Protein AF-0000000085016169 (afdb_homodimer)

InterPro domains:
  IPR002347 Short-chain dehydrogenase/reductase SDR [PF00106] (13-200)
  IPR036291 NAD(P)-binding domain superfamily [SSF51735] (7-240)

Foldseek 3Di:
DPVLLVDLPQAAAEEEEEPLLDFLNVLLVVSSVSSNHQYEYEEQDVVSVVVSCVVDPDDHHYDYADLLDLVRLLVVVVVVCVVPQAHQEYEYPDADAFFAAPVPDDPCNLCVRQSTLAVSLVSCCVNCVVRHDQAALREYEHEAEQLQLLPPAGRRNSRSVSSVNVSVVQVVVQVVCVVVVGNYGYAYAYDFAEPTPVCVVCVVLCVVLVHDYHYSVVSNSQVSVCSSVVHRYRHDDVVSNVLSVVCVVPVVVSCVPRRVVSNVSSVVPHD/DPVLLVDLLQAAAEEEEAPLLDFLNVLLVVSSVSSNHQYEYEEQDVVSVVVSCVVDPDDHHYDYADLLDLVRLLVVVVVVCVVDQAHQEYEYPWADAFFAAPVPDDPCNLCVRQSTLAVSLVSCCVNCVVRHDQAALREYEHEAEQLQLLPPAGRRNSRSVSSVNVSVVQVVVQVVCVVVVGNYGYAYAYDFAEPTPVCVVCVVLCVVLVHDYHYSVVSSSQVSVCSSVVHRYRHDDVVSNVLSVVCVVPVVVSCVPRRVVSNVSSVVPHD

Solvent-accessible surface area (backbone atoms only — not comparable to full-atom values): 27234 Å² total; per-residue (Å²): 110,64,64,77,45,58,44,73,77,42,42,68,35,36,35,37,32,33,25,29,70,41,77,63,13,42,52,48,49,52,51,41,49,70,24,42,30,39,59,36,38,26,23,68,53,51,67,58,42,56,60,55,49,64,78,45,92,61,90,61,56,72,48,56,37,46,62,79,34,70,67,40,47,54,54,44,49,55,55,46,44,74,74,36,8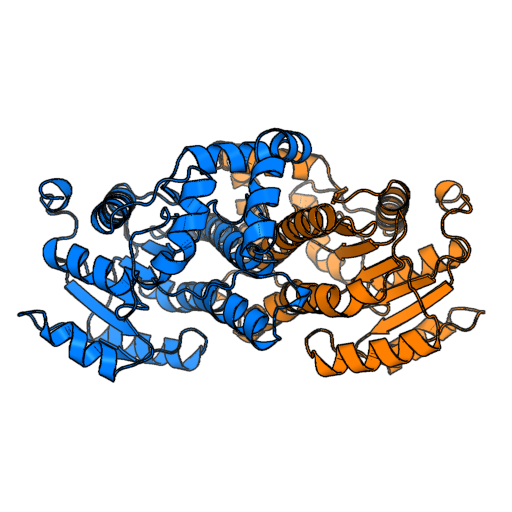1,54,31,37,36,34,38,39,48,56,74,52,85,65,72,33,37,68,83,74,51,48,70,63,54,52,49,47,28,38,35,48,42,26,52,13,49,52,47,46,48,57,67,46,53,81,38,39,35,80,36,82,65,15,30,40,35,40,54,50,35,71,44,50,11,57,49,37,46,43,35,26,28,69,43,22,12,21,26,18,10,43,48,23,22,39,51,2,43,39,49,34,28,51,76,68,67,46,44,42,44,45,23,42,32,19,47,46,54,43,70,38,84,88,40,54,85,46,44,67,58,34,55,74,69,66,46,74,70,35,48,60,65,56,48,45,49,52,51,54,53,29,49,74,67,59,44,50,65,37,74,46,55,66,66,46,52,52,47,23,52,40,27,71,74,32,51,68,57,31,30,70,74,45,44,50,63,50,42,53,55,42,46,75,73,36,102,111,66,63,78,47,58,45,71,77,42,42,68,36,36,33,36,31,32,25,28,72,41,76,63,14,42,54,46,49,53,52,41,49,70,22,42,29,40,58,38,39,27,22,66,54,50,68,57,42,57,61,55,49,65,76,44,93,60,91,62,56,71,48,56,37,45,63,77,34,71,66,40,47,53,54,44,49,56,55,46,44,72,74,38,80,53,30,37,36,36,37,40,46,56,74,54,86,63,74,34,37,67,82,74,50,48,70,62,55,52,49,48,27,39,37,50,41,26,52,13,49,52,46,47,48,56,68,46,53,83,38,37,35,80,35,84,65,15,31,40,34,40,54,50,36,74,43,51,11,58,46,38,46,42,35,28,28,71,46,20,13,21,27,17,9,43,48,24,21,39,51,2,43,39,48,35,30,50,74,68,68,46,44,43,44,45,22,42,33,18,47,46,54,43,70,37,84,88,40,54,84,46,44,66,59,33,53,74,68,67,47,74,70,35,49,60,64,56,49,45,49,52,51,53,53,29,50,75,69,59,44,51,65,39,74,47,53,65,66,46,55,52,47,24,52,40,29,71,75,33,50,69,59,33,31,71,75,46,43,51,63,49,41,54,55,42,46,75,72,35,101

Structure (mmCIF, N/CA/C/O backbone):
data_AF-0000000085016169-model_v1
#
loop_
_entity.id
_entity.type
_entity.pdbx_description
1 polymer 'Dehydrogenase, putative'
#
loop_
_atom_site.group_PDB
_atom_site.id
_atom_site.type_symbol
_atom_site.label_atom_id
_atom_site.label_alt_id
_atom_site.label_comp_id
_atom_site.label_asym_id
_atom_site.label_entity_id
_atom_site.label_seq_id
_atom_site.pdbx_PDB_ins_code
_atom_site.Cartn_x
_atom_site.Cartn_y
_atom_site.Cartn_z
_atom_site.occupancy
_atom_site.B_iso_or_equiv
_atom_site.auth_seq_id
_atom_site.auth_comp_id
_atom_site.auth_asym_id
_atom_site.auth_atom_id
_atom_site.pdbx_PDB_model_num
ATOM 1 N N . MET A 1 1 ? -13.07 -24.766 -20.609 1 42.31 1 MET A N 1
ATOM 2 C CA . MET A 1 1 ? -12.062 -25.156 -19.625 1 42.31 1 MET A CA 1
ATOM 3 C C . MET A 1 1 ? -11.141 -26.234 -20.203 1 42.31 1 MET A C 1
ATOM 5 O O . MET A 1 1 ? -9.945 -26.234 -19.922 1 42.31 1 MET A O 1
ATOM 9 N N . GLU A 1 2 ? -11.844 -26.844 -21.062 1 49.38 2 GLU A N 1
ATOM 10 C CA . GLU A 1 2 ? -11.383 -28.109 -21.641 1 49.38 2 GLU A CA 1
ATOM 11 C C . GLU A 1 2 ? -10.133 -27.906 -22.5 1 49.38 2 GLU A C 1
ATOM 13 O O . GLU A 1 2 ? -9.156 -28.656 -22.359 1 49.38 2 GLU A O 1
ATOM 18 N N . ASN A 1 3 ? -10.242 -26.844 -23.312 1 48.84 3 ASN A N 1
ATOM 19 C CA . ASN A 1 3 ? -9.141 -26.781 -24.266 1 48.84 3 ASN A CA 1
ATOM 20 C C . ASN A 1 3 ? -7.902 -26.141 -23.641 1 48.84 3 ASN A C 1
ATOM 22 O O . ASN A 1 3 ? -6.777 -26.484 -24 1 48.84 3 ASN A O 1
ATOM 26 N N . TYR A 1 4 ? -7.984 -25.078 -22.984 1 51.16 4 TYR A N 1
ATOM 27 C CA . TYR A 1 4 ? -6.832 -24.438 -22.359 1 51.16 4 TYR A CA 1
ATOM 28 C C . TYR A 1 4 ? -6.207 -25.359 -21.312 1 51.16 4 TYR A C 1
ATOM 30 O O . TYR A 1 4 ? -4.996 -25.312 -21.078 1 51.16 4 TYR A O 1
ATOM 38 N N . MET A 1 5 ? -7.172 -26.172 -20.594 1 51.56 5 MET A N 1
ATOM 39 C CA . MET A 1 5 ? -6.816 -27.328 -19.766 1 51.56 5 MET A CA 1
ATOM 40 C C . MET A 1 5 ? -6.012 -28.344 -20.562 1 51.56 5 MET A C 1
ATOM 42 O O . MET A 1 5 ? -5.309 -29.172 -19.984 1 51.56 5 MET A O 1
ATOM 46 N N . PHE A 1 6 ? -6.219 -28.125 -21.922 1 53.59 6 PHE A N 1
ATOM 47 C CA . PHE A 1 6 ? -5.746 -29.172 -22.828 1 53.59 6 PHE A CA 1
ATOM 48 C C . PHE A 1 6 ? -4.363 -28.828 -23.375 1 53.59 6 PHE A C 1
ATOM 50 O O . PHE A 1 6 ? -3.766 -29.625 -24.094 1 53.59 6 PHE A O 1
ATOM 57 N N . ASP A 1 7 ? -3.904 -27.516 -23.047 1 70.62 7 ASP A N 1
ATOM 58 C CA . ASP A 1 7 ? -2.541 -27.484 -23.578 1 70.62 7 ASP A CA 1
ATOM 59 C C . ASP A 1 7 ? -1.534 -27.938 -22.516 1 70.62 7 ASP A C 1
ATOM 61 O O . ASP A 1 7 ? -1.896 -28.156 -21.359 1 70.62 7 ASP A O 1
ATOM 65 N N . ASN A 1 8 ? -0.398 -28.688 -22.922 1 89.25 8 ASN A N 1
ATOM 66 C CA . ASN A 1 8 ? 0.616 -29.391 -22.156 1 89.25 8 ASN A CA 1
ATOM 67 C C . ASN A 1 8 ? 1.588 -28.422 -21.484 1 89.25 8 ASN A C 1
ATOM 69 O O . ASN A 1 8 ? 2.682 -28.812 -21.078 1 89.25 8 ASN A O 1
ATOM 73 N N . TYR A 1 9 ? 1.09 -27.094 -21.328 1 93.94 9 TYR A N 1
ATOM 74 C CA . TYR A 1 9 ? 2.041 -26.109 -20.812 1 93.94 9 TYR A CA 1
ATOM 75 C C . TYR A 1 9 ? 2.355 -26.359 -19.344 1 93.94 9 TYR A C 1
ATOM 77 O O . TYR A 1 9 ? 3.5 -26.203 -18.922 1 93.94 9 TYR A O 1
ATOM 85 N N . PHE A 1 10 ? 1.395 -26.703 -18.609 1 96.81 10 PHE A N 1
ATOM 86 C CA . PHE A 1 10 ? 1.565 -26.828 -17.172 1 96.81 10 PHE A CA 1
ATOM 87 C C . PHE A 1 10 ? 1.957 -28.25 -16.781 1 96.81 10 PHE A C 1
ATOM 89 O O . PHE A 1 10 ? 2.229 -28.516 -15.609 1 96.81 10 PHE A O 1
ATOM 96 N N . LYS A 1 11 ? 1.938 -29.109 -17.781 1 96.25 11 LYS A N 1
ATOM 97 C CA . LYS A 1 11 ? 2.289 -30.5 -17.5 1 96.25 11 LYS A CA 1
ATOM 98 C C . LYS A 1 11 ? 3.668 -30.594 -16.844 1 96.25 11 LYS A C 1
ATOM 100 O O . LYS A 1 11 ? 4.645 -30.062 -17.375 1 96.25 11 LYS A O 1
ATOM 105 N N . ASN A 1 12 ? 3.773 -31.109 -15.711 1 95.94 12 ASN A N 1
ATOM 106 C CA . ASN A 1 12 ? 4.973 -31.422 -14.938 1 95.94 12 ASN A CA 1
ATOM 107 C C . ASN A 1 12 ? 5.605 -30.156 -14.359 1 95.94 12 ASN A C 1
ATOM 109 O O . ASN A 1 12 ? 6.691 -30.219 -13.773 1 95.94 12 ASN A O 1
ATOM 113 N N . LYS A 1 13 ? 5 -29 -14.586 1 97.19 13 LYS A N 1
ATOM 114 C CA . LYS A 1 13 ? 5.492 -27.812 -13.914 1 97.19 13 LYS A CA 1
ATOM 115 C C . LYS A 1 13 ? 5.332 -27.922 -12.398 1 97.19 13 LYS A C 1
ATOM 117 O O . LYS A 1 13 ? 4.32 -28.438 -11.914 1 97.19 13 LYS A O 1
ATOM 122 N N . LYS A 1 14 ? 6.309 -27.531 -11.711 1 98.31 14 LYS A N 1
ATOM 123 C CA . LYS A 1 14 ? 6.27 -27.516 -10.25 1 98.31 14 LYS A CA 1
ATOM 124 C C . LYS A 1 14 ? 5.602 -26.234 -9.734 1 98.31 14 LYS A C 1
ATOM 126 O O . LYS A 1 14 ? 6.141 -25.141 -9.891 1 98.31 14 LYS A O 1
ATOM 131 N N . VAL A 1 15 ? 4.449 -26.422 -9.086 1 98.5 15 VAL A N 1
ATOM 132 C CA . VAL A 1 15 ? 3.623 -25.297 -8.664 1 98.5 15 VAL A CA 1
ATOM 133 C C . VAL A 1 15 ? 3.393 -25.375 -7.152 1 98.5 15 VAL A C 1
ATOM 135 O O . VAL A 1 15 ? 2.92 -26.391 -6.641 1 98.5 15 VAL A O 1
ATOM 138 N N . VAL A 1 16 ? 3.777 -24.312 -6.469 1 98.81 16 VAL A N 1
ATOM 139 C CA . VAL A 1 16 ? 3.477 -24.172 -5.051 1 98.81 16 VAL A CA 1
ATOM 140 C C . VAL A 1 16 ? 2.271 -23.25 -4.871 1 98.81 16 VAL A C 1
ATOM 142 O O . VAL A 1 16 ? 2.256 -22.125 -5.387 1 98.81 16 VAL A O 1
ATOM 145 N N . ILE A 1 17 ? 1.25 -23.703 -4.18 1 98.75 17 ILE A N 1
ATOM 146 C CA . ILE A 1 17 ? 0.059 -22.891 -3.941 1 98.75 17 ILE A CA 1
ATOM 147 C C . ILE A 1 17 ? -0.07 -22.594 -2.449 1 98.75 17 ILE A C 1
ATOM 149 O O . ILE A 1 17 ? -0.241 -23.5 -1.637 1 98.75 17 ILE A O 1
ATOM 153 N N . ILE A 1 18 ? 0.061 -21.344 -2.141 1 98.56 18 ILE A N 1
ATOM 154 C CA . ILE A 1 18 ? -0.104 -20.844 -0.775 1 98.56 18 ILE A CA 1
ATOM 155 C C . ILE A 1 18 ? -1.552 -20.422 -0.554 1 98.56 18 ILE A C 1
ATOM 157 O O . ILE A 1 18 ? -2.111 -19.672 -1.358 1 98.56 18 ILE A O 1
ATOM 161 N N . GLY A 1 19 ? -2.105 -20.797 0.603 1 97.25 19 GLY A N 1
ATOM 162 C CA . GLY A 1 19 ? -3.529 -20.578 0.802 1 97.25 19 GLY A CA 1
ATOM 163 C C . GLY A 1 19 ? -4.387 -21.609 0.08 1 97.25 19 GLY A C 1
ATOM 164 O O . GLY A 1 19 ? -5.492 -21.281 -0.373 1 97.25 19 GLY A O 1
ATOM 165 N N . ALA A 1 20 ? -3.928 -22.812 -0.047 1 97.25 20 ALA A N 1
ATOM 166 C CA . ALA A 1 20 ? -4.527 -23.844 -0.889 1 97.25 20 ALA A CA 1
ATOM 167 C C . ALA A 1 20 ? -5.863 -24.312 -0.313 1 97.25 20 ALA A C 1
ATOM 169 O O . ALA A 1 20 ? -6.703 -24.859 -1.038 1 97.25 20 ALA A O 1
ATOM 170 N N . SER A 1 21 ? -6.09 -24.125 0.93 1 92.5 21 SER A N 1
ATOM 171 C CA . SER A 1 21 ? -7.32 -24.609 1.55 1 92.5 21 SER A CA 1
ATOM 172 C C . SER A 1 21 ? -8.391 -23.516 1.563 1 92.5 21 SER A C 1
ATOM 174 O O . SER A 1 21 ? -9.484 -23.734 2.09 1 92.5 21 SER A O 1
ATOM 176 N N . GLY A 1 22 ? -8.094 -22.312 1.039 1 91.69 22 GLY A N 1
ATOM 177 C CA . GLY A 1 22 ? -9.078 -21.25 0.934 1 91.69 22 GLY A CA 1
ATOM 178 C C . GLY A 1 22 ? -10 -21.406 -0.259 1 91.69 22 GLY A C 1
ATOM 179 O O . GLY A 1 22 ? -9.922 -22.391 -0.993 1 91.69 22 GLY A O 1
ATOM 180 N N . SER A 1 23 ? -10.883 -20.406 -0.457 1 88 23 SER A N 1
ATOM 181 C CA . SER A 1 23 ? -11.914 -20.484 -1.486 1 88 23 SER A CA 1
ATOM 182 C C . SER A 1 23 ? -11.297 -20.547 -2.881 1 88 23 SER A C 1
ATOM 184 O O . SER A 1 23 ? -11.531 -21.516 -3.617 1 88 23 SER A O 1
ATOM 186 N N . LEU A 1 24 ? -10.477 -19.625 -3.199 1 91.62 24 LEU A N 1
ATOM 187 C CA . LEU A 1 24 ? -9.859 -19.641 -4.523 1 91.62 24 LEU A CA 1
ATOM 188 C C . LEU A 1 24 ? -8.695 -20.625 -4.57 1 91.62 24 LEU A C 1
ATOM 190 O O . LEU A 1 24 ? -8.398 -21.188 -5.625 1 91.62 24 LEU A O 1
ATOM 194 N N . GLY A 1 25 ? -8.062 -20.812 -3.424 1 95.06 25 GLY A N 1
ATOM 195 C CA . GLY A 1 25 ? -6.957 -21.766 -3.35 1 95.06 25 GLY A CA 1
ATOM 196 C C . GLY A 1 25 ? -7.336 -23.156 -3.805 1 95.06 25 GLY A C 1
ATOM 197 O O . GLY A 1 25 ? -6.609 -23.781 -4.578 1 95.06 25 GLY A O 1
ATOM 198 N N . ARG A 1 26 ? -8.477 -23.609 -3.371 1 95.25 26 ARG A N 1
ATOM 199 C CA . ARG A 1 26 ? -8.969 -24.938 -3.746 1 95.25 26 ARG A CA 1
ATOM 200 C C . ARG A 1 26 ? -9.219 -25.016 -5.246 1 95.25 26 ARG A C 1
ATOM 202 O O . ARG A 1 26 ? -8.898 -26.031 -5.879 1 95.25 26 ARG A O 1
ATOM 209 N N . VAL A 1 27 ? -9.727 -23.969 -5.719 1 94 27 VAL A N 1
ATOM 210 C CA . VAL A 1 27 ? -10.07 -23.891 -7.137 1 94 27 VAL A CA 1
ATOM 211 C C . VAL A 1 27 ? -8.805 -23.922 -7.98 1 94 27 VAL A C 1
ATOM 213 O O . VAL A 1 27 ? -8.719 -24.656 -8.969 1 94 27 VAL A O 1
ATOM 216 N N . TYR A 1 28 ? -7.809 -23.172 -7.594 1 96.19 28 TYR A N 1
ATOM 217 C CA . TYR A 1 28 ? -6.531 -23.141 -8.297 1 96.19 28 TYR A CA 1
ATOM 218 C C . TYR A 1 28 ? -5.852 -24.5 -8.242 1 96.19 28 TYR A C 1
ATOM 220 O O . TYR A 1 28 ? -5.312 -24.984 -9.242 1 96.19 28 TYR A O 1
ATOM 228 N N . THR A 1 29 ? -5.918 -25.109 -7.082 1 97.25 29 THR A N 1
ATOM 229 C CA . THR A 1 29 ? -5.309 -26.422 -6.902 1 97.25 29 THR A CA 1
ATOM 230 C C . THR A 1 29 ? -5.902 -27.438 -7.879 1 97.25 29 THR A C 1
ATOM 232 O O . THR A 1 29 ? -5.168 -28.141 -8.578 1 97.25 29 THR A O 1
ATOM 235 N N . ARG A 1 30 ? -7.211 -27.484 -7.992 1 95.69 30 ARG A N 1
ATOM 236 C CA . ARG A 1 30 ? -7.891 -28.422 -8.883 1 95.69 30 ARG A CA 1
ATOM 237 C C . ARG A 1 30 ? -7.539 -28.141 -10.336 1 95.69 30 ARG A C 1
ATOM 239 O O . ARG A 1 30 ? -7.297 -29.078 -11.109 1 95.69 30 ARG A O 1
ATOM 246 N N . ALA A 1 31 ? -7.473 -26.891 -10.664 1 94.75 31 ALA A N 1
ATOM 247 C CA . ALA A 1 31 ? -7.188 -26.5 -12.039 1 94.75 31 ALA A CA 1
ATOM 248 C C . ALA A 1 31 ? -5.77 -26.891 -12.445 1 94.75 31 ALA A C 1
ATOM 250 O O . ALA A 1 31 ? -5.559 -27.484 -13.508 1 94.75 31 ALA A O 1
ATOM 251 N N . PHE A 1 32 ? -4.797 -26.641 -11.609 1 96.56 32 PHE A N 1
ATOM 252 C CA . PHE A 1 32 ? -3.406 -26.969 -11.906 1 96.56 32 PHE A CA 1
ATOM 253 C C . PHE A 1 32 ? -3.191 -28.484 -11.914 1 96.56 32 PHE A C 1
ATOM 255 O O . PHE A 1 32 ? -2.43 -29 -12.727 1 96.56 32 PHE A O 1
ATOM 262 N N . HIS A 1 33 ? -3.857 -29.156 -10.984 1 95.81 33 HIS A N 1
ATOM 263 C CA . HIS A 1 33 ? -3.775 -30.609 -10.945 1 95.81 33 HIS A CA 1
ATOM 264 C C . HIS A 1 33 ? -4.297 -31.219 -12.242 1 95.81 33 HIS A C 1
ATOM 266 O O . HIS A 1 33 ? -3.652 -32.094 -12.828 1 95.81 33 HIS A O 1
ATOM 272 N N . GLN A 1 34 ? -5.434 -30.719 -12.641 1 93.44 34 GLN A N 1
ATOM 273 C CA . GLN A 1 34 ? -6.051 -31.203 -13.867 1 93.44 34 GLN A CA 1
ATOM 274 C C . GLN A 1 34 ? -5.168 -30.922 -15.078 1 93.44 34 GLN A C 1
ATOM 276 O O . GLN A 1 34 ? -5.145 -31.688 -16.031 1 93.44 34 GLN A O 1
ATOM 281 N N . ALA A 1 35 ? -4.41 -29.859 -15 1 94.5 35 ALA A N 1
ATOM 282 C CA . ALA A 1 35 ? -3.529 -29.453 -16.094 1 94.5 35 ALA A CA 1
ATOM 283 C C . ALA A 1 35 ? -2.234 -30.266 -16.078 1 94.5 35 ALA A C 1
ATOM 285 O O . ALA A 1 35 ? -1.38 -30.094 -16.953 1 94.5 35 ALA A O 1
ATOM 286 N N . GLY A 1 36 ? -2.027 -31.141 -15.078 1 94.75 36 GLY A N 1
ATOM 287 C CA . GLY A 1 36 ? -0.901 -32.062 -15.047 1 94.75 36 GLY A CA 1
ATOM 288 C C . GLY A 1 36 ? 0.291 -31.516 -14.281 1 94.75 36 GLY A C 1
ATOM 289 O O . GLY A 1 36 ? 1.394 -32.062 -14.375 1 94.75 36 GLY A O 1
ATOM 290 N N . ALA A 1 37 ? 0.086 -30.469 -13.555 1 96.75 37 ALA A N 1
ATOM 291 C CA . ALA A 1 37 ? 1.176 -29.875 -12.789 1 96.75 37 ALA A CA 1
ATOM 292 C C . ALA A 1 37 ? 1.527 -30.734 -11.578 1 96.75 37 ALA A C 1
ATOM 294 O O . ALA A 1 37 ? 0.699 -31.5 -11.094 1 96.75 37 ALA A O 1
ATOM 295 N N . ARG A 1 38 ? 2.762 -30.625 -11.148 1 97.5 38 ARG A N 1
ATOM 296 C CA . ARG A 1 38 ? 3.191 -31.156 -9.859 1 97.5 38 ARG A CA 1
ATOM 297 C C . ARG A 1 38 ? 2.99 -30.125 -8.75 1 97.5 38 ARG A C 1
ATOM 299 O O . ARG A 1 38 ? 3.576 -29.047 -8.789 1 97.5 38 ARG A O 1
ATOM 306 N N . LEU A 1 39 ? 2.242 -30.531 -7.727 1 98.38 39 LEU A N 1
ATOM 307 C CA . LEU A 1 39 ? 1.771 -29.516 -6.793 1 98.38 39 LEU A CA 1
ATOM 308 C C . LEU A 1 39 ? 2.408 -29.703 -5.422 1 98.38 39 LEU A C 1
ATOM 310 O O . LEU A 1 39 ? 2.699 -30.828 -5.016 1 98.38 39 LEU A O 1
ATOM 314 N N . TYR A 1 40 ? 2.689 -28.656 -4.742 1 98.75 40 TYR A N 1
ATOM 315 C CA . TYR A 1 40 ? 2.961 -28.547 -3.314 1 98.75 40 TYR A CA 1
ATOM 316 C C . TYR A 1 40 ? 2.027 -27.531 -2.664 1 98.75 40 TYR A C 1
ATOM 318 O O . TYR A 1 40 ? 1.989 -26.359 -3.066 1 98.75 40 TYR A O 1
ATOM 326 N N . LEU A 1 41 ? 1.272 -27.969 -1.647 1 98.75 41 LEU A N 1
ATOM 327 C CA . LEU A 1 41 ? 0.217 -27.109 -1.115 1 98.75 41 LEU A CA 1
ATOM 328 C C . LEU A 1 41 ? 0.581 -26.594 0.275 1 98.75 41 LEU A C 1
ATOM 330 O O . LEU A 1 41 ? 1.066 -27.359 1.113 1 98.75 41 LEU A O 1
ATOM 334 N N . LEU A 1 42 ? 0.38 -25.312 0.463 1 98.75 42 LEU A N 1
ATOM 335 C CA . LEU A 1 42 ? 0.658 -24.656 1.734 1 98.75 42 LEU A CA 1
ATOM 336 C C . LEU A 1 42 ? -0.599 -24 2.293 1 98.75 42 LEU A C 1
ATOM 338 O O . LEU A 1 42 ? -1.459 -23.547 1.531 1 98.75 42 LEU A O 1
ATOM 342 N N . GLY A 1 43 ? -0.73 -23.906 3.541 1 97.56 43 GLY A N 1
ATOM 343 C CA . GLY A 1 43 ? -1.783 -23.234 4.281 1 97.56 43 GLY A CA 1
ATOM 344 C C . GLY A 1 43 ? -1.527 -23.188 5.777 1 97.56 43 GLY A C 1
ATOM 345 O O . GLY A 1 43 ? -0.667 -23.906 6.285 1 97.56 43 GLY A O 1
ATOM 346 N N . ARG A 1 44 ? -2.195 -22.344 6.453 1 94.5 44 ARG A N 1
ATOM 347 C CA . ARG A 1 44 ? -1.986 -22.188 7.887 1 94.5 44 ARG A CA 1
ATOM 348 C C . ARG A 1 44 ? -2.557 -23.375 8.664 1 94.5 44 ARG A C 1
ATOM 350 O O . ARG A 1 44 ? -1.977 -23.797 9.656 1 94.5 44 ARG A O 1
ATOM 357 N N . ASP A 1 45 ? -3.662 -23.875 8.203 1 96.25 45 ASP A N 1
ATOM 358 C CA . ASP A 1 45 ? -4.352 -24.984 8.859 1 96.25 45 ASP A CA 1
ATOM 359 C C . ASP A 1 45 ? -3.996 -26.312 8.211 1 96.25 45 ASP A C 1
ATOM 361 O O . ASP A 1 45 ? -4.578 -26.688 7.191 1 96.25 45 ASP A O 1
ATOM 365 N N . ILE A 1 46 ? -3.193 -27.031 8.953 1 97.38 46 ILE A N 1
ATOM 366 C CA . ILE A 1 46 ? -2.664 -28.266 8.367 1 97.38 46 ILE A CA 1
ATOM 367 C C . ILE A 1 46 ? -3.775 -29.312 8.266 1 97.38 46 ILE A C 1
ATOM 369 O O . ILE A 1 46 ? -3.797 -30.109 7.336 1 97.38 46 ILE A O 1
ATOM 373 N N . GLU A 1 47 ? -4.664 -29.328 9.195 1 97.75 47 GLU A N 1
ATOM 374 C CA . GLU A 1 47 ? -5.746 -30.312 9.18 1 97.75 47 GLU A CA 1
ATOM 375 C C . GLU A 1 47 ? -6.691 -30.078 8.008 1 97.75 47 GLU A C 1
ATOM 377 O O . GLU A 1 47 ? -7.152 -31.031 7.375 1 97.75 47 GLU A O 1
ATOM 382 N N . LYS A 1 48 ? -6.941 -28.844 7.727 1 96.81 48 LYS A N 1
ATOM 383 C CA . LYS A 1 48 ? -7.762 -28.516 6.566 1 96.81 48 LYS A CA 1
ATOM 384 C C . LYS A 1 48 ? -7.086 -28.938 5.27 1 96.81 48 LYS A C 1
ATOM 386 O O . LYS A 1 48 ? -7.75 -29.422 4.344 1 96.81 48 LYS A O 1
ATOM 391 N N . LEU A 1 49 ? -5.797 -28.828 5.234 1 97.75 49 LEU A N 1
ATOM 392 C CA . LEU A 1 49 ? -5.039 -29.234 4.055 1 97.75 49 LEU A CA 1
ATOM 393 C C . LEU A 1 49 ? -5.082 -30.75 3.885 1 97.75 49 LEU A C 1
ATOM 395 O O . LEU A 1 49 ? -5.27 -31.25 2.771 1 97.75 49 LEU A O 1
ATOM 399 N N . LYS A 1 50 ? -4.949 -31.438 4.953 1 97.5 50 LYS A N 1
ATOM 400 C CA . LYS A 1 50 ? -4.984 -32.906 4.922 1 97.5 50 LYS A CA 1
ATOM 401 C C . LYS A 1 50 ? -6.32 -33.406 4.379 1 97.5 50 LYS A C 1
ATOM 403 O O . LYS A 1 50 ? -6.355 -34.344 3.562 1 97.5 50 LYS A O 1
ATOM 408 N N . MET A 1 51 ? -7.332 -32.812 4.848 1 97.12 51 MET A N 1
ATOM 409 C CA . MET A 1 51 ? -8.664 -33.188 4.387 1 97.12 51 MET A CA 1
ATOM 410 C C . MET A 1 51 ? -8.836 -32.875 2.902 1 97.12 51 MET A C 1
ATOM 412 O O . MET A 1 51 ? -9.406 -33.688 2.158 1 97.12 51 MET A O 1
ATOM 416 N N . PHE A 1 52 ? -8.32 -31.797 2.494 1 96.94 52 PHE A N 1
ATOM 417 C CA . PHE A 1 52 ? -8.477 -31.328 1.121 1 96.94 52 PHE A CA 1
ATOM 418 C C . PHE A 1 52 ? -7.73 -32.25 0.153 1 96.94 52 PHE A C 1
ATOM 420 O O . PHE A 1 52 ? -8.266 -32.625 -0.896 1 96.94 52 PHE A O 1
ATOM 427 N N . VAL A 1 53 ? -6.543 -32.688 0.476 1 96.75 53 VAL A N 1
ATOM 428 C CA . VAL A 1 53 ? -5.715 -33.438 -0.464 1 96.75 53 VAL A CA 1
ATOM 429 C C . VAL A 1 53 ? -6.266 -34.844 -0.623 1 96.75 53 VAL A C 1
ATOM 431 O O . VAL A 1 53 ? -5.898 -35.562 -1.56 1 96.75 53 VAL A O 1
ATOM 434 N N . GLN A 1 54 ? -7.137 -35.281 0.267 1 96.31 54 GLN A N 1
ATOM 435 C CA . GLN A 1 54 ? -7.758 -36.594 0.157 1 96.31 54 GLN A CA 1
ATOM 436 C C . GLN A 1 54 ? -8.648 -36.688 -1.078 1 96.31 54 GLN A C 1
ATOM 438 O O . GLN A 1 54 ? -8.984 -37.781 -1.535 1 96.31 54 GLN A O 1
ATOM 443 N N . GLU A 1 55 ? -8.977 -35.562 -1.556 1 94 55 GLU A N 1
ATOM 444 C CA . GLU A 1 55 ? -9.836 -35.5 -2.734 1 94 55 GLU A CA 1
ATOM 445 C C . GLU A 1 55 ? -9.078 -35.938 -3.986 1 94 55 GLU A C 1
ATOM 447 O O . GLU A 1 55 ? -9.688 -36.188 -5.023 1 94 55 GLU A O 1
ATOM 452 N N . PHE A 1 56 ? -7.828 -36 -3.865 1 95.25 56 PHE A N 1
ATOM 453 C CA . PHE A 1 56 ? -7.004 -36.312 -5.035 1 95.25 56 PHE A CA 1
ATOM 454 C C . PHE A 1 56 ? -6.449 -37.719 -4.961 1 95.25 56 PHE A C 1
ATOM 456 O O . PHE A 1 56 ? -6.125 -38.219 -3.877 1 95.25 56 PHE A O 1
ATOM 463 N N . SER A 1 57 ? -6.328 -38.312 -6.086 1 90.75 57 SER A N 1
ATOM 464 C CA . SER A 1 57 ? -5.816 -39.688 -6.152 1 90.75 57 SER A CA 1
ATOM 465 C C . SER A 1 57 ? -4.297 -39.719 -6.012 1 90.75 57 SER A C 1
ATOM 467 O O . SER A 1 57 ? -3.734 -40.688 -5.504 1 90.75 57 SER A O 1
ATOM 469 N N . SER A 1 58 ? -3.67 -38.719 -6.488 1 90.69 58 SER A N 1
ATOM 470 C CA . SER A 1 58 ? -2.215 -38.625 -6.402 1 90.69 58 SER A CA 1
ATOM 471 C C . SER A 1 58 ? -1.777 -38 -5.09 1 90.69 58 SER A C 1
ATOM 473 O O . SER A 1 58 ? -2.52 -37.219 -4.504 1 90.69 58 SER A O 1
ATOM 475 N N . PHE A 1 59 ? -0.636 -38.375 -4.727 1 94.62 59 PHE A N 1
ATOM 476 C CA . PHE A 1 59 ? -0.057 -37.781 -3.533 1 94.62 59 PHE A CA 1
ATOM 477 C C . PHE A 1 59 ? 0.345 -36.344 -3.801 1 94.62 59 PHE A C 1
ATOM 479 O O . PHE A 1 59 ? 1.03 -36.031 -4.785 1 94.62 59 PHE A O 1
ATOM 486 N N . ILE A 1 60 ? -0.08 -35.469 -3.008 1 97.88 60 ILE A N 1
ATOM 487 C CA . ILE A 1 60 ? 0.297 -34.062 -3.055 1 97.88 60 ILE A CA 1
ATOM 488 C C . ILE A 1 60 ? 0.887 -33.625 -1.712 1 97.88 60 ILE A C 1
ATOM 490 O O . ILE A 1 60 ? 0.205 -33.688 -0.685 1 97.88 60 ILE A O 1
ATOM 494 N N . PRO A 1 61 ? 2.16 -33.281 -1.719 1 98.38 61 PRO A N 1
ATOM 495 C CA . PRO A 1 61 ? 2.756 -32.844 -0.455 1 98.38 61 PRO A CA 1
ATOM 496 C C . PRO A 1 61 ? 2.139 -31.547 0.066 1 98.38 61 PRO A C 1
ATOM 498 O O . PRO A 1 61 ? 1.75 -30.688 -0.725 1 98.38 61 PRO A O 1
ATOM 501 N N . ILE A 1 62 ? 2.027 -31.438 1.443 1 98.5 62 ILE A N 1
ATOM 502 C CA . ILE A 1 62 ? 1.435 -30.281 2.1 1 98.5 62 ILE A CA 1
ATOM 503 C C . ILE A 1 62 ? 2.297 -29.859 3.287 1 98.5 62 ILE A C 1
ATOM 505 O O . ILE A 1 62 ? 2.994 -30.688 3.879 1 98.5 62 ILE A O 1
ATOM 509 N N . SER A 1 63 ? 2.344 -28.594 3.594 1 98.56 63 SER A N 1
ATOM 510 C CA . SER A 1 63 ? 2.979 -28.062 4.797 1 98.56 63 SER A CA 1
ATOM 511 C C . SER A 1 63 ? 2.203 -26.875 5.355 1 98.56 63 SER A C 1
ATOM 513 O O . SER A 1 63 ? 1.503 -26.172 4.613 1 98.56 63 SER A O 1
ATOM 515 N N . SER A 1 64 ? 2.307 -26.688 6.668 1 98.25 64 SER A N 1
ATOM 516 C CA . SER A 1 64 ? 1.735 -25.516 7.312 1 98.25 64 SER A CA 1
ATOM 517 C C . SER A 1 64 ? 2.664 -24.312 7.195 1 98.25 64 SER A C 1
ATOM 519 O O . SER A 1 64 ? 3.885 -24.453 7.305 1 98.25 64 SER A O 1
ATOM 521 N N . VAL A 1 65 ? 2.072 -23.188 6.945 1 98.25 65 VAL A N 1
ATOM 522 C CA . VAL A 1 65 ? 2.896 -21.984 6.871 1 98.25 65 VAL A CA 1
ATOM 523 C C . VAL A 1 65 ? 2.096 -20.781 7.352 1 98.25 65 VAL A C 1
ATOM 525 O O . VAL A 1 65 ? 0.897 -20.672 7.078 1 98.25 65 VAL A O 1
ATOM 528 N N . ASP A 1 66 ? 2.689 -19.984 8.141 1 97.62 66 ASP A N 1
ATOM 529 C CA . ASP A 1 66 ? 2.221 -18.641 8.453 1 97.62 66 ASP A CA 1
ATOM 530 C C . ASP A 1 66 ? 2.988 -17.578 7.656 1 97.62 66 ASP A C 1
ATOM 532 O O . ASP A 1 66 ? 4.156 -17.312 7.945 1 97.62 66 ASP A O 1
ATOM 536 N N . ILE A 1 67 ? 2.305 -16.953 6.738 1 97 67 ILE A N 1
ATOM 537 C CA . ILE A 1 67 ? 2.986 -16.109 5.77 1 97 67 ILE A CA 1
ATOM 538 C C . ILE A 1 67 ? 3.422 -14.812 6.441 1 97 67 ILE A C 1
ATOM 540 O O . ILE A 1 67 ? 4.18 -14.023 5.859 1 97 67 ILE A O 1
ATOM 544 N N . THR A 1 68 ? 2.912 -14.516 7.625 1 94.81 68 THR A N 1
ATOM 545 C CA . THR A 1 68 ? 3.283 -13.289 8.328 1 94.81 68 THR A CA 1
ATOM 546 C C . THR A 1 68 ? 4.523 -13.516 9.188 1 94.81 68 THR A C 1
ATOM 548 O O . THR A 1 68 ? 4.98 -12.602 9.875 1 94.81 68 THR A O 1
ATOM 551 N N . SER A 1 69 ? 5.051 -14.742 9.18 1 96.25 69 SER A N 1
ATOM 552 C CA . SER A 1 69 ? 6.238 -15.109 9.945 1 96.25 69 SER A CA 1
ATOM 553 C C . SER A 1 69 ? 7.395 -15.484 9.023 1 96.25 69 SER A C 1
ATOM 555 O O . SER A 1 69 ? 7.324 -16.484 8.312 1 96.25 69 SER A O 1
ATOM 557 N N . GLU A 1 70 ? 8.43 -14.664 9.125 1 95.88 70 GLU A N 1
ATOM 558 C CA . GLU A 1 70 ? 9.609 -14.945 8.312 1 95.88 70 GLU A CA 1
ATOM 559 C C . GLU A 1 70 ? 10.156 -16.344 8.609 1 95.88 70 GLU A C 1
ATOM 561 O O . GLU A 1 70 ? 10.531 -17.078 7.688 1 95.88 70 GLU A O 1
ATOM 566 N N . GLU A 1 71 ? 10.195 -16.656 9.852 1 96.75 71 GLU A N 1
ATOM 567 C CA . GLU A 1 71 ? 10.695 -17.969 10.258 1 96.75 71 GLU A CA 1
ATOM 568 C C . GLU A 1 71 ? 9.844 -19.094 9.688 1 96.75 71 GLU A C 1
ATOM 570 O O . GLU A 1 71 ? 10.367 -20.094 9.195 1 96.75 71 GLU A O 1
ATOM 575 N N . SER A 1 72 ? 8.562 -18.938 9.75 1 98 72 SER A N 1
ATOM 576 C CA . SER A 1 72 ? 7.652 -19.938 9.195 1 98 72 SER A CA 1
ATOM 577 C C . SER A 1 72 ? 7.887 -20.125 7.699 1 98 72 SER A C 1
ATOM 579 O O . SER A 1 72 ? 7.926 -21.25 7.207 1 98 72 SER A O 1
ATOM 581 N N . LEU A 1 73 ? 8.133 -19.062 7.012 1 97.94 73 LEU A N 1
ATOM 582 C CA . LEU A 1 73 ? 8.359 -19.109 5.57 1 97.94 73 LEU A CA 1
ATOM 583 C C . LEU A 1 73 ? 9.703 -19.766 5.25 1 97.94 73 LEU A C 1
ATOM 585 O O . LEU A 1 73 ? 9.789 -20.578 4.328 1 97.94 73 LEU A O 1
ATOM 589 N N . LYS A 1 74 ? 10.688 -19.453 5.984 1 96.94 74 LYS A N 1
ATOM 590 C CA . LYS A 1 74 ? 12 -20.047 5.762 1 96.94 74 LYS A CA 1
ATOM 591 C C . LYS A 1 74 ? 11.969 -21.547 6 1 96.94 74 LYS A C 1
ATOM 593 O O . LYS A 1 74 ? 12.57 -22.328 5.254 1 96.94 74 LYS A O 1
ATOM 598 N N . ASN A 1 75 ? 11.266 -21.953 7.023 1 97.5 75 ASN A N 1
ATOM 599 C CA . ASN A 1 75 ? 11.148 -23.375 7.328 1 97.5 75 ASN A CA 1
ATOM 600 C C . ASN A 1 75 ? 10.461 -24.125 6.191 1 97.5 75 ASN A C 1
ATOM 602 O O . ASN A 1 75 ? 10.914 -25.203 5.805 1 97.5 75 ASN A O 1
ATOM 606 N N . VAL A 1 76 ? 9.43 -23.578 5.676 1 97.69 76 VAL A N 1
ATOM 607 C CA . VAL A 1 76 ? 8.688 -24.297 4.641 1 97.69 76 VAL A CA 1
ATOM 608 C C . VAL A 1 76 ? 9.508 -24.344 3.354 1 97.69 76 VAL A C 1
ATOM 610 O O . VAL A 1 76 ? 9.414 -25.297 2.588 1 97.69 76 VAL A O 1
ATOM 613 N N . VAL A 1 77 ? 10.297 -23.328 3.094 1 97.06 77 VAL A N 1
ATOM 614 C CA . VAL A 1 77 ? 11.18 -23.312 1.931 1 97.06 77 VAL A CA 1
ATOM 615 C C . VAL A 1 77 ? 12.133 -24.5 1.992 1 97.06 77 VAL A C 1
ATOM 617 O O . VAL A 1 77 ? 12.383 -25.156 0.979 1 97.06 77 VAL A O 1
ATOM 620 N N . SER A 1 78 ? 12.633 -24.75 3.148 1 96.5 78 SER A N 1
ATOM 621 C CA . SER A 1 78 ? 13.508 -25.906 3.33 1 96.5 78 SER A CA 1
ATOM 622 C C . SER A 1 78 ? 12.789 -27.203 2.971 1 96.5 78 SER A C 1
ATOM 624 O O . SER A 1 78 ? 13.359 -28.094 2.326 1 96.5 78 SER A O 1
ATOM 626 N N . GLU A 1 79 ? 11.594 -27.312 3.355 1 97.5 79 GLU A N 1
ATOM 627 C CA . GLU A 1 79 ? 10.789 -28.484 3.041 1 97.5 79 GLU A CA 1
ATOM 628 C C . GLU A 1 79 ? 10.531 -28.594 1.541 1 97.5 79 GLU A C 1
ATOM 630 O O . GLU A 1 79 ? 10.617 -29.688 0.968 1 97.5 79 GLU A O 1
ATOM 635 N N . ILE A 1 80 ? 10.234 -27.484 0.916 1 97.94 80 ILE A N 1
ATOM 636 C CA . ILE A 1 80 ? 9.953 -27.453 -0.516 1 97.94 80 ILE A CA 1
ATOM 637 C C . ILE A 1 80 ? 11.203 -27.859 -1.295 1 97.94 80 ILE A C 1
ATOM 639 O O . ILE A 1 80 ? 11.109 -28.562 -2.307 1 97.94 80 ILE A O 1
ATOM 643 N N . GLN A 1 81 ? 12.336 -27.422 -0.783 1 96.81 81 GLN A N 1
ATOM 644 C CA . GLN A 1 81 ? 13.594 -27.719 -1.457 1 96.81 81 GLN A CA 1
ATOM 645 C C . GLN A 1 81 ? 13.883 -29.219 -1.439 1 96.81 81 GLN A C 1
ATOM 647 O O . GLN A 1 81 ? 14.562 -29.734 -2.33 1 96.81 81 GLN A O 1
ATOM 652 N N . GLU A 1 82 ? 13.391 -29.906 -0.46 1 96.94 82 GLU A N 1
ATOM 653 C CA . GLU A 1 82 ? 13.5 -31.359 -0.437 1 96.94 82 GLU A CA 1
ATOM 654 C C . GLU A 1 82 ? 12.641 -32 -1.527 1 96.94 82 GLU A C 1
ATOM 656 O O . GLU A 1 82 ? 12.984 -33.062 -2.053 1 96.94 82 GLU A O 1
ATOM 661 N N . TRP A 1 83 ? 11.586 -31.312 -1.839 1 97.06 83 TRP A N 1
ATOM 662 C CA . TRP A 1 83 ? 10.656 -31.766 -2.865 1 97.06 83 TRP A CA 1
ATOM 663 C C . TRP A 1 83 ? 11.195 -31.453 -4.262 1 97.06 83 TRP A C 1
ATOM 665 O O . TRP A 1 83 ? 11.125 -32.281 -5.16 1 97.06 83 TRP A O 1
ATOM 675 N N . SER A 1 84 ? 11.758 -30.312 -4.402 1 96.5 84 SER A N 1
ATOM 676 C CA . SER A 1 84 ? 12.344 -29.875 -5.668 1 96.5 84 SER A CA 1
ATOM 677 C C . SER A 1 84 ? 13.352 -28.75 -5.457 1 96.5 84 SER A C 1
ATOM 679 O O . SER A 1 84 ? 13.102 -27.828 -4.68 1 96.5 84 SER A O 1
ATOM 681 N N . GLU A 1 85 ? 14.383 -28.828 -6.27 1 93.19 85 GLU A N 1
ATOM 682 C CA . GLU A 1 85 ? 15.422 -27.812 -6.172 1 93.19 85 GLU A CA 1
ATOM 683 C C . GLU A 1 85 ? 14.93 -26.453 -6.672 1 93.19 85 GLU A C 1
ATOM 685 O O . GLU A 1 85 ? 15.344 -25.422 -6.172 1 93.19 85 GLU A O 1
ATOM 690 N N . CYS A 1 86 ? 14.125 -26.562 -7.727 1 95.44 86 CYS A N 1
ATOM 691 C CA . CYS A 1 86 ? 13.586 -25.312 -8.273 1 95.44 86 CYS A CA 1
ATOM 692 C C . CYS A 1 86 ? 12.086 -25.422 -8.5 1 95.44 86 CYS A C 1
ATOM 694 O O . CYS A 1 86 ? 11.562 -26.531 -8.688 1 95.44 86 CYS A O 1
ATOM 696 N N . ILE A 1 87 ? 11.469 -24.266 -8.438 1 97.62 87 ILE A N 1
ATOM 697 C CA . ILE A 1 87 ? 10.023 -24.156 -8.625 1 97.62 87 ILE A CA 1
ATOM 698 C C . ILE A 1 87 ? 9.727 -23.297 -9.859 1 97.62 87 ILE A C 1
ATOM 700 O O . ILE A 1 87 ? 10.484 -22.375 -10.18 1 97.62 87 ILE A O 1
ATOM 704 N N . ASP A 1 88 ? 8.625 -23.672 -10.523 1 98.31 88 ASP A N 1
ATOM 705 C CA . ASP A 1 88 ? 8.266 -22.922 -11.719 1 98.31 88 ASP A CA 1
ATOM 706 C C . ASP A 1 88 ? 7.297 -21.781 -11.383 1 98.31 88 ASP A C 1
ATOM 708 O O . ASP A 1 88 ? 7.422 -20.672 -11.906 1 98.31 88 ASP A O 1
ATOM 712 N N . ILE A 1 89 ? 6.324 -22.109 -10.555 1 98.62 89 ILE A N 1
ATOM 713 C CA . ILE A 1 89 ? 5.238 -21.172 -10.305 1 98.62 89 ILE A CA 1
ATOM 714 C C . ILE A 1 89 ? 4.863 -21.188 -8.828 1 98.62 89 ILE A C 1
ATOM 716 O O . ILE A 1 89 ? 4.742 -22.266 -8.227 1 98.62 89 ILE A O 1
ATOM 720 N N . VAL A 1 90 ? 4.754 -20.031 -8.234 1 98.75 90 VAL A N 1
ATOM 721 C CA . VAL A 1 90 ? 4.191 -19.875 -6.898 1 98.75 90 VAL A CA 1
ATOM 722 C C . VAL A 1 90 ? 2.9 -19.062 -6.977 1 98.75 90 VAL A C 1
ATOM 724 O O . VAL A 1 90 ? 2.873 -17.984 -7.57 1 98.75 90 VAL A O 1
ATOM 727 N N . ILE A 1 91 ? 1.833 -19.625 -6.418 1 98.62 91 ILE A N 1
ATOM 728 C CA . ILE A 1 91 ? 0.55 -18.938 -6.352 1 98.62 91 ILE A CA 1
ATOM 729 C C . ILE A 1 91 ? 0.251 -18.531 -4.91 1 98.62 91 ILE A C 1
ATOM 731 O O . ILE A 1 91 ? 0.085 -19.391 -4.043 1 98.62 91 ILE A O 1
ATOM 735 N N . ASN A 1 92 ? 0.268 -17.281 -4.684 1 98.25 92 ASN A N 1
ATOM 736 C CA . ASN A 1 92 ? -0.226 -16.766 -3.41 1 98.25 92 ASN A CA 1
ATOM 737 C C . ASN A 1 92 ? -1.725 -16.484 -3.465 1 98.25 92 ASN A C 1
ATOM 739 O O . ASN A 1 92 ? -2.143 -15.43 -3.947 1 98.25 92 ASN A O 1
ATOM 743 N N . ALA A 1 93 ? -2.502 -17.422 -2.902 1 95.81 93 ALA A N 1
ATOM 744 C CA . ALA A 1 93 ? -3.957 -17.297 -2.953 1 95.81 93 ALA A CA 1
ATOM 745 C C . ALA A 1 93 ? -4.52 -16.844 -1.609 1 95.81 93 ALA A C 1
ATOM 747 O O . ALA A 1 93 ? -5.707 -17.031 -1.329 1 95.81 93 ALA A O 1
ATOM 748 N N . THR A 1 94 ? -3.602 -16.281 -0.83 1 94 94 THR A N 1
ATOM 749 C CA . THR A 1 94 ? -4.047 -15.781 0.465 1 94 94 THR A CA 1
ATOM 750 C C . THR A 1 94 ? -4.691 -14.406 0.317 1 94 94 THR A C 1
ATOM 752 O O . THR A 1 94 ? -4.516 -13.742 -0.704 1 94 94 THR A O 1
ATOM 755 N N . GLY A 1 95 ? -5.492 -14.016 1.33 1 90.25 95 GLY A N 1
ATOM 756 C CA . GLY A 1 95 ? -6.133 -12.711 1.371 1 90.25 95 GLY A CA 1
ATOM 757 C C . GLY A 1 95 ? -7.016 -12.516 2.59 1 90.25 95 GLY A C 1
ATOM 758 O O . GLY A 1 95 ? -7.492 -13.492 3.178 1 90.25 95 GLY A O 1
ATOM 759 N N . PHE A 1 96 ? -7.137 -11.367 2.961 1 89.88 96 PHE A N 1
ATOM 760 C CA . PHE A 1 96 ? -7.996 -10.938 4.059 1 89.88 96 PHE A CA 1
ATOM 761 C C . PHE A 1 96 ? -8.766 -9.68 3.68 1 89.88 96 PHE A C 1
ATOM 763 O O . PHE A 1 96 ? -8.164 -8.656 3.355 1 89.88 96 PHE A O 1
ATOM 770 N N . ASP A 1 97 ? -10.086 -9.75 3.604 1 86.38 97 ASP A N 1
ATOM 771 C CA . ASP A 1 97 ? -10.906 -8.633 3.141 1 86.38 97 ASP A CA 1
ATOM 772 C C . ASP A 1 97 ? -11.812 -8.117 4.258 1 86.38 97 ASP A C 1
ATOM 774 O O . ASP A 1 97 ? -12.477 -8.906 4.938 1 86.38 97 ASP A O 1
ATOM 778 N N . VAL A 1 98 ? -11.789 -6.871 4.477 1 87.75 98 VAL A N 1
ATOM 779 C CA . VAL A 1 98 ? -12.695 -6.184 5.391 1 87.75 98 VAL A CA 1
ATOM 780 C C . VAL A 1 98 ? -13.375 -5.023 4.664 1 87.75 98 VAL A C 1
ATOM 782 O O . VAL A 1 98 ? -12.703 -4.164 4.086 1 87.75 98 VAL A O 1
ATOM 785 N N . ARG A 1 99 ? -14.703 -5.023 4.676 1 89.06 99 ARG A N 1
ATOM 786 C CA . ARG A 1 99 ? -15.492 -3.992 4.008 1 89.06 99 ARG A CA 1
ATOM 787 C C . ARG A 1 99 ? -16.391 -3.26 5 1 89.06 99 ARG A C 1
ATOM 789 O O . ARG A 1 99 ? -17.484 -3.723 5.305 1 89.06 99 ARG A O 1
ATOM 796 N N . LYS A 1 100 ? -16.016 -2.166 5.402 1 93.38 100 LYS A N 1
ATOM 797 C CA . LYS A 1 100 ? -16.75 -1.296 6.316 1 93.38 100 LYS A CA 1
ATOM 798 C C . LYS A 1 100 ? -16.078 0.065 6.445 1 93.38 100 LYS A C 1
ATOM 800 O O . LYS A 1 100 ? -14.977 0.265 5.934 1 93.38 100 LYS A O 1
ATOM 805 N N . SER A 1 101 ? -16.703 1.004 7.117 1 94.94 101 SER A N 1
ATOM 806 C CA . SER A 1 101 ? -16.125 2.326 7.328 1 94.94 101 SER A CA 1
ATOM 807 C C . SER A 1 101 ? -14.844 2.246 8.156 1 94.94 101 SER A C 1
ATOM 809 O O . SER A 1 101 ? -14.656 1.303 8.922 1 94.94 101 SER A O 1
ATOM 811 N N . LEU A 1 102 ? -13.922 3.182 7.926 1 95.69 102 LEU A N 1
ATOM 812 C CA . LEU A 1 102 ? -12.695 3.189 8.719 1 95.69 102 LEU A CA 1
ATOM 813 C C . LEU A 1 102 ? -13.008 3.266 10.211 1 95.69 102 LEU A C 1
ATOM 815 O O . LEU A 1 102 ? -12.359 2.602 11.023 1 95.69 102 LEU A O 1
ATOM 819 N N . SER A 1 103 ? -13.984 4.047 10.547 1 94.56 103 SER A N 1
ATOM 820 C CA . SER A 1 103 ? -14.375 4.199 11.945 1 94.56 103 SER A CA 1
ATOM 821 C C . SER A 1 103 ? -14.797 2.861 12.547 1 94.56 103 SER A C 1
ATOM 823 O O . SER A 1 103 ? -14.57 2.613 13.734 1 94.56 103 SER A O 1
ATOM 825 N N . ALA A 1 104 ? -15.312 1.986 11.758 1 95 104 ALA A N 1
ATOM 826 C CA . ALA A 1 104 ? -15.82 0.701 12.227 1 95 104 ALA A CA 1
ATOM 827 C C . ALA A 1 104 ? -14.727 -0.362 12.211 1 95 104 ALA A C 1
ATOM 829 O O . ALA A 1 104 ? -14.922 -1.466 12.727 1 95 104 ALA A O 1
ATOM 830 N N . HIS A 1 105 ? -13.594 -0.028 11.656 1 95.75 105 HIS A N 1
ATOM 831 C CA . HIS A 1 105 ? -12.469 -0.959 11.664 1 95.75 105 HIS A CA 1
ATOM 832 C C . HIS A 1 105 ? -11.891 -1.109 13.062 1 95.75 105 HIS A C 1
ATOM 834 O O . HIS A 1 105 ? -11.68 -0.115 13.766 1 95.75 105 HIS A O 1
ATOM 840 N N . SER A 1 106 ? -11.719 -2.361 13.484 1 95.25 106 SER A N 1
ATOM 841 C CA . SER A 1 106 ? -10.883 -2.598 14.664 1 95.25 106 SER A CA 1
ATOM 842 C C . SER A 1 106 ? -9.398 -2.516 14.312 1 95.25 106 SER A C 1
ATOM 844 O O . SER A 1 106 ? -9.031 -2.516 13.141 1 95.25 106 SER A O 1
ATOM 846 N N . LEU A 1 107 ? -8.578 -2.422 15.336 1 94.56 107 LEU A N 1
ATOM 847 C CA . LEU A 1 107 ? -7.141 -2.48 15.102 1 94.56 107 LEU A CA 1
ATOM 848 C C . LEU A 1 107 ? -6.754 -3.791 14.422 1 94.56 107 LEU A C 1
ATOM 850 O O . LEU A 1 107 ? -5.906 -3.807 13.531 1 94.56 107 LEU A O 1
ATOM 854 N N . GLU A 1 108 ? -7.375 -4.777 14.867 1 95.62 108 GLU A N 1
ATOM 855 C CA . GLU A 1 108 ? -7.098 -6.098 14.305 1 95.62 108 GLU A CA 1
ATOM 856 C C . GLU A 1 108 ? -7.465 -6.156 12.828 1 95.62 108 GLU A C 1
ATOM 858 O O . GLU A 1 108 ? -6.762 -6.781 12.031 1 95.62 108 GLU A O 1
ATOM 863 N N . ASP A 1 109 ? -8.562 -5.512 12.438 1 96.12 109 ASP A N 1
ATOM 864 C CA . ASP A 1 109 ? -8.953 -5.438 11.031 1 96.12 109 ASP A CA 1
ATOM 865 C C . ASP A 1 109 ? -7.852 -4.809 10.188 1 96.12 109 ASP A C 1
ATOM 867 O O . ASP A 1 109 ? -7.488 -5.344 9.133 1 96.12 109 ASP A O 1
ATOM 871 N N . ILE A 1 110 ? -7.371 -3.756 10.695 1 97.25 110 ILE A N 1
ATOM 872 C CA . ILE A 1 110 ? -6.359 -2.996 9.969 1 97.25 110 ILE A CA 1
ATOM 873 C C . ILE A 1 110 ? -5.066 -3.803 9.891 1 97.25 110 ILE A C 1
ATOM 875 O O . ILE A 1 110 ? -4.512 -4 8.805 1 97.25 110 ILE A O 1
ATOM 879 N N . GLU A 1 111 ? -4.68 -4.316 11.016 1 96.25 111 GLU A N 1
ATOM 880 C CA . GLU A 1 111 ? -3.42 -5.051 11.117 1 96.25 111 GLU A CA 1
ATOM 881 C C . GLU A 1 111 ? -3.447 -6.312 10.258 1 96.25 111 GLU A C 1
ATOM 883 O O . GLU A 1 111 ? -2.518 -6.566 9.484 1 96.25 111 GLU A O 1
ATOM 888 N N . GLN A 1 112 ? -4.461 -7.059 10.367 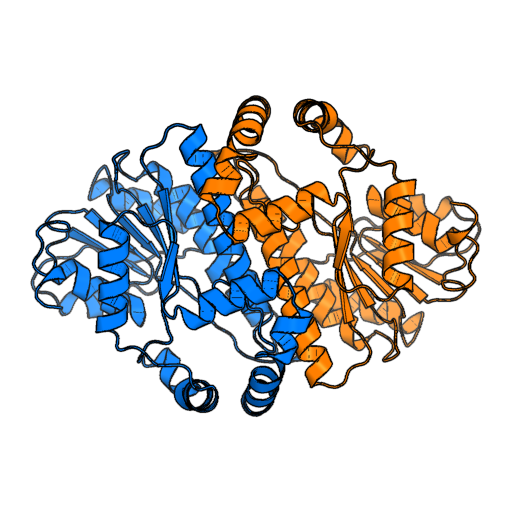1 96.38 112 GLN A N 1
ATOM 889 C CA . GLN A 1 112 ? -4.547 -8.32 9.633 1 96.38 112 GLN A CA 1
ATOM 890 C C . GLN A 1 112 ? -4.621 -8.078 8.133 1 96.38 112 GLN A C 1
ATOM 892 O O . GLN A 1 112 ? -4.016 -8.812 7.348 1 96.38 112 GLN A O 1
ATOM 897 N N . THR A 1 113 ? -5.34 -7.059 7.742 1 96.38 113 THR A N 1
ATOM 898 C CA . THR A 1 113 ? -5.445 -6.73 6.324 1 96.38 113 THR A CA 1
ATOM 899 C C . THR A 1 113 ? -4.07 -6.418 5.738 1 96.38 113 THR A C 1
ATOM 901 O O . THR A 1 113 ? -3.674 -6.992 4.723 1 96.38 113 THR A O 1
ATOM 904 N N . LEU A 1 114 ? -3.332 -5.594 6.406 1 97.44 114 LEU A N 1
ATOM 905 C CA . LEU A 1 114 ? -2.033 -5.168 5.898 1 97.44 114 LEU A CA 1
ATO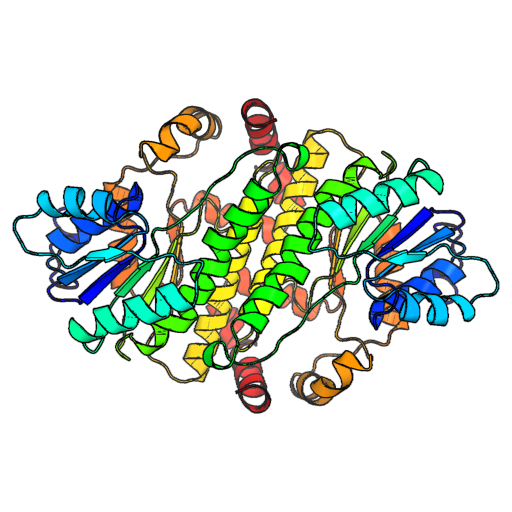M 906 C C . LEU A 1 114 ? -1.006 -6.285 6.023 1 97.44 114 LEU A C 1
ATOM 908 O O . LEU A 1 114 ? -0.181 -6.48 5.129 1 97.44 114 LEU A O 1
ATOM 912 N N . LEU A 1 115 ? -1.083 -7.027 7.098 1 96.75 115 LEU A N 1
ATOM 913 C CA . LEU A 1 115 ? -0.124 -8.094 7.344 1 96.75 115 LEU A CA 1
ATOM 914 C C . LEU A 1 115 ? -0.284 -9.219 6.324 1 96.75 115 LEU A C 1
ATOM 916 O O . LEU A 1 115 ? 0.705 -9.711 5.773 1 96.75 115 LEU A O 1
ATOM 920 N N . ILE A 1 116 ? -1.453 -9.578 6.062 1 96.19 116 ILE A N 1
ATOM 921 C CA . ILE A 1 116 ? -1.703 -10.719 5.188 1 96.19 116 ILE A CA 1
ATOM 922 C C . ILE A 1 116 ? -1.591 -10.289 3.727 1 96.19 116 ILE A C 1
ATOM 924 O O . ILE A 1 116 ? -0.852 -10.891 2.949 1 96.19 116 ILE A O 1
ATOM 928 N N . ASN A 1 117 ? -2.227 -9.195 3.355 1 95.56 117 ASN A N 1
ATOM 929 C CA . ASN A 1 117 ? -2.373 -8.82 1.953 1 95.56 117 ASN A CA 1
ATOM 930 C C . ASN A 1 117 ? -1.108 -8.156 1.414 1 95.56 117 ASN A C 1
ATOM 932 O O . ASN A 1 117 ? -0.85 -8.195 0.21 1 95.56 117 ASN A O 1
ATOM 936 N N . LEU A 1 118 ? -0.373 -7.559 2.301 1 97.12 118 LEU A N 1
ATOM 937 C CA . LEU A 1 118 ? 0.764 -6.789 1.807 1 97.12 118 LEU A CA 1
ATOM 938 C C . LEU A 1 118 ? 2.074 -7.336 2.365 1 97.12 118 LEU A C 1
ATOM 940 O O . LEU A 1 118 ? 2.891 -7.883 1.623 1 97.12 118 LEU A O 1
ATOM 944 N N . SER A 1 119 ? 2.236 -7.285 3.676 1 97.69 119 SER A N 1
ATOM 945 C CA . SER A 1 119 ? 3.479 -7.758 4.277 1 97.69 119 SER A CA 1
ATOM 946 C C . SER A 1 119 ? 3.746 -9.219 3.918 1 97.69 119 SER A C 1
ATOM 948 O O . SER A 1 119 ? 4.867 -9.578 3.562 1 97.69 119 SER A O 1
ATOM 950 N N . GLY A 1 120 ? 2.734 -9.984 4.082 1 97.62 120 GLY A N 1
ATOM 951 C CA . GLY A 1 120 ? 2.871 -11.391 3.732 1 97.62 120 GLY A CA 1
ATOM 952 C C . GLY A 1 120 ? 3.289 -11.609 2.291 1 97.62 120 GLY A C 1
ATOM 953 O O . GLY A 1 120 ? 4.168 -12.43 2.012 1 97.62 120 GLY A O 1
ATOM 954 N N . ALA A 1 121 ? 2.705 -10.898 1.375 1 97.62 121 ALA A N 1
ATOM 955 C CA . ALA A 1 121 ? 3.029 -11.008 -0.044 1 97.62 121 ALA A CA 1
ATOM 956 C C . ALA A 1 121 ? 4.477 -10.602 -0.309 1 97.62 121 ALA A C 1
ATOM 958 O O . ALA A 1 121 ? 5.168 -11.227 -1.116 1 97.62 121 ALA A O 1
ATOM 959 N N . ILE A 1 122 ? 4.91 -9.57 0.335 1 98.38 122 ILE A N 1
ATOM 960 C CA . ILE A 1 122 ? 6.281 -9.086 0.187 1 98.38 122 ILE A CA 1
ATOM 961 C C . ILE A 1 122 ? 7.254 -10.133 0.719 1 98.38 122 ILE A C 1
ATOM 963 O O . ILE A 1 122 ? 8.258 -10.445 0.072 1 98.38 122 ILE A O 1
ATOM 967 N N . LEU A 1 123 ? 6.934 -10.711 1.84 1 98.19 123 LEU A N 1
ATOM 968 C CA . LEU A 1 123 ? 7.793 -11.719 2.443 1 98.19 123 LEU A CA 1
ATOM 969 C C . LEU A 1 123 ? 7.852 -12.969 1.575 1 98.19 123 LEU A C 1
ATOM 971 O O . LEU A 1 123 ? 8.922 -13.555 1.383 1 98.19 123 LEU A O 1
ATOM 975 N N . ILE A 1 124 ? 6.699 -13.352 1.087 1 98.38 124 ILE A N 1
ATOM 976 C CA . ILE A 1 124 ? 6.664 -14.484 0.167 1 98.38 124 ILE A CA 1
ATOM 977 C C . ILE A 1 124 ? 7.605 -14.227 -1.007 1 98.38 124 ILE A C 1
ATOM 979 O O . ILE A 1 124 ? 8.391 -15.094 -1.383 1 98.38 124 ILE A O 1
ATOM 983 N N . SER A 1 125 ? 7.5 -13.039 -1.58 1 98.44 125 SER A N 1
ATOM 984 C CA . SER A 1 125 ? 8.359 -12.688 -2.709 1 98.44 125 SER A CA 1
ATOM 985 C C . SER A 1 125 ? 9.828 -12.773 -2.332 1 98.44 125 SER A C 1
ATOM 987 O O . SER A 1 125 ? 10.625 -13.383 -3.051 1 98.44 125 SER A O 1
ATOM 989 N N . LYS A 1 126 ? 10.156 -12.219 -1.214 1 97.81 126 LYS A N 1
ATOM 990 C CA . LYS A 1 126 ? 11.547 -12.188 -0.777 1 97.81 126 LYS A CA 1
ATOM 991 C C . LYS A 1 126 ? 12.102 -13.602 -0.587 1 97.81 126 LYS A C 1
ATOM 993 O O . LYS A 1 126 ? 13.234 -13.891 -0.976 1 97.81 126 LYS A O 1
ATOM 998 N N . ILE A 1 127 ? 11.328 -14.414 -0.04 1 97.62 127 ILE A N 1
ATOM 999 C CA . ILE A 1 127 ? 11.828 -15.695 0.447 1 97.62 127 ILE A CA 1
ATOM 1000 C C . ILE A 1 127 ? 11.711 -16.75 -0.653 1 97.62 127 ILE A C 1
ATOM 1002 O O . ILE A 1 127 ? 12.555 -17.641 -0.754 1 97.62 127 ILE A O 1
ATOM 1006 N N . PHE A 1 128 ? 10.734 -16.641 -1.573 1 98 128 PHE A N 1
ATOM 1007 C CA . PHE A 1 128 ? 10.484 -17.688 -2.561 1 98 128 PHE A CA 1
ATOM 1008 C C . PHE A 1 128 ? 11.188 -17.375 -3.877 1 98 128 PHE A C 1
ATOM 1010 O O . PHE A 1 128 ? 11.406 -18.25 -4.699 1 98 128 PHE A O 1
ATOM 1017 N N . LEU A 1 129 ? 11.492 -16.109 -4.113 1 97.19 129 LEU A N 1
ATOM 1018 C CA . LEU A 1 129 ? 12.086 -15.711 -5.387 1 97.19 129 LEU A CA 1
ATOM 1019 C C . LEU A 1 129 ? 13.344 -16.531 -5.676 1 97.19 129 LEU A C 1
ATOM 1021 O O . LEU A 1 129 ? 13.508 -17.062 -6.777 1 97.19 129 LEU A O 1
ATOM 1025 N N . PRO A 1 130 ? 14.211 -16.719 -4.637 1 95.44 130 PRO A N 1
ATOM 1026 C CA . PRO A 1 130 ? 15.43 -17.484 -4.898 1 95.44 130 PRO A CA 1
ATOM 1027 C C . PRO A 1 130 ? 15.148 -18.938 -5.246 1 95.44 130 PRO A C 1
ATOM 1029 O O . PRO A 1 130 ? 16.031 -19.641 -5.75 1 95.44 130 PRO A O 1
ATOM 1032 N N . LEU A 1 131 ? 13.938 -19.406 -5.004 1 96.62 131 LEU A N 1
ATOM 1033 C CA . LEU A 1 131 ? 13.578 -20.812 -5.254 1 96.62 131 LEU A CA 1
ATOM 1034 C C . LEU A 1 131 ? 13.094 -21 -6.684 1 96.62 131 LEU A C 1
ATOM 1036 O O . LEU A 1 131 ? 12.984 -22.125 -7.16 1 96.62 131 LEU A O 1
ATOM 1040 N N . LEU A 1 132 ? 12.75 -19.906 -7.34 1 97.19 132 LEU A N 1
ATOM 1041 C CA . LEU A 1 132 ? 12.227 -20.016 -8.695 1 97.19 132 LEU A CA 1
ATOM 1042 C C . LEU A 1 132 ? 13.32 -20.422 -9.672 1 97.19 132 LEU A C 1
ATOM 1044 O O . LEU A 1 132 ? 14.461 -19.953 -9.562 1 97.19 132 LEU A O 1
ATOM 1048 N N . ALA A 1 133 ? 12.93 -21.266 -10.523 1 94.25 133 ALA A N 1
ATOM 1049 C CA . ALA A 1 133 ? 13.836 -21.531 -11.633 1 94.25 133 ALA A CA 1
ATOM 1050 C C . ALA A 1 133 ? 14.117 -20.266 -12.438 1 94.25 133 ALA A C 1
ATOM 1052 O O . ALA A 1 133 ? 13.211 -19.469 -12.695 1 94.25 133 ALA A O 1
ATOM 1053 N N . ASN A 1 134 ? 15.344 -20.016 -12.656 1 92.88 134 ASN A N 1
ATOM 1054 C CA . ASN A 1 134 ? 15.672 -18.828 -13.445 1 92.88 134 ASN A CA 1
ATOM 1055 C C . ASN A 1 134 ? 15.484 -19.078 -14.938 1 92.88 134 ASN A C 1
ATOM 1057 O O . ASN A 1 134 ? 16.453 -19.062 -15.703 1 92.88 134 ASN A O 1
ATOM 1061 N N . GLU A 1 135 ? 14.242 -19.234 -15.32 1 94.38 135 GLU A N 1
ATOM 1062 C CA . GLU A 1 135 ? 13.836 -19.484 -16.703 1 94.38 135 GLU A CA 1
ATOM 1063 C C . GLU A 1 135 ? 12.602 -18.672 -17.062 1 94.38 135 GLU A C 1
ATOM 1065 O O . GLU A 1 135 ? 11.844 -18.25 -16.188 1 94.38 135 GLU A O 1
ATOM 1070 N N . LYS A 1 136 ? 12.445 -18.547 -18.344 1 91.81 136 LYS A N 1
ATOM 1071 C CA . LYS A 1 136 ? 11.305 -17.781 -18.828 1 91.81 136 LYS A CA 1
ATOM 1072 C C . LYS A 1 136 ? 9.984 -18.438 -18.391 1 91.81 136 LYS A C 1
ATOM 10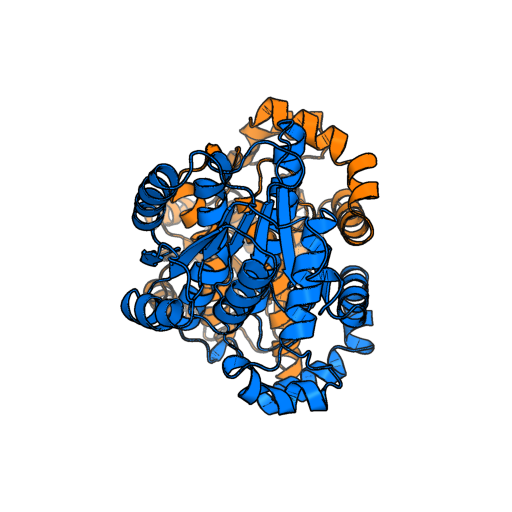74 O O . LYS A 1 136 ? 9.805 -19.641 -18.562 1 91.81 136 LYS A O 1
ATOM 1079 N N . GLY A 1 137 ? 9.195 -17.594 -17.75 1 92.06 137 GLY A N 1
ATOM 1080 C CA . GLY A 1 137 ? 7.891 -18.094 -17.344 1 92.06 137 GLY A CA 1
ATOM 1081 C C . GLY A 1 137 ? 7.797 -18.391 -15.852 1 92.06 137 GLY A C 1
ATOM 1082 O O . GLY A 1 137 ? 6.699 -18.531 -15.312 1 92.06 137 GLY A O 1
ATOM 1083 N N . ALA A 1 138 ? 8.953 -18.594 -15.18 1 97.69 138 ALA A N 1
ATOM 1084 C CA . ALA A 1 138 ? 8.922 -18.734 -13.727 1 97.69 138 ALA A CA 1
ATOM 1085 C C . ALA A 1 138 ? 8.375 -17.484 -13.055 1 97.69 138 ALA A C 1
ATOM 1087 O O . ALA A 1 138 ? 8.789 -16.375 -13.383 1 97.69 138 ALA A O 1
ATOM 1088 N N . THR A 1 139 ? 7.324 -17.719 -12.18 1 98.31 139 THR A N 1
ATOM 1089 C CA . THR A 1 139 ? 6.641 -16.516 -11.695 1 98.31 139 THR A CA 1
ATOM 1090 C C . THR A 1 139 ? 6.039 -16.75 -10.312 1 98.31 139 THR A C 1
ATOM 1092 O O . THR A 1 139 ? 5.762 -17.891 -9.938 1 98.31 139 THR A O 1
ATOM 1095 N N . ILE A 1 140 ? 6.016 -15.758 -9.531 1 98.69 140 ILE A N 1
ATOM 1096 C CA . ILE A 1 140 ? 5.172 -15.68 -8.344 1 98.69 140 ILE A CA 1
ATOM 1097 C C . ILE A 1 140 ? 3.926 -14.852 -8.648 1 98.69 140 ILE A C 1
ATOM 1099 O O . ILE A 1 140 ? 4.031 -13.711 -9.117 1 98.69 140 ILE A O 1
ATOM 1103 N N . VAL A 1 141 ? 2.764 -15.445 -8.406 1 98.56 141 VAL A N 1
ATOM 1104 C CA . VAL A 1 141 ? 1.501 -14.75 -8.633 1 98.56 141 VAL A CA 1
ATOM 1105 C C . VAL A 1 141 ? 0.896 -14.32 -7.301 1 98.56 141 VAL A C 1
ATOM 1107 O O . VAL A 1 141 ? 0.711 -15.141 -6.402 1 98.56 141 VAL A O 1
ATOM 1110 N N . HIS A 1 142 ? 0.709 -13.062 -7.168 1 97.44 142 HIS A N 1
ATOM 1111 C CA . HIS A 1 142 ? -0.052 -12.547 -6.039 1 97.44 142 HIS A CA 1
ATOM 1112 C C . HIS A 1 142 ? -1.456 -12.125 -6.461 1 97.44 142 HIS A C 1
ATOM 1114 O O . HIS A 1 142 ? -1.636 -11.539 -7.531 1 97.44 142 HIS A O 1
ATOM 1120 N N . SER A 1 143 ? -2.369 -12.484 -5.598 1 89.5 143 SER A N 1
ATOM 1121 C CA . SER A 1 143 ? -3.752 -12.117 -5.879 1 89.5 143 SER A CA 1
ATOM 1122 C C . SER A 1 143 ? -4.07 -10.719 -5.359 1 89.5 143 SER A C 1
ATOM 1124 O O . SER A 1 143 ? -3.736 -10.383 -4.223 1 89.5 143 SER A O 1
ATOM 1126 N N . GLY A 1 144 ? -4.574 -9.961 -6.176 1 84.69 144 GLY A N 1
ATOM 1127 C CA . GLY A 1 144 ? -5.066 -8.648 -5.793 1 84.69 144 GLY A CA 1
ATOM 1128 C C . GLY A 1 144 ? -6.578 -8.594 -5.676 1 84.69 144 GLY A C 1
ATOM 1129 O O . GLY A 1 144 ? -7.215 -9.578 -5.289 1 84.69 144 GLY A O 1
ATOM 1130 N N . GLY A 1 145 ? -7.203 -7.527 -5.68 1 74.62 145 GLY A N 1
ATOM 1131 C CA . GLY A 1 145 ? -8.641 -7.312 -5.637 1 74.62 145 GLY A CA 1
ATOM 1132 C C . GLY A 1 145 ? -9.156 -6.488 -6.801 1 74.62 145 GLY A C 1
ATOM 1133 O O . GLY A 1 145 ? -8.367 -5.922 -7.562 1 74.62 145 GLY A O 1
ATOM 1134 N N . PHE A 1 146 ? -10.492 -6.523 -6.699 1 63.25 146 PHE A N 1
ATOM 1135 C CA . PHE A 1 146 ? -11.172 -5.789 -7.762 1 63.25 146 PHE A CA 1
ATOM 1136 C C . PHE A 1 146 ? -10.586 -4.391 -7.91 1 63.25 146 PHE A C 1
ATOM 1138 O O . PHE A 1 146 ? -10.203 -3.76 -6.922 1 63.25 146 PHE A O 1
ATOM 1145 N N . ALA A 1 147 ? -10.039 -4.004 -9.141 1 64.12 147 ALA A N 1
ATOM 1146 C CA . ALA A 1 147 ? -9.609 -2.691 -9.617 1 64.12 147 ALA A CA 1
ATOM 1147 C C . ALA A 1 147 ? -8.18 -2.389 -9.188 1 64.12 147 ALA A C 1
ATOM 1149 O O . ALA A 1 147 ? -7.746 -1.234 -9.211 1 64.12 147 ALA A O 1
ATOM 1150 N N . ASP A 1 148 ? -7.328 -3.287 -8.734 1 65.75 148 ASP A N 1
ATOM 1151 C CA . ASP A 1 148 ? -5.891 -3.207 -8.5 1 65.75 148 ASP A CA 1
ATOM 1152 C C . ASP A 1 148 ? -5.566 -2.197 -7.398 1 65.75 148 ASP A C 1
ATOM 1154 O O . ASP A 1 148 ? -4.43 -1.729 -7.293 1 65.75 148 ASP A O 1
ATOM 1158 N N . GLY A 1 149 ? -6.516 -1.796 -6.637 1 75.31 149 GLY A N 1
ATOM 1159 C CA . GLY A 1 149 ? -6.336 -0.831 -5.562 1 75.31 149 GLY A CA 1
ATOM 1160 C C . GLY A 1 149 ? -6.32 0.606 -6.051 1 75.31 149 GLY A C 1
ATOM 1161 O O . GLY A 1 149 ? -6.359 1.54 -5.246 1 75.31 149 GLY A O 1
ATOM 1162 N N . ARG A 1 150 ? -6.371 0.778 -7.375 1 79.12 150 ARG A N 1
ATOM 1163 C CA . ARG A 1 150 ? -6.223 2.133 -7.895 1 79.12 150 ARG A CA 1
ATOM 1164 C C . ARG A 1 150 ? -7.582 2.756 -8.195 1 79.12 150 ARG A C 1
ATOM 1166 O O . ARG A 1 150 ? -7.668 3.938 -8.531 1 79.12 150 ARG A O 1
ATOM 1173 N N . LEU A 1 151 ? -8.617 2.002 -8.094 1 83.19 151 LEU A N 1
ATOM 1174 C CA . LEU A 1 151 ? -9.984 2.504 -7.961 1 83.19 151 LEU A CA 1
ATOM 1175 C C . LEU A 1 151 ? -10.438 2.463 -6.504 1 83.19 151 LEU A C 1
ATOM 1177 O O . LEU A 1 151 ? -11.102 1.514 -6.082 1 83.19 151 LEU A O 1
ATOM 1181 N N . ALA A 1 152 ? -10.125 3.416 -5.855 1 87.94 152 ALA A N 1
ATOM 1182 C CA . ALA A 1 152 ? -10.289 3.439 -4.402 1 87.94 152 ALA A CA 1
ATOM 1183 C C . ALA A 1 152 ? -11.734 3.768 -4.023 1 87.94 152 ALA A C 1
ATOM 1185 O O . ALA A 1 152 ? -12.094 4.938 -3.895 1 87.94 152 ALA A O 1
ATOM 1186 N N . PHE A 1 153 ? -12.508 2.736 -3.812 1 88.75 153 PHE A N 1
ATOM 1187 C CA . PHE A 1 153 ? -13.898 2.891 -3.406 1 88.75 153 PHE A CA 1
ATOM 1188 C C . PHE A 1 153 ? -13.992 3.215 -1.921 1 88.75 153 PHE A C 1
ATOM 1190 O O . PHE A 1 153 ? -13.156 2.785 -1.129 1 88.75 153 PHE A O 1
ATOM 1197 N N . PRO A 1 154 ? -15.086 3.986 -1.6 1 92.62 154 PRO A N 1
ATOM 1198 C CA . PRO A 1 154 ? -15.328 4.168 -0.166 1 92.62 154 PRO A CA 1
ATOM 1199 C C . PRO A 1 154 ? -15.672 2.859 0.543 1 92.62 154 PRO A C 1
ATOM 1201 O O . PRO A 1 154 ? -16.203 1.938 -0.078 1 92.62 154 PRO A O 1
ATOM 1204 N N . TYR A 1 155 ? -15.258 2.729 1.853 1 92.88 155 TYR A N 1
ATOM 1205 C CA . TYR A 1 155 ? -15.555 1.607 2.736 1 92.88 155 TYR A CA 1
ATOM 1206 C C . TYR A 1 155 ? -14.641 0.422 2.441 1 92.88 155 TYR A C 1
ATOM 1208 O O . TYR A 1 155 ? -14.906 -0.699 2.879 1 92.88 155 TYR A O 1
ATOM 1216 N N . TYR A 1 156 ? -13.602 0.74 1.641 1 92.44 156 TYR A N 1
ATOM 1217 C CA . TYR A 1 156 ? -12.562 -0.233 1.327 1 92.44 156 TYR A CA 1
ATOM 1218 C C . TYR A 1 156 ? -11.18 0.323 1.65 1 92.44 156 TYR A C 1
ATOM 1220 O O . TYR A 1 156 ? -10.172 -0.173 1.144 1 92.44 156 TYR A O 1
ATOM 1228 N N . SER A 1 157 ? -11.141 1.293 2.461 1 95.06 157 SER A N 1
ATOM 1229 C CA . SER A 1 157 ? -9.953 2.137 2.562 1 95.06 157 SER A CA 1
ATOM 1230 C C . SER A 1 157 ? -8.711 1.31 2.887 1 95.06 157 SER A C 1
ATOM 1232 O O . SER A 1 157 ? -7.688 1.425 2.213 1 95.06 157 SER A O 1
ATOM 1234 N N . VAL A 1 158 ? -8.773 0.406 3.904 1 96.31 158 VAL A N 1
ATOM 1235 C CA . VAL A 1 158 ? -7.605 -0.379 4.301 1 96.31 158 VAL A CA 1
ATOM 1236 C C . VAL A 1 158 ? -7.328 -1.454 3.25 1 96.31 158 VAL A C 1
ATOM 1238 O O . VAL A 1 158 ? -6.172 -1.723 2.92 1 96.31 158 VAL A O 1
ATOM 1241 N N . ASP A 1 159 ? -8.344 -1.99 2.695 1 93.88 159 ASP A N 1
ATOM 1242 C CA . ASP A 1 159 ? -8.203 -3.008 1.658 1 93.88 159 ASP A CA 1
ATOM 1243 C C . ASP A 1 159 ? -7.523 -2.434 0.415 1 93.88 159 ASP A C 1
ATOM 1245 O O . ASP A 1 159 ? -6.559 -3.008 -0.093 1 93.88 159 ASP A O 1
ATOM 1249 N N . VAL A 1 160 ? -8.039 -1.302 -0.042 1 93.19 160 VAL A N 1
ATOM 1250 C CA . VAL A 1 160 ? -7.5 -0.686 -1.248 1 93.19 160 VAL A CA 1
ATOM 1251 C C . VAL A 1 160 ? -6.039 -0.295 -1.018 1 93.19 160 VAL A C 1
ATOM 1253 O O . VAL A 1 160 ? -5.219 -0.376 -1.933 1 93.19 160 VAL A O 1
ATOM 1256 N N . ALA A 1 161 ? -5.719 0.12 0.171 1 95.31 161 ALA A N 1
ATOM 1257 C CA . ALA A 1 161 ? -4.332 0.436 0.502 1 95.31 161 ALA A CA 1
ATOM 1258 C C . ALA A 1 161 ? -3.428 -0.776 0.297 1 95.31 161 ALA A C 1
ATOM 1260 O O . ALA A 1 161 ? -2.367 -0.67 -0.325 1 95.31 161 ALA A O 1
ATOM 1261 N N . SER A 1 162 ? -3.832 -1.9 0.766 1 95.75 162 SER A N 1
ATOM 1262 C CA . SER A 1 162 ? -3.047 -3.125 0.654 1 95.75 162 SER A CA 1
ATOM 1263 C C . SER A 1 162 ? -2.895 -3.555 -0.802 1 95.75 162 SER A C 1
ATOM 1265 O O . SER A 1 162 ? -1.807 -3.943 -1.23 1 95.75 162 SER A O 1
ATOM 1267 N N . ARG A 1 163 ? -3.961 -3.445 -1.562 1 93.5 163 ARG A N 1
ATOM 1268 C CA . ARG A 1 163 ? -3.959 -3.896 -2.951 1 93.5 163 ARG A CA 1
ATOM 1269 C C . ARG A 1 163 ? -3.139 -2.957 -3.83 1 93.5 163 ARG A C 1
ATOM 1271 O O . ARG A 1 163 ? -2.412 -3.408 -4.719 1 93.5 163 ARG A O 1
ATOM 1278 N N . ALA A 1 164 ? -3.283 -1.693 -3.574 1 92.69 164 ALA A N 1
ATOM 1279 C CA . ALA A 1 164 ? -2.443 -0.737 -4.289 1 92.69 164 ALA A CA 1
ATOM 1280 C C . ALA A 1 164 ? -0.968 -0.951 -3.963 1 92.69 164 ALA A C 1
ATOM 1282 O O . ALA A 1 164 ? -0.108 -0.843 -4.84 1 92.69 164 ALA A O 1
ATOM 1283 N N . GLY A 1 165 ? -0.759 -1.198 -2.715 1 94.62 165 GLY A N 1
ATOM 1284 C CA . GLY A 1 165 ? 0.602 -1.486 -2.289 1 94.62 165 GLY A CA 1
ATOM 1285 C C . GLY A 1 165 ? 1.213 -2.676 -3.008 1 94.62 165 GLY A C 1
ATOM 1286 O O . GLY A 1 165 ? 2.318 -2.58 -3.545 1 94.62 165 GLY A O 1
ATOM 1287 N N . ILE A 1 166 ? 0.526 -3.744 -3.064 1 95.19 166 ILE A N 1
ATOM 1288 C CA . ILE A 1 166 ? 1.064 -4.953 -3.68 1 95.19 166 ILE A CA 1
ATOM 1289 C C . ILE A 1 166 ? 1.246 -4.73 -5.18 1 95.19 166 ILE A C 1
ATOM 1291 O O . ILE A 1 166 ? 2.203 -5.227 -5.777 1 95.19 166 ILE A O 1
ATOM 1295 N N . PHE A 1 167 ? 0.346 -4.027 -5.82 1 93.06 167 PHE A N 1
ATOM 1296 C CA . PHE A 1 167 ? 0.458 -3.742 -7.246 1 93.06 167 PHE A CA 1
ATOM 1297 C C . PHE A 1 167 ? 1.752 -2.994 -7.547 1 93.06 167 PHE A C 1
ATOM 1299 O O . PHE A 1 167 ? 2.508 -3.387 -8.438 1 93.06 167 PHE A O 1
ATOM 1306 N N . SER A 1 168 ? 1.992 -1.951 -6.824 1 92.81 168 SER A N 1
ATOM 1307 C CA . SER A 1 168 ? 3.174 -1.131 -7.066 1 92.81 168 SER A CA 1
ATOM 1308 C C . SER A 1 168 ? 4.449 -1.866 -6.668 1 92.81 168 SER A C 1
ATOM 1310 O O . SER A 1 168 ? 5.496 -1.685 -7.289 1 92.81 168 SER A O 1
ATOM 1312 N N . PHE A 1 169 ? 4.336 -2.668 -5.613 1 95.94 169 PHE A N 1
ATOM 1313 C CA . PHE A 1 169 ? 5.449 -3.529 -5.23 1 95.94 169 PHE A CA 1
ATOM 1314 C C . PHE A 1 169 ? 5.867 -4.422 -6.395 1 95.94 169 PHE A C 1
ATOM 1316 O O . PHE A 1 169 ? 7.051 -4.504 -6.723 1 95.94 169 PHE A O 1
ATOM 1323 N N . ILE A 1 170 ? 4.91 -5.027 -7.016 1 95.62 170 ILE A N 1
ATOM 1324 C CA . ILE A 1 170 ? 5.156 -5.969 -8.102 1 95.62 170 ILE A CA 1
ATOM 1325 C C . ILE A 1 170 ? 5.781 -5.234 -9.289 1 95.62 170 ILE A C 1
ATOM 1327 O O . ILE A 1 170 ? 6.734 -5.727 -9.898 1 95.62 170 ILE A O 1
ATOM 1331 N N . GLU A 1 171 ? 5.277 -4.105 -9.57 1 92.88 171 GLU A N 1
ATOM 1332 C CA . GLU A 1 171 ? 5.844 -3.312 -10.656 1 92.88 171 GLU A CA 1
ATOM 1333 C C . GLU A 1 171 ? 7.309 -2.969 -10.391 1 92.88 171 GLU A C 1
ATOM 1335 O O . GLU A 1 171 ? 8.156 -3.123 -11.266 1 92.88 171 GLU A O 1
ATOM 1340 N N . SER A 1 172 ? 7.57 -2.51 -9.188 1 93.88 172 SER A N 1
ATOM 1341 C CA . SER A 1 172 ? 8.938 -2.17 -8.805 1 93.88 172 SER A CA 1
ATOM 1342 C C . SER A 1 172 ? 9.852 -3.391 -8.859 1 93.88 172 SER A C 1
ATOM 1344 O O . SER A 1 172 ? 10.961 -3.318 -9.391 1 93.88 172 SER A O 1
ATOM 1346 N N . MET A 1 173 ? 9.367 -4.449 -8.375 1 96 173 MET A N 1
ATOM 1347 C CA . MET A 1 173 ? 10.156 -5.672 -8.305 1 96 173 MET A CA 1
ATOM 1348 C C . MET A 1 173 ? 10.492 -6.184 -9.703 1 96 173 MET A C 1
ATOM 1350 O O . MET A 1 173 ? 11.609 -6.637 -9.953 1 96 173 MET A O 1
ATOM 1354 N N . ASN A 1 174 ? 9.531 -6.168 -10.609 1 96 174 ASN A N 1
ATOM 1355 C CA . ASN A 1 174 ? 9.789 -6.625 -11.969 1 96 174 ASN A CA 1
ATOM 1356 C C . ASN A 1 174 ? 10.852 -5.773 -12.656 1 96 174 ASN A C 1
ATOM 1358 O O . ASN A 1 174 ? 11.664 -6.285 -13.43 1 96 174 ASN A O 1
ATOM 1362 N N . ARG A 1 175 ? 10.805 -4.488 -12.391 1 94.19 175 ARG A N 1
ATOM 1363 C CA . ARG A 1 175 ? 11.852 -3.621 -12.922 1 94.19 175 ARG A CA 1
ATOM 1364 C C . ARG A 1 175 ? 13.211 -3.967 -12.328 1 94.19 175 ARG A C 1
ATOM 1366 O O . ARG A 1 175 ? 14.227 -3.938 -13.023 1 94.19 175 ARG A O 1
ATOM 1373 N N . GLU A 1 176 ? 13.203 -4.227 -11.047 1 95.06 176 GLU A N 1
ATOM 1374 C CA . GLU A 1 176 ? 14.438 -4.621 -10.367 1 95.06 176 GLU A CA 1
ATOM 1375 C C . GLU A 1 176 ? 14.984 -5.926 -10.938 1 95.06 176 GLU A C 1
ATOM 1377 O O . GLU A 1 176 ? 16.172 -6.023 -11.25 1 95.06 176 GLU A O 1
ATOM 1382 N N . LEU A 1 177 ? 14.141 -6.879 -11.109 1 95.94 177 LEU A N 1
ATOM 1383 C CA . LEU A 1 177 ? 14.531 -8.172 -11.656 1 95.94 177 LEU A CA 1
ATOM 1384 C C . LEU A 1 177 ? 15.062 -8.031 -13.078 1 95.94 177 LEU A C 1
ATOM 1386 O O . LEU A 1 177 ? 16.031 -8.688 -13.453 1 95.94 177 LEU A O 1
ATOM 1390 N N . LYS A 1 178 ? 14.414 -7.207 -13.828 1 93.94 178 LYS A N 1
ATOM 1391 C CA . LYS A 1 178 ? 14.891 -6.93 -15.18 1 93.94 178 LYS A CA 1
ATOM 1392 C C . LYS A 1 178 ? 16.312 -6.371 -15.164 1 93.94 178 LYS A C 1
ATOM 1394 O O . LYS A 1 178 ? 17.156 -6.793 -15.945 1 93.94 178 LYS A O 1
ATOM 1399 N N . GLN A 1 179 ? 16.516 -5.457 -14.281 1 92.5 179 GLN A N 1
ATOM 1400 C CA . GLN A 1 179 ? 17.844 -4.844 -14.172 1 92.5 179 GLN A CA 1
ATOM 1401 C C . GLN A 1 179 ? 18.891 -5.867 -13.742 1 92.5 179 GLN A C 1
ATOM 1403 O O . GLN A 1 179 ? 20.047 -5.77 -14.133 1 92.5 179 GLN A O 1
ATOM 1408 N N . GLU A 1 180 ? 18.438 -6.805 -13.016 1 93.19 180 GLU A N 1
ATOM 1409 C CA . GLU A 1 180 ? 19.344 -7.848 -12.539 1 93.19 180 GLU A CA 1
ATOM 1410 C C . GLU A 1 180 ? 19.453 -8.984 -13.547 1 93.19 180 GLU A C 1
ATOM 1412 O O . GLU A 1 180 ? 20.094 -10 -13.273 1 93.19 180 GLU A O 1
ATOM 1417 N N . GLN A 1 181 ? 18.734 -8.867 -14.656 1 92.81 181 GLN A N 1
ATOM 1418 C CA . GLN A 1 181 ? 18.781 -9.805 -15.773 1 92.81 181 GLN A CA 1
ATOM 1419 C C . GLN A 1 181 ? 18.234 -11.172 -15.359 1 92.81 181 GLN A C 1
ATOM 1421 O O . GLN A 1 181 ? 18.75 -12.211 -15.789 1 92.81 181 GLN A O 1
ATOM 1426 N N . GLU A 1 182 ? 17.359 -11.117 -14.414 1 92.94 182 GLU A N 1
ATOM 1427 C CA . GLU A 1 182 ? 16.641 -12.336 -14.039 1 92.94 182 GLU A CA 1
ATOM 1428 C C . GLU A 1 182 ? 15.555 -12.68 -15.055 1 92.94 182 GLU A C 1
ATOM 1430 O O . GLU A 1 182 ? 14.938 -11.789 -15.633 1 92.94 182 GLU A O 1
ATOM 1435 N N . LYS A 1 183 ? 15.336 -14 -15.188 1 95.62 183 LYS A N 1
ATOM 1436 C CA . LYS A 1 183 ? 14.336 -14.445 -16.156 1 95.62 183 LYS A CA 1
ATOM 1437 C C . LYS A 1 183 ? 13.016 -14.781 -15.461 1 95.62 183 LYS A C 1
ATOM 1439 O O . LYS A 1 183 ? 12.125 -15.367 -16.062 1 95.62 183 LYS A O 1
ATOM 1444 N N . VAL A 1 184 ? 12.93 -14.422 -14.172 1 96.94 184 VAL A N 1
ATOM 1445 C CA . VAL A 1 184 ? 11.727 -14.625 -13.375 1 96.94 184 VAL A CA 1
ATOM 1446 C C . VAL A 1 184 ? 10.984 -13.297 -13.203 1 96.94 184 VAL A C 1
ATOM 1448 O O . VAL A 1 184 ? 11.555 -12.227 -13.445 1 96.94 184 VAL A O 1
ATOM 1451 N N . TYR A 1 185 ? 9.695 -13.375 -12.898 1 96.94 185 TYR A N 1
ATOM 1452 C CA . TYR A 1 185 ? 8.922 -12.156 -12.68 1 96.94 185 TYR A CA 1
ATOM 1453 C C . TYR A 1 185 ? 7.812 -12.391 -11.664 1 96.94 185 TYR A C 1
ATOM 1455 O O . TYR A 1 185 ? 7.645 -13.5 -11.156 1 96.94 185 TYR A O 1
ATOM 1463 N N . LEU A 1 186 ? 7.246 -11.352 -11.219 1 98.06 186 LEU A N 1
ATOM 1464 C CA . LEU A 1 186 ? 6.047 -11.375 -10.391 1 98.06 186 LEU A CA 1
ATOM 1465 C C . LEU A 1 186 ? 4.816 -10.984 -11.203 1 98.06 186 LEU A C 1
ATOM 1467 O O . LEU A 1 186 ? 4.906 -10.156 -12.109 1 98.06 186 LEU A O 1
ATOM 1471 N N . THR A 1 187 ? 3.711 -11.609 -10.852 1 97.25 187 THR A N 1
ATOM 1472 C CA . THR A 1 187 ? 2.455 -11.344 -11.547 1 97.25 187 THR A CA 1
ATOM 1473 C C . THR A 1 187 ? 1.38 -10.883 -10.57 1 97.25 187 THR A C 1
ATOM 1475 O O . THR A 1 187 ? 1.237 -11.445 -9.484 1 97.25 187 THR A O 1
ATOM 1478 N N . TYR A 1 188 ? 0.745 -9.789 -10.953 1 95.19 188 TYR A N 1
ATOM 1479 C CA . TYR A 1 188 ? -0.45 -9.344 -10.25 1 95.19 188 TYR A CA 1
ATOM 1480 C C . TYR A 1 188 ? -1.71 -9.906 -10.898 1 95.19 188 TYR A C 1
ATOM 1482 O O . TYR A 1 188 ? -1.96 -9.68 -12.078 1 95.19 188 TYR A O 1
ATOM 1490 N N . PHE A 1 189 ? -2.488 -10.68 -10.125 1 95.19 189 PHE A N 1
ATOM 1491 C CA . PHE A 1 189 ? -3.736 -11.234 -10.633 1 95.19 189 PHE A CA 1
ATOM 1492 C C . PHE A 1 189 ? -4.934 -10.602 -9.938 1 95.19 189 PHE A C 1
ATOM 1494 O O . PHE A 1 189 ? -5.07 -10.695 -8.711 1 95.19 189 PHE A O 1
ATOM 1501 N N . CYS A 1 190 ? -5.77 -9.969 -10.664 1 90.81 190 CYS A N 1
ATOM 1502 C CA . CYS A 1 190 ? -6.988 -9.344 -10.172 1 90.81 190 CYS A CA 1
ATOM 1503 C C . CYS A 1 190 ? -8.227 -10.008 -10.758 1 90.81 190 CYS A C 1
ATOM 1505 O O . CYS A 1 190 ? -8.734 -9.57 -11.797 1 90.81 190 CYS A O 1
ATOM 1507 N N . PRO A 1 191 ? -8.742 -10.93 -10.016 1 89.38 191 PRO A N 1
ATOM 1508 C CA . PRO A 1 191 ? -9.961 -11.57 -10.508 1 89.38 191 PRO A CA 1
ATOM 1509 C C . PRO A 1 191 ? -11.203 -10.711 -10.281 1 89.38 191 PRO A C 1
ATOM 1511 O O . PRO A 1 191 ? -11.203 -9.82 -9.43 1 89.38 191 PRO A O 1
ATOM 1514 N N . ASN A 1 192 ? -12.219 -10.992 -11.109 1 85.94 192 ASN A N 1
ATOM 1515 C CA . ASN A 1 192 ? -13.547 -10.508 -10.766 1 85.94 192 ASN A CA 1
ATOM 1516 C C . ASN A 1 192 ? -14.086 -11.18 -9.508 1 85.94 192 ASN A C 1
ATOM 1518 O O . ASN A 1 192 ? -13.531 -12.18 -9.047 1 85.94 192 ASN A O 1
ATOM 1522 N N . ALA A 1 193 ? -15.102 -10.477 -9.008 1 85.69 193 ALA A N 1
ATOM 1523 C CA . ALA A 1 193 ? -15.82 -11.203 -7.961 1 85.69 193 ALA A CA 1
ATOM 1524 C C . ALA A 1 193 ? -16.188 -12.609 -8.422 1 85.69 193 ALA A C 1
ATOM 1526 O O . ALA A 1 193 ? -16.797 -12.789 -9.484 1 85.69 193 ALA A O 1
ATOM 1527 N N . ALA A 1 194 ? -15.648 -13.531 -7.676 1 87.12 194 ALA A N 1
ATOM 1528 C CA . ALA A 1 194 ? -15.906 -14.922 -8.031 1 87.12 194 ALA A CA 1
ATOM 1529 C C . ALA A 1 194 ? -17.078 -15.492 -7.223 1 87.12 194 ALA A C 1
ATOM 1531 O O . ALA A 1 194 ? -17.266 -15.117 -6.062 1 87.12 194 ALA A O 1
ATOM 1532 N N . ASP A 1 195 ? -17.766 -16.359 -7.852 1 90.44 195 ASP A N 1
ATOM 1533 C CA . ASP A 1 195 ? -18.859 -17.031 -7.148 1 90.44 195 ASP A CA 1
ATOM 1534 C C . ASP A 1 195 ? -18.312 -18.062 -6.164 1 90.44 195 ASP A C 1
ATOM 1536 O O . ASP A 1 195 ? -18.25 -19.266 -6.473 1 90.44 195 ASP A O 1
ATOM 1540 N N . THR A 1 196 ? -17.875 -17.594 -5.012 1 86.75 196 THR A N 1
ATOM 1541 C CA . THR A 1 196 ? -17.344 -18.406 -3.92 1 86.75 196 THR A CA 1
ATOM 1542 C C . THR A 1 196 ? -18.156 -18.172 -2.645 1 86.75 196 THR A C 1
ATOM 1544 O O . THR A 1 196 ? -18.875 -17.188 -2.531 1 86.75 196 THR A O 1
ATOM 1547 N N . PRO A 1 197 ? -18.062 -19.109 -1.737 1 82.5 197 PRO A N 1
ATOM 1548 C CA . PRO A 1 197 ? -18.781 -18.938 -0.478 1 82.5 197 PRO A CA 1
ATOM 1549 C C . PRO A 1 197 ? -18.422 -17.641 0.238 1 82.5 197 PRO A C 1
ATOM 1551 O O . PRO A 1 197 ? -19.281 -16.969 0.815 1 82.5 197 PRO A O 1
ATOM 1554 N N . SER A 1 198 ? -17.203 -17.234 0.126 1 81.19 198 SER A N 1
ATOM 1555 C CA . SER A 1 198 ? -16.734 -16.047 0.821 1 81.19 198 SER A CA 1
ATOM 1556 C C . SER A 1 198 ? -17.281 -14.773 0.173 1 81.19 198 SER A C 1
ATOM 1558 O O . SER A 1 198 ? -17.422 -13.742 0.831 1 81.19 198 SER A O 1
ATOM 1560 N N . GLU A 1 199 ? -17.656 -14.812 -1.102 1 85.69 199 GLU A N 1
ATOM 1561 C CA . GLU A 1 199 ? -18.125 -13.641 -1.835 1 85.69 199 GLU A CA 1
ATOM 1562 C C . GLU A 1 199 ? -19.641 -13.562 -1.854 1 85.69 199 GLU 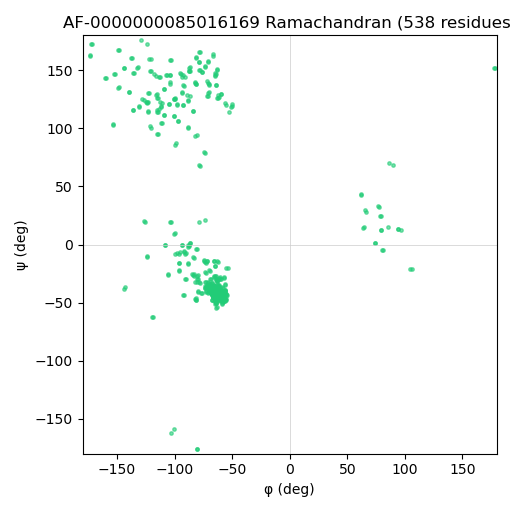A C 1
ATOM 1564 O O . GLU A 1 199 ? -20.219 -12.5 -2.137 1 85.69 199 GLU A O 1
ATOM 1569 N N . LYS A 1 200 ? -20.297 -14.609 -1.536 1 88.25 200 LYS A N 1
ATOM 1570 C CA . LYS A 1 200 ? -21.75 -14.719 -1.652 1 88.25 200 LYS A CA 1
ATOM 1571 C C . LYS A 1 200 ? -22.453 -13.617 -0.872 1 88.25 200 LYS A C 1
ATOM 1573 O O . LYS A 1 200 ? -23.438 -13.031 -1.35 1 88.25 200 LYS A O 1
ATOM 1578 N N . PRO A 1 201 ? -21.969 -13.289 0.289 1 87.25 201 PRO A N 1
ATOM 1579 C CA . PRO A 1 201 ? -22.625 -12.219 1.039 1 87.25 201 PRO A CA 1
ATOM 1580 C C . PRO A 1 201 ? -22.594 -10.875 0.313 1 87.25 201 PRO A C 1
ATOM 1582 O O . PRO A 1 201 ? -23.391 -9.984 0.61 1 87.25 201 PRO A O 1
ATOM 1585 N N . TYR A 1 202 ? -21.812 -10.719 -0.65 1 88.06 202 TYR A N 1
ATOM 1586 C CA . TYR A 1 202 ? -21.625 -9.438 -1.314 1 88.06 202 TYR A CA 1
ATOM 1587 C C . TYR A 1 202 ? -22.266 -9.445 -2.699 1 88.06 202 TYR A C 1
ATOM 1589 O O . TYR A 1 202 ? -22.266 -8.43 -3.398 1 88.06 202 TYR A O 1
ATOM 1597 N N . HIS A 1 203 ? -22.844 -10.539 -3.078 1 90.38 203 HIS A N 1
ATOM 1598 C CA . HIS A 1 203 ? -23.469 -10.656 -4.391 1 90.38 203 HIS A CA 1
ATOM 1599 C C . HIS A 1 203 ? -24.5 -9.555 -4.605 1 90.38 203 HIS A C 1
ATOM 1601 O O . HIS A 1 203 ? -24.547 -8.945 -5.68 1 90.38 203 HIS A O 1
ATOM 1607 N N . PRO A 1 204 ? -25.281 -9.273 -3.627 1 90 204 PRO A N 1
ATOM 1608 C CA . PRO A 1 204 ? -26.281 -8.219 -3.832 1 90 204 PRO A CA 1
ATOM 1609 C C . PRO A 1 204 ? -25.641 -6.863 -4.152 1 90 204 PRO A C 1
ATOM 1611 O O . PRO A 1 204 ? -26.172 -6.105 -4.965 1 90 204 PRO A O 1
ATOM 1614 N N . VAL A 1 205 ? -24.547 -6.539 -3.557 1 89.88 205 VAL A N 1
ATOM 1615 C CA . VAL A 1 205 ? -23.859 -5.277 -3.797 1 89.88 205 VAL A CA 1
ATOM 1616 C C . VAL A 1 205 ? -23.344 -5.242 -5.234 1 89.88 205 VAL A C 1
ATOM 1618 O O . VAL A 1 205 ? -23.531 -4.254 -5.945 1 89.88 205 VAL A O 1
ATOM 1621 N N . TRP A 1 206 ? -22.734 -6.324 -5.645 1 88.75 206 TRP A N 1
ATOM 1622 C CA . TRP A 1 206 ? -22.188 -6.402 -6.996 1 88.75 206 TRP A CA 1
ATOM 1623 C C . TRP A 1 206 ? -23.281 -6.289 -8.039 1 88.75 206 TRP A C 1
ATOM 1625 O O . TRP A 1 206 ? -23.141 -5.574 -9.031 1 88.75 206 TRP A O 1
ATOM 1635 N N . ASN A 1 207 ? -24.328 -6.965 -7.758 1 90.69 207 ASN A N 1
ATOM 1636 C CA . ASN A 1 207 ? -25.453 -6.918 -8.672 1 90.69 207 ASN A CA 1
ATOM 1637 C C . ASN A 1 207 ? -26.031 -5.508 -8.789 1 90.69 207 ASN A C 1
ATOM 1639 O O . ASN A 1 207 ? -26.344 -5.047 -9.883 1 90.69 207 ASN A O 1
ATOM 1643 N N . GLU A 1 208 ? -26.172 -4.875 -7.648 1 91.56 208 GLU A N 1
ATOM 1644 C CA . GLU A 1 208 ? -26.703 -3.512 -7.656 1 91.56 208 GLU A CA 1
ATOM 1645 C C . GLU A 1 208 ? -25.766 -2.568 -8.406 1 91.56 208 GLU A C 1
ATOM 1647 O O . GLU A 1 208 ? -26.219 -1.616 -9.047 1 91.56 208 GLU A O 1
ATOM 1652 N N . MET A 1 209 ? -24.484 -2.85 -8.352 1 88.12 209 MET A N 1
ATOM 1653 C CA . MET A 1 209 ? -23.5 -2.014 -9.031 1 88.12 209 MET A CA 1
ATOM 1654 C C . MET A 1 209 ? -23.375 -2.393 -10.5 1 88.12 209 MET A C 1
ATOM 1656 O O . MET A 1 209 ? -22.719 -1.695 -11.273 1 88.12 209 MET A O 1
ATOM 1660 N N . GLY A 1 210 ? -23.953 -3.492 -10.852 1 86.12 210 GLY A N 1
ATOM 1661 C CA . GLY A 1 210 ? -23.875 -3.955 -12.227 1 86.12 210 GLY A CA 1
ATOM 1662 C C . GLY A 1 210 ? -22.547 -4.637 -12.547 1 86.12 210 GLY A C 1
ATOM 1663 O O . GLY A 1 210 ? -22.109 -4.633 -13.695 1 86.12 210 GLY A O 1
ATOM 1664 N N . ILE A 1 211 ? -21.938 -5.137 -11.492 1 84.56 211 ILE A N 1
ATOM 1665 C CA . ILE A 1 211 ? -20.656 -5.812 -11.664 1 84.56 211 ILE A CA 1
ATOM 1666 C C . ILE A 1 211 ? -20.891 -7.312 -11.828 1 84.56 211 ILE A C 1
ATOM 1668 O O . ILE A 1 211 ? -21.594 -7.934 -11.016 1 84.56 211 ILE A O 1
ATOM 1672 N N . LYS A 1 212 ? -20.266 -7.828 -12.859 1 87.06 212 LYS A N 1
ATOM 1673 C CA . LYS A 1 212 ? -20.422 -9.25 -13.156 1 87.06 212 LYS A CA 1
ATOM 1674 C C . LYS A 1 212 ? -19.719 -10.109 -12.117 1 87.06 212 LYS A C 1
ATOM 1676 O O . LYS A 1 212 ? -18.594 -9.789 -11.688 1 87.06 212 LYS A O 1
ATOM 1681 N N . ILE A 1 213 ? -20.375 -11.18 -11.711 1 91.31 213 ILE A N 1
ATOM 1682 C CA . ILE A 1 213 ? -19.797 -12.211 -10.867 1 91.31 213 ILE A CA 1
ATOM 1683 C C . ILE A 1 213 ? -19.328 -13.383 -11.734 1 91.31 213 ILE A C 1
ATOM 1685 O O . ILE A 1 213 ? -20.125 -13.977 -12.461 1 91.31 213 ILE A O 1
ATOM 1689 N N . SER A 1 214 ? -18.047 -13.711 -11.672 1 92.31 214 SER A N 1
ATOM 1690 C CA . SER A 1 214 ? -17.469 -14.773 -12.492 1 92.31 214 SER A CA 1
ATOM 1691 C C . SER A 1 214 ? -17.594 -16.125 -11.805 1 92.31 214 SER A C 1
ATOM 1693 O O . SER A 1 214 ? -17.578 -16.219 -10.578 1 92.31 214 SER A O 1
ATOM 1695 N N . THR A 1 215 ? -17.719 -17.141 -12.68 1 93.56 215 THR A N 1
ATOM 1696 C CA . THR A 1 215 ? -17.609 -18.5 -12.141 1 93.56 215 THR A CA 1
ATOM 1697 C C . THR A 1 215 ? -16.156 -18.797 -11.727 1 93.56 215 THR A C 1
ATOM 1699 O O . THR A 1 215 ? -15.234 -18.141 -12.203 1 93.56 215 THR A O 1
ATOM 1702 N N . THR A 1 216 ? -16.016 -19.75 -10.852 1 93.38 216 THR A N 1
ATOM 1703 C CA . THR A 1 216 ? -14.664 -20.141 -10.445 1 93.38 216 THR A CA 1
ATOM 1704 C C . THR A 1 216 ? -13.867 -20.656 -11.641 1 93.38 216 THR A C 1
ATOM 1706 O O . THR A 1 216 ? -12.656 -20.438 -11.719 1 93.38 216 THR A O 1
ATOM 1709 N N . ASP A 1 217 ? -14.523 -21.219 -12.602 1 92.81 217 ASP A N 1
ATOM 1710 C CA . ASP A 1 217 ? -13.867 -21.703 -13.812 1 92.81 217 ASP A CA 1
ATOM 1711 C C . ASP A 1 217 ? -13.328 -20.547 -14.641 1 92.81 217 ASP A C 1
ATOM 1713 O O . ASP A 1 217 ? -12.219 -20.609 -15.18 1 92.81 217 ASP A O 1
ATOM 1717 N N . GLU A 1 218 ? -14.133 -19.547 -14.719 1 92.88 218 GLU A N 1
ATOM 1718 C CA . GLU A 1 218 ? -13.695 -18.359 -15.461 1 92.88 218 GLU A CA 1
ATOM 1719 C C . GLU A 1 218 ? -12.461 -17.734 -14.82 1 92.88 218 GLU A C 1
ATOM 1721 O O . GLU A 1 218 ? -11.539 -17.312 -15.523 1 92.88 218 GLU A O 1
ATOM 1726 N N . VAL A 1 219 ? -12.461 -17.703 -13.547 1 93.06 219 VAL A N 1
ATOM 1727 C CA . VAL A 1 219 ? -11.344 -17.125 -12.805 1 93.06 219 VAL A CA 1
ATOM 1728 C C . VAL A 1 219 ? -10.086 -17.969 -13.023 1 93.06 219 VAL A C 1
ATOM 1730 O O . VAL A 1 219 ? -9.008 -17.422 -13.305 1 93.06 219 VAL A O 1
ATOM 1733 N N . CYS A 1 220 ? -10.211 -19.25 -13 1 93.44 220 CYS A N 1
ATOM 1734 C CA . CYS A 1 220 ? -9.086 -20.141 -13.195 1 93.44 220 CYS A CA 1
ATOM 1735 C C . CYS A 1 220 ? -8.523 -20.031 -14.609 1 93.44 220 CYS A C 1
ATOM 1737 O O . CYS A 1 220 ? -7.309 -20.016 -14.797 1 93.44 220 CYS A O 1
ATOM 1739 N N . LEU A 1 221 ? -9.406 -19.969 -15.484 1 93.19 221 LEU A N 1
ATOM 1740 C CA . LEU A 1 221 ? -8.984 -19.859 -16.875 1 93.19 221 LEU A CA 1
ATOM 1741 C C . LEU A 1 221 ? -8.188 -18.578 -17.109 1 93.19 221 LEU A C 1
ATOM 1743 O O . LEU A 1 221 ? -7.18 -18.594 -17.828 1 93.19 221 LEU A O 1
ATOM 1747 N N . ALA A 1 222 ? -8.688 -17.531 -16.531 1 93.19 222 ALA A N 1
ATOM 1748 C CA . ALA A 1 222 ? -7.98 -16.266 -16.672 1 93.19 222 ALA A CA 1
ATOM 1749 C C . ALA A 1 222 ? -6.578 -16.359 -16.078 1 93.19 222 ALA A C 1
ATOM 1751 O O . ALA A 1 222 ? -5.613 -15.875 -16.672 1 93.19 222 ALA A O 1
ATOM 1752 N N . LEU A 1 223 ? -6.496 -16.984 -14.961 1 95.56 223 LEU A N 1
ATOM 1753 C CA . LEU A 1 223 ? -5.207 -17.141 -14.289 1 95.56 223 LEU A CA 1
ATOM 1754 C C . LEU A 1 223 ? -4.254 -17.984 -15.133 1 95.56 223 LEU A C 1
ATOM 1756 O O . LEU A 1 223 ? -3.127 -17.562 -15.406 1 95.56 223 LEU A O 1
ATOM 1760 N N . LEU A 1 224 ? -4.684 -19.141 -15.594 1 96.12 224 LEU A N 1
ATOM 1761 C CA . LEU A 1 224 ? -3.84 -20.062 -16.344 1 96.12 224 LEU A CA 1
ATOM 1762 C C . LEU A 1 224 ? -3.4 -19.453 -17.672 1 96.12 224 LEU A C 1
ATOM 1764 O O . LEU A 1 224 ? -2.225 -19.531 -18.031 1 96.12 224 LEU A O 1
ATOM 1768 N N . LYS A 1 225 ? -4.332 -18.812 -18.312 1 95.12 225 LYS A N 1
ATOM 1769 C CA . LYS A 1 225 ? -4.004 -18.172 -19.578 1 95.12 225 LYS A CA 1
ATOM 1770 C C . LYS A 1 225 ? -2.992 -17.047 -19.375 1 95.12 225 LYS A C 1
ATOM 1772 O O . LYS A 1 225 ? -2.07 -16.891 -20.188 1 95.12 225 LYS A O 1
ATOM 1777 N N . GLY A 1 226 ? -3.238 -16.312 -18.328 1 95.69 226 GLY A N 1
ATOM 1778 C CA . GLY A 1 226 ? -2.326 -15.211 -18.031 1 95.69 226 GLY A CA 1
ATOM 1779 C C . GLY A 1 226 ? -0.914 -15.68 -17.734 1 95.69 226 GLY A C 1
ATOM 1780 O O . GLY A 1 226 ? 0.057 -15.07 -18.188 1 95.69 226 GLY A O 1
ATOM 1781 N N . ILE A 1 227 ? -0.814 -16.719 -16.969 1 96.69 227 ILE A N 1
ATOM 1782 C CA . ILE A 1 227 ? 0.494 -17.266 -16.625 1 96.69 227 ILE A CA 1
ATOM 1783 C C . ILE A 1 227 ? 1.188 -17.797 -17.875 1 96.69 227 ILE A C 1
ATOM 1785 O O . ILE A 1 227 ? 2.369 -17.516 -18.109 1 96.69 227 ILE A O 1
ATOM 1789 N N . LYS A 1 228 ? 0.465 -18.531 -18.656 1 95.44 228 LYS A N 1
ATOM 1790 C CA . LYS A 1 228 ? 1.015 -19.094 -19.891 1 95.44 228 LYS A CA 1
ATOM 1791 C C . LYS A 1 228 ? 1.534 -18 -20.812 1 95.44 228 LYS A C 1
ATOM 1793 O O . LYS A 1 228 ? 2.57 -18.172 -21.469 1 95.44 228 LYS A O 1
ATOM 1798 N N . SER A 1 229 ? 0.875 -16.938 -20.844 1 95.25 229 SER A N 1
ATOM 1799 C CA . SER A 1 229 ? 1.243 -15.836 -21.734 1 95.25 229 SER A CA 1
ATOM 1800 C C . SER A 1 229 ? 2.281 -14.922 -21.078 1 95.25 229 SER A C 1
ATOM 1802 O O . SER A 1 229 ? 2.639 -13.883 -21.641 1 95.25 229 SER A O 1
ATOM 1804 N N . HIS A 1 230 ? 2.684 -15.242 -19.906 1 95.25 230 HIS A N 1
ATOM 1805 C CA . HIS A 1 230 ? 3.729 -14.531 -19.188 1 95.25 230 HIS A CA 1
ATOM 1806 C C . HIS A 1 230 ? 3.332 -13.086 -18.922 1 95.25 230 HIS A C 1
ATOM 1808 O O . HIS A 1 230 ? 4.145 -12.172 -19.094 1 95.25 230 HIS A O 1
ATOM 1814 N N . ARG A 1 231 ? 2.055 -12.914 -18.516 1 93.75 231 ARG A N 1
ATOM 1815 C CA . ARG A 1 231 ? 1.569 -11.57 -18.188 1 93.75 231 ARG A CA 1
ATOM 1816 C C . ARG A 1 231 ? 1.982 -11.156 -16.781 1 93.75 231 ARG A C 1
ATOM 1818 O O . ARG A 1 231 ? 1.884 -11.953 -15.844 1 93.75 231 ARG A O 1
ATOM 1825 N N . ARG A 1 232 ? 2.396 -9.906 -16.672 1 93.62 232 ARG A N 1
ATOM 1826 C CA . ARG A 1 232 ? 2.756 -9.383 -15.359 1 93.62 232 ARG A CA 1
ATOM 1827 C C . ARG A 1 232 ? 1.521 -8.906 -14.602 1 93.62 232 ARG A C 1
ATOM 1829 O O . ARG A 1 232 ? 1.538 -8.812 -13.375 1 93.62 232 ARG A O 1
ATOM 1836 N N . VAL A 1 233 ? 0.514 -8.523 -15.367 1 92.06 233 VAL A N 1
ATOM 1837 C CA . VAL A 1 233 ? -0.757 -8.086 -14.797 1 92.06 233 VAL A CA 1
ATOM 1838 C C . VAL A 1 233 ? -1.909 -8.812 -15.492 1 92.06 233 VAL A C 1
ATOM 1840 O O . VAL A 1 233 ? -2.047 -8.734 -16.719 1 92.06 233 VAL A O 1
ATOM 1843 N N . ILE A 1 234 ? -2.66 -9.562 -14.719 1 92.94 234 ILE A N 1
ATOM 1844 C CA . ILE A 1 234 ? -3.859 -10.242 -15.195 1 92.94 234 ILE A CA 1
ATOM 1845 C C . ILE A 1 234 ? -5.098 -9.609 -14.555 1 92.94 234 ILE A C 1
ATOM 1847 O O . ILE A 1 234 ? -5.371 -9.836 -13.375 1 92.94 234 ILE A O 1
ATOM 1851 N N . LEU A 1 235 ? -5.816 -8.844 -15.289 1 89.12 235 LEU A N 1
ATOM 1852 C CA . LEU A 1 235 ? -6.996 -8.156 -14.781 1 89.12 235 LEU A CA 1
ATOM 1853 C C . LEU A 1 235 ? -8.266 -8.711 -15.422 1 89.12 235 LEU A C 1
ATOM 1855 O O . LEU A 1 235 ? -8.383 -8.75 -16.641 1 89.12 235 LEU A O 1
ATOM 1859 N N . MET A 1 236 ? -9.094 -9.141 -14.531 1 87.75 236 MET A N 1
ATOM 1860 C CA . MET A 1 236 ? -10.43 -9.477 -15.016 1 87.75 236 MET A CA 1
ATOM 1861 C C . MET A 1 236 ? -11.367 -8.289 -14.883 1 87.75 236 MET A C 1
ATOM 1863 O O . MET A 1 236 ? -11.211 -7.465 -13.977 1 87.75 236 MET A O 1
ATOM 1867 N N . GLY A 1 237 ? -12.266 -8.078 -15.711 1 79.38 237 GLY A N 1
ATOM 1868 C CA . GLY A 1 237 ? -13.172 -6.949 -15.672 1 79.38 237 GLY A CA 1
ATOM 1869 C C . GLY A 1 237 ? -12.617 -5.715 -16.359 1 79.38 237 GLY A C 1
ATOM 1870 O O . GLY A 1 237 ? -12.477 -4.66 -15.742 1 79.38 237 GLY A O 1
ATOM 1871 N N . ARG A 1 238 ? -12.484 -5.664 -17.578 1 74.06 238 ARG A N 1
ATOM 1872 C CA . ARG A 1 238 ? -11.836 -4.629 -18.375 1 74.06 238 ARG A CA 1
ATOM 1873 C C . ARG A 1 238 ? -12.477 -3.266 -18.125 1 74.06 238 ARG A C 1
ATOM 1875 O O . ARG A 1 238 ? -11.797 -2.238 -18.172 1 74.06 238 ARG A O 1
ATOM 1882 N N . GLY A 1 239 ? -13.727 -3.363 -17.781 1 75.75 239 GLY A N 1
ATOM 1883 C CA . GLY A 1 239 ? -14.352 -2.094 -17.453 1 75.75 239 GLY A CA 1
ATOM 1884 C C . GLY A 1 239 ? -13.75 -1.435 -16.234 1 75.75 239 GLY A C 1
ATOM 1885 O O . GLY A 1 239 ? -13.453 -0.239 -16.25 1 75.75 239 GLY A O 1
ATOM 1886 N N . ALA A 1 240 ? -13.5 -2.254 -15.344 1 75.19 240 ALA A N 1
ATOM 1887 C CA . ALA A 1 240 ? -12.922 -1.746 -14.102 1 75.19 240 ALA A CA 1
ATOM 1888 C C . ALA A 1 240 ? -11.516 -1.197 -14.336 1 75.19 240 ALA A C 1
ATOM 1890 O O . ALA A 1 240 ? -11.141 -0.172 -13.758 1 75.19 240 ALA A O 1
ATOM 1891 N N . SER A 1 241 ? -10.781 -1.819 -15.211 1 77.81 241 SER A N 1
ATOM 1892 C CA . SER A 1 241 ? -9.43 -1.371 -15.508 1 77.81 241 SER A CA 1
ATOM 1893 C C . SER A 1 241 ? -9.438 -0.026 -16.234 1 77.81 241 SER A C 1
ATOM 1895 O O . SER A 1 241 ? -8.586 0.83 -15.961 1 77.81 241 SER A O 1
ATOM 1897 N N . LEU A 1 242 ? -10.367 0.136 -17.047 1 81.31 242 LEU A N 1
ATOM 1898 C CA . LEU A 1 242 ? -10.5 1.4 -17.766 1 81.31 242 LEU A CA 1
ATOM 1899 C C . LEU A 1 242 ? -10.867 2.531 -16.812 1 81.31 242 LEU A C 1
ATOM 1901 O O . LEU A 1 242 ? -10.359 3.648 -16.938 1 81.31 242 LEU A O 1
ATOM 1905 N N . PHE A 1 243 ? -11.656 2.186 -15.922 1 81.44 243 PHE A N 1
ATOM 1906 C CA . PHE A 1 243 ? -12.07 3.205 -14.969 1 81.44 243 PHE A CA 1
ATOM 1907 C C . PHE A 1 243 ? -10.93 3.543 -14.008 1 81.44 243 PHE A C 1
ATOM 1909 O O . PHE A 1 243 ? -10.797 4.691 -13.578 1 81.44 243 PHE A O 1
ATOM 1916 N N . ALA A 1 244 ? -10.125 2.539 -13.727 1 80.12 244 ALA A N 1
ATOM 1917 C CA . ALA A 1 244 ? -8.961 2.797 -12.891 1 80.12 244 ALA A CA 1
ATOM 1918 C C . ALA A 1 244 ? -8 3.77 -13.578 1 80.12 244 ALA A C 1
ATOM 1920 O O . ALA A 1 244 ? -7.445 4.66 -12.93 1 80.12 244 ALA A O 1
ATOM 1921 N N . LYS A 1 245 ? -7.863 3.592 -14.852 1 81 245 LYS A N 1
ATOM 1922 C CA . LYS A 1 245 ? -7.02 4.504 -15.625 1 81 245 LYS A CA 1
ATOM 1923 C C . LYS A 1 245 ? -7.629 5.902 -15.672 1 81 245 LYS A C 1
ATOM 1925 O O . LYS A 1 245 ? -6.922 6.898 -15.523 1 81 245 LYS A O 1
ATOM 1930 N N . LEU A 1 246 ? -8.914 5.922 -15.805 1 83.06 246 LEU A N 1
ATOM 1931 C CA . LEU A 1 246 ? -9.609 7.207 -15.82 1 83.06 246 LEU A CA 1
ATOM 1932 C C . LEU A 1 246 ? -9.461 7.918 -14.477 1 83.06 246 LEU A C 1
ATOM 1934 O O . LEU A 1 246 ? -9.258 9.133 -14.43 1 83.06 246 LEU A O 1
ATOM 1938 N N . ASN A 1 247 ? -9.57 7.16 -13.453 1 83.06 247 ASN A N 1
ATOM 1939 C CA . ASN A 1 247 ? -9.43 7.715 -12.109 1 83.06 247 ASN A CA 1
ATOM 1940 C C . ASN A 1 247 ? -8.047 8.336 -11.898 1 83.06 247 ASN A C 1
ATOM 1942 O O . ASN A 1 247 ? -7.918 9.359 -11.227 1 83.06 247 ASN A O 1
ATOM 1946 N N . LEU A 1 248 ? -7.09 7.672 -12.43 1 77.31 248 LEU A N 1
ATOM 1947 C CA . LEU A 1 248 ? -5.73 8.172 -12.281 1 77.31 248 LEU A CA 1
ATOM 1948 C C . LEU A 1 248 ? -5.547 9.469 -13.062 1 77.31 248 LEU A C 1
ATOM 1950 O O . LEU A 1 248 ? -4.82 10.367 -12.625 1 77.31 248 LEU A O 1
ATOM 1954 N N . LEU A 1 249 ? -6.223 9.539 -14.172 1 81.31 249 LEU A N 1
ATOM 1955 C CA . LEU A 1 249 ? -6.086 10.711 -15.031 1 81.31 249 LEU A CA 1
ATOM 1956 C C . LEU A 1 249 ? -6.875 11.891 -14.469 1 81.31 249 LEU A C 1
ATOM 1958 O O . LEU A 1 249 ? -6.406 13.031 -14.508 1 81.31 249 LEU A O 1
ATOM 1962 N N . SER A 1 250 ? -8.023 11.547 -14.023 1 84.62 250 SER A N 1
ATOM 1963 C CA . SER A 1 250 ? -8.883 12.562 -13.422 1 84.62 250 SER A CA 1
ATOM 1964 C C . SER A 1 250 ? -9.844 11.953 -12.406 1 84.62 250 SER A C 1
ATOM 1966 O O . SER A 1 250 ? -10.922 11.484 -12.773 1 84.62 250 SER A O 1
ATOM 1968 N N . SER A 1 251 ? -9.477 12.164 -11.219 1 82.75 251 SER A N 1
ATOM 1969 C CA . SER A 1 251 ? -10.328 11.609 -10.172 1 82.75 251 SER A CA 1
ATOM 1970 C C . SER A 1 251 ? -11.695 12.273 -10.164 1 82.75 251 SER A C 1
ATOM 1972 O O . SER A 1 251 ? -12.703 11.625 -9.867 1 82.75 251 SER A O 1
ATOM 1974 N N . ARG A 1 252 ? -11.781 13.516 -10.445 1 84.69 252 ARG A N 1
ATOM 1975 C CA . ARG A 1 252 ? -13.047 14.234 -10.477 1 84.69 252 ARG A CA 1
ATOM 1976 C C . ARG A 1 252 ? -13.977 13.672 -11.539 1 84.69 252 ARG A C 1
ATOM 1978 O O . ARG A 1 252 ? -15.172 13.484 -11.297 1 84.69 252 ARG A O 1
ATOM 1985 N N . LEU A 1 253 ? -13.359 13.391 -12.703 1 86.25 253 LEU A N 1
ATOM 1986 C CA . LEU A 1 253 ? -14.156 12.836 -13.789 1 86.25 253 LEU A CA 1
ATOM 1987 C C . LEU A 1 253 ? -14.633 11.422 -13.453 1 86.25 253 LEU A C 1
ATOM 1989 O O . LEU A 1 253 ? -15.773 11.062 -13.742 1 86.25 253 LEU A O 1
ATOM 1993 N N . ALA A 1 254 ? -13.719 10.703 -12.883 1 84.94 254 ALA A N 1
ATOM 1994 C CA . ALA A 1 254 ? -14.086 9.344 -12.477 1 84.94 254 ALA A CA 1
ATOM 1995 C C . ALA A 1 254 ? -15.203 9.367 -11.438 1 84.94 254 ALA A C 1
ATOM 1997 O O . ALA A 1 254 ? -16.125 8.555 -11.5 1 84.94 254 ALA A O 1
ATOM 1998 N N . ASP A 1 255 ? -15.109 10.289 -10.531 1 86.88 255 ASP A N 1
ATOM 1999 C CA . ASP A 1 255 ? -16.141 10.414 -9.508 1 86.88 255 ASP A CA 1
ATOM 2000 C C . ASP A 1 255 ? -17.5 10.727 -10.133 1 86.88 255 ASP A C 1
ATOM 2002 O O . ASP A 1 255 ? -18.484 10.055 -9.836 1 86.88 255 ASP A O 1
ATOM 2006 N N . PHE A 1 256 ? -17.453 11.602 -10.969 1 85.5 256 PHE A N 1
ATOM 2007 C CA . PHE A 1 256 ? -18.688 12.039 -11.609 1 85.5 256 PHE A CA 1
ATOM 2008 C C . PHE A 1 256 ? -19.281 10.914 -12.445 1 85.5 256 PHE A C 1
ATOM 2010 O O . PHE A 1 256 ? -20.5 10.703 -12.43 1 85.5 256 PHE A O 1
ATOM 2017 N N . LEU A 1 257 ? -18.469 10.164 -13.133 1 82.19 257 LEU A N 1
ATOM 2018 C CA . LEU A 1 257 ? -18.953 9.195 -14.109 1 82.19 257 LEU A CA 1
ATOM 2019 C C . LEU A 1 257 ? -19.375 7.902 -13.414 1 82.19 257 LEU A C 1
ATOM 2021 O O . LEU A 1 257 ? -20.312 7.23 -13.859 1 82.19 257 LEU A O 1
ATOM 2025 N N . LEU A 1 258 ? -18.719 7.562 -12.352 1 75.94 258 LEU A N 1
ATOM 2026 C CA . LEU A 1 258 ? -18.938 6.207 -11.852 1 75.94 258 LEU A CA 1
ATOM 2027 C C . LEU A 1 258 ? -18.922 6.184 -10.328 1 75.94 258 LEU A C 1
ATOM 2029 O O . LEU A 1 258 ? -19.844 5.637 -9.703 1 75.94 258 LEU A O 1
ATOM 2033 N N . LEU A 1 259 ? -18.188 6.871 -9.844 1 75.38 259 LEU A N 1
ATOM 2034 C CA . LEU A 1 259 ? -17.844 6.586 -8.453 1 75.38 259 LEU A CA 1
ATOM 2035 C C . LEU A 1 259 ? -18.859 7.215 -7.504 1 75.38 259 LEU A C 1
ATOM 2037 O O . LEU A 1 259 ? -19.094 6.711 -6.402 1 75.38 259 LEU A O 1
ATOM 2041 N N . ASP A 1 260 ? -19.484 8.258 -7.992 1 84.25 260 ASP A N 1
ATOM 2042 C CA . ASP A 1 260 ? -20.516 8.844 -7.141 1 84.25 260 ASP A CA 1
ATOM 2043 C C . ASP A 1 260 ? -21.703 7.879 -6.965 1 84.25 260 ASP A C 1
ATOM 2045 O O . ASP A 1 260 ? -22.188 7.68 -5.848 1 84.25 260 ASP A O 1
ATOM 2049 N N . LYS A 1 261 ? -22.078 7.297 -8.07 1 85.38 261 LYS A N 1
ATOM 2050 C CA . LYS A 1 261 ? -23.172 6.328 -8.008 1 85.38 261 LYS A CA 1
ATOM 2051 C C . LYS A 1 261 ? -22.766 5.109 -7.18 1 85.38 261 LYS A C 1
ATOM 2053 O O . LYS A 1 261 ? -23.516 4.668 -6.305 1 85.38 261 LYS A O 1
ATOM 2058 N N . TYR A 1 262 ? -21.625 4.566 -7.422 1 85.44 262 TYR A N 1
ATOM 2059 C CA . TYR A 1 262 ? -21.141 3.393 -6.703 1 85.44 262 TYR A CA 1
ATOM 2060 C C . TYR A 1 262 ? -20.969 3.695 -5.219 1 85.44 262 TYR A C 1
ATOM 2062 O O . TYR A 1 262 ? -21.25 2.854 -4.367 1 85.44 262 TYR A O 1
ATOM 2070 N N . SER A 1 263 ? -20.578 4.887 -5.004 1 88.56 263 SER A N 1
ATOM 2071 C CA . SER A 1 263 ? -20.359 5.277 -3.617 1 88.56 263 SER A CA 1
ATOM 2072 C C . SER A 1 263 ? -21.656 5.289 -2.828 1 88.56 263 SER A C 1
ATOM 2074 O O . SER A 1 263 ? -21.688 4.895 -1.66 1 88.56 263 SER A O 1
ATOM 2076 N N . ARG A 1 264 ? -22.703 5.676 -3.453 1 89.5 264 ARG A N 1
ATOM 2077 C CA . ARG A 1 264 ? -24 5.684 -2.809 1 89.5 264 ARG A CA 1
ATOM 2078 C C . ARG A 1 264 ? -24.484 4.262 -2.523 1 89.5 264 ARG A C 1
ATOM 2080 O O . ARG A 1 264 ? -25.031 3.99 -1.456 1 89.5 264 ARG A O 1
ATOM 2087 N N . ILE A 1 265 ? -24.25 3.428 -3.439 1 89.5 265 ILE A N 1
ATOM 2088 C CA . ILE A 1 265 ? -24.641 2.033 -3.275 1 89.5 265 ILE A CA 1
ATOM 2089 C C . ILE A 1 265 ? -23.859 1.405 -2.129 1 89.5 265 ILE A C 1
ATOM 2091 O O . ILE A 1 265 ? -24.422 0.72 -1.275 1 89.5 265 ILE A O 1
ATOM 2095 N N . LEU A 1 266 ? -22.594 1.696 -2.102 1 89.69 266 LEU A N 1
ATOM 2096 C CA . LEU A 1 266 ? -21.719 1.112 -1.09 1 89.69 266 LEU A CA 1
ATOM 2097 C C . LEU A 1 266 ? -22.062 1.636 0.299 1 89.69 266 LEU A C 1
ATOM 2099 O O . LEU A 1 266 ? -22 0.896 1.282 1 89.69 266 LEU A O 1
ATOM 2103 N N . LYS A 1 267 ? -22.484 2.848 0.33 1 89.25 267 LYS A N 1
ATOM 2104 C CA . LYS A 1 267 ? -22.906 3.408 1.608 1 89.25 267 LYS A CA 1
ATOM 2105 C C . LYS A 1 267 ? -24.109 2.654 2.168 1 89.25 267 LYS A C 1
ATOM 2107 O O . LYS A 1 267 ? -24.156 2.355 3.363 1 89.25 267 LYS A O 1
ATOM 2112 N N . LYS A 1 268 ? -24.984 2.264 1.282 1 88.88 268 LYS A N 1
ATOM 2113 C CA . LYS A 1 268 ? -26.188 1.551 1.682 1 88.88 268 LYS A CA 1
ATOM 2114 C C . LYS A 1 268 ? -25.844 0.201 2.309 1 88.88 268 LYS A C 1
ATOM 2116 O O . LYS A 1 268 ? -26.547 -0.268 3.205 1 88.88 268 LYS A O 1
ATOM 2121 N N . HIS A 1 269 ? -24.75 -0.321 1.917 1 87.5 269 HIS A N 1
ATOM 2122 C CA . HIS A 1 269 ? -24.469 -1.7 2.301 1 87.5 269 HIS A CA 1
ATOM 2123 C C . HIS A 1 269 ? -23.406 -1.764 3.396 1 87.5 269 HIS A C 1
ATOM 2125 O O . HIS A 1 269 ? -23.359 -2.721 4.172 1 87.5 269 HIS A O 1
ATOM 2131 N N . PHE A 1 270 ? -22.531 -0.787 3.504 1 85.62 270 PHE A N 1
ATOM 2132 C CA . PHE A 1 270 ? -21.359 -0.985 4.344 1 85.62 270 PHE A CA 1
ATOM 2133 C C . PHE A 1 270 ? -21.266 0.098 5.41 1 85.62 270 PHE A C 1
ATOM 2135 O O . PHE A 1 270 ? -20.406 0.032 6.297 1 85.62 270 PHE A O 1
ATOM 2142 N N . ALA A 1 271 ? -22.047 1.118 5.352 1 79.44 271 ALA A N 1
ATOM 2143 C CA . ALA A 1 271 ? -22.016 2.148 6.387 1 79.44 271 ALA A CA 1
ATOM 2144 C C . ALA A 1 271 ? -22.641 1.636 7.688 1 79.44 271 ALA A C 1
ATOM 2146 O O . ALA A 1 271 ? -23.516 0.778 7.668 1 79.44 271 ALA A O 1
ATOM 2147 N N . MET B 1 1 ? 8.875 33.562 0.403 1 41.22 1 MET B N 1
ATOM 2148 C CA . MET B 1 1 ? 8.43 32.906 1.629 1 41.22 1 MET B CA 1
ATOM 2149 C C . MET B 1 1 ? 7.547 33.844 2.453 1 41.22 1 MET B C 1
ATOM 2151 O O . MET B 1 1 ? 6.562 33.406 3.051 1 41.22 1 MET B O 1
ATOM 2155 N N . GLU B 1 2 ? 7.938 35 2.186 1 49.22 2 GLU B N 1
ATOM 2156 C CA . GLU B 1 2 ? 7.512 36.188 2.963 1 49.22 2 GLU B CA 1
ATOM 2157 C C . GLU B 1 2 ? 6.02 36.438 2.785 1 49.22 2 GLU B C 1
ATOM 2159 O O . GLU B 1 2 ? 5.297 36.656 3.764 1 49.22 2 GLU B O 1
ATOM 2164 N N . ASN B 1 3 ? 5.66 36.406 1.492 1 48.66 3 ASN B N 1
ATOM 2165 C CA . ASN B 1 3 ? 4.293 36.875 1.299 1 48.66 3 ASN B CA 1
ATOM 2166 C C . ASN B 1 3 ? 3.271 35.781 1.602 1 48.66 3 ASN B C 1
ATOM 2168 O O . ASN B 1 3 ? 2.168 36.062 2.07 1 48.66 3 ASN B O 1
ATOM 2172 N N . TYR B 1 4 ? 3.416 34.625 1.168 1 50.62 4 TYR B N 1
ATOM 2173 C CA . TYR B 1 4 ? 2.475 33.531 1.426 1 50.62 4 TYR B CA 1
ATOM 2174 C C . TYR B 1 4 ? 2.414 33.219 2.912 1 50.62 4 TYR B C 1
ATOM 2176 O O . TYR B 1 4 ? 1.369 32.781 3.422 1 50.62 4 TYR B O 1
ATOM 2184 N N . MET B 1 5 ? 3.688 33.312 3.594 1 51.59 5 MET B N 1
ATOM 2185 C CA . MET B 1 5 ? 3.812 33.344 5.047 1 51.59 5 MET B CA 1
ATOM 2186 C C . MET B 1 5 ? 2.951 34.438 5.652 1 51.59 5 MET B C 1
ATOM 2188 O O . MET B 1 5 ? 2.662 34.438 6.848 1 51.59 5 MET B O 1
ATOM 2192 N N . PHE B 1 6 ? 2.637 35.406 4.664 1 53.84 6 PHE B N 1
ATOM 2193 C CA . PHE B 1 6 ? 2.066 36.656 5.105 1 53.84 6 PHE B CA 1
ATOM 2194 C C . PHE B 1 6 ? 0.545 36.625 5.027 1 53.84 6 PHE B C 1
ATOM 2196 O O . PHE B 1 6 ? -0.122 37.594 5.379 1 53.84 6 PHE B O 1
ATOM 2203 N N . ASP B 1 7 ? 0.019 35.469 4.422 1 71.12 7 ASP B N 1
ATOM 2204 C CA . ASP B 1 7 ? -1.424 35.625 4.57 1 71.12 7 ASP B CA 1
ATOM 2205 C C . ASP B 1 7 ? -1.912 35.062 5.895 1 71.12 7 ASP B C 1
ATOM 2207 O O . ASP B 1 7 ? -1.133 34.469 6.641 1 71.12 7 ASP B O 1
ATOM 2211 N N . ASN B 1 8 ? -3.004 35.594 6.551 1 89.19 8 ASN B N 1
ATOM 2212 C CA . ASN B 1 8 ? -3.551 35.375 7.883 1 89.19 8 ASN B CA 1
ATOM 2213 C C . ASN B 1 8 ? -4.359 34.062 7.934 1 89.19 8 ASN B C 1
ATOM 2215 O O . ASN B 1 8 ? -5.141 33.875 8.859 1 89.19 8 ASN B O 1
ATOM 2219 N N . TYR B 1 9 ? -4.066 33.156 6.891 1 93.94 9 TYR B N 1
ATOM 2220 C CA . TYR B 1 9 ? -4.914 31.969 6.832 1 93.94 9 TYR B CA 1
ATOM 2221 C C . TYR B 1 9 ? -4.633 31.047 8.008 1 93.94 9 TYR B C 1
ATOM 2223 O O . TYR B 1 9 ? -5.555 30.453 8.57 1 93.94 9 TYR B O 1
ATOM 2231 N N . PHE B 1 10 ? -3.428 30.906 8.344 1 96.81 10 PHE B N 1
ATOM 2232 C CA . PHE B 1 10 ? -3.047 29.922 9.352 1 96.81 10 PHE B CA 1
ATOM 2233 C C . PHE B 1 10 ? -3.035 30.547 10.742 1 96.81 10 PHE B C 1
ATOM 2235 O O . PHE B 1 10 ? -2.818 29.844 11.734 1 96.81 10 PHE B O 1
ATOM 2242 N N . LYS B 1 11 ? -3.244 31.859 10.758 1 96.25 11 LYS B N 1
ATOM 2243 C CA . LYS B 1 11 ? -3.238 32.531 12.055 1 96.25 11 LYS B CA 1
ATOM 2244 C C . LYS B 1 11 ? -4.262 31.906 13 1 96.25 11 LYS B C 1
ATOM 2246 O O . LYS B 1 11 ? -5.434 31.781 12.648 1 96.25 11 LYS B O 1
ATOM 2251 N N . ASN B 1 12 ? -3.865 31.438 14.086 1 95.94 12 ASN B N 1
ATOM 2252 C CA . ASN B 1 12 ? -4.641 30.906 15.203 1 95.94 12 ASN B CA 1
ATOM 2253 C C . ASN B 1 12 ? -5.215 29.531 14.867 1 95.94 12 ASN B C 1
ATOM 2255 O O . ASN B 1 12 ? -5.992 28.969 15.648 1 95.94 12 ASN B O 1
ATOM 2259 N N . LYS B 1 13 ? -4.934 29 13.695 1 97.19 13 LYS B N 1
ATOM 2260 C CA . LYS B 1 13 ? -5.336 27.625 13.414 1 97.19 13 LYS B CA 1
ATOM 2261 C C . LYS B 1 13 ? -4.621 26.656 14.344 1 97.19 13 LYS B C 1
ATOM 2263 O O . LYS B 1 13 ? -3.436 26.812 14.633 1 97.19 13 LYS B O 1
ATOM 2268 N N . LYS B 1 14 ? -5.332 25.734 14.82 1 98.31 14 LYS B N 1
ATOM 2269 C CA . LYS B 1 14 ? -4.77 24.688 15.664 1 98.31 14 LYS B CA 1
ATOM 2270 C C . LYS B 1 14 ? -4.176 23.562 14.82 1 98.31 14 LYS B C 1
ATOM 2272 O O . LYS B 1 14 ? -4.902 22.828 14.141 1 98.31 14 LYS B O 1
ATOM 2277 N N . VAL B 1 15 ? -2.857 23.406 14.93 1 98.5 15 VAL B N 1
ATOM 2278 C CA . VAL B 1 15 ? -2.127 22.469 14.078 1 98.5 15 VAL B CA 1
ATOM 2279 C C . VAL B 1 15 ? -1.358 21.484 14.945 1 98.5 15 VAL B C 1
ATOM 2281 O O . VAL B 1 15 ? -0.572 21.875 15.812 1 98.5 15 VAL B O 1
ATOM 2284 N N . VAL B 1 16 ? -1.633 20.219 14.742 1 98.81 16 VAL B N 1
ATOM 2285 C CA . VAL B 1 16 ? -0.866 19.141 15.375 1 98.81 16 VAL B CA 1
ATOM 2286 C C . VAL B 1 16 ? 0.155 18.594 14.383 1 98.81 16 VAL B C 1
ATOM 2288 O O . VAL B 1 16 ? -0.199 18.203 13.273 1 98.81 16 VAL B O 1
ATOM 2291 N N . ILE B 1 17 ? 1.41 18.562 14.758 1 98.75 17 ILE B N 1
ATOM 2292 C CA . ILE B 1 17 ? 2.459 18.047 13.891 1 98.75 17 ILE B CA 1
ATOM 2293 C C . ILE B 1 17 ? 3.064 16.781 14.516 1 98.75 17 ILE B C 1
ATOM 2295 O O . ILE B 1 17 ? 3.664 16.844 15.586 1 98.75 17 ILE B O 1
ATOM 2299 N N . ILE B 1 18 ? 2.854 15.695 13.844 1 98.56 18 ILE B N 1
ATOM 2300 C CA . ILE B 1 18 ? 3.418 14.414 14.25 1 98.56 18 ILE B CA 1
ATOM 2301 C C . ILE B 1 18 ? 4.758 14.188 13.547 1 98.56 18 ILE B C 1
ATOM 2303 O O . ILE B 1 18 ? 4.863 14.352 12.328 1 98.56 18 ILE B O 1
ATOM 2307 N N . GLY B 1 19 ? 5.742 13.695 14.312 1 97.25 19 GLY B N 1
ATOM 2308 C CA . GLY B 1 19 ? 7.094 13.641 13.773 1 97.25 19 GLY B CA 1
ATOM 2309 C C . GLY B 1 19 ? 7.785 14.992 13.758 1 97.25 19 GLY B C 1
ATOM 2310 O O . GLY B 1 19 ? 8.578 15.281 12.859 1 97.25 19 GLY B O 1
ATOM 2311 N N . ALA B 1 20 ? 7.5 15.828 14.719 1 97.31 20 ALA B N 1
ATOM 2312 C CA . ALA B 1 20 ? 7.91 17.234 14.742 1 97.31 20 ALA B CA 1
ATOM 2313 C C . ALA B 1 20 ? 9.422 17.359 14.93 1 97.31 20 ALA B C 1
ATOM 2315 O O . ALA B 1 20 ? 10.016 18.375 14.562 1 97.31 20 ALA B O 1
ATOM 2316 N N . SER B 1 21 ? 10.055 16.391 15.461 1 92.75 21 SER B N 1
ATOM 2317 C CA . SER B 1 21 ? 11.484 16.484 15.727 1 92.75 21 SER B CA 1
ATOM 2318 C C . SER B 1 21 ? 12.305 15.906 14.57 1 92.75 21 SER B C 1
ATOM 2320 O O . SER B 1 21 ? 13.531 15.859 14.641 1 92.75 21 SER B O 1
ATOM 2322 N N . GLY B 1 22 ? 11.656 15.406 13.508 1 91.75 22 GLY B N 1
ATOM 2323 C CA . GLY B 1 22 ? 12.352 14.914 12.328 1 91.75 22 GLY B CA 1
ATOM 2324 C C . GLY B 1 22 ? 12.789 16.031 11.383 1 91.75 22 GLY B C 1
ATOM 2325 O O . GLY B 1 22 ? 12.602 17.203 11.68 1 91.75 22 GLY B O 1
ATOM 2326 N N . SER B 1 23 ? 13.367 15.648 10.227 1 88.06 23 SER B N 1
ATOM 2327 C CA . SER B 1 23 ? 13.945 16.609 9.289 1 88.06 23 SER B CA 1
ATOM 2328 C C . SER B 1 23 ? 12.883 17.547 8.734 1 88.06 23 SER B C 1
ATOM 2330 O O . SER B 1 23 ? 13 18.766 8.875 1 88.06 23 SER B O 1
ATOM 2332 N N . LEU B 1 24 ? 11.867 17 8.195 1 91.62 24 LEU B N 1
ATOM 2333 C CA . LEU B 1 24 ? 10.82 17.844 7.637 1 91.62 24 LEU B CA 1
ATOM 2334 C C . LEU B 1 24 ? 9.891 18.359 8.734 1 91.62 24 LEU B C 1
ATOM 2336 O O . LEU B 1 24 ? 9.336 19.453 8.617 1 91.62 24 LEU B O 1
ATOM 2340 N N . GLY B 1 25 ? 9.766 17.562 9.789 1 95.06 25 GLY B N 1
ATOM 2341 C CA . GLY B 1 25 ? 8.93 17.984 10.906 1 95.06 25 GLY B CA 1
ATOM 2342 C C . GLY B 1 25 ? 9.344 19.312 11.492 1 95.06 25 GLY B C 1
ATOM 2343 O O . GLY B 1 25 ? 8.492 20.172 11.742 1 95.06 25 GLY B O 1
ATOM 2344 N N . ARG B 1 26 ? 10.617 19.5 11.664 1 95.38 26 ARG B N 1
ATOM 2345 C CA . ARG B 1 26 ? 11.148 20.75 12.211 1 95.38 26 ARG B CA 1
ATOM 2346 C C . ARG B 1 26 ? 10.852 21.922 11.281 1 95.38 26 ARG B C 1
ATOM 2348 O O . ARG B 1 26 ? 10.492 23 11.742 1 95.38 26 ARG B O 1
ATOM 2355 N N . VAL B 1 27 ? 10.977 21.625 10.062 1 94.06 27 VAL B N 1
ATOM 2356 C CA . VAL B 1 27 ? 10.766 22.641 9.031 1 94.06 27 VAL B CA 1
ATOM 2357 C C . VAL B 1 27 ? 9.297 23.062 9.008 1 94.06 27 VAL B C 1
ATOM 2359 O O . VAL B 1 27 ? 8.992 24.25 8.977 1 94.06 27 VAL B O 1
ATOM 2362 N N . TYR B 1 28 ? 8.398 22.109 9.062 1 96.25 28 TYR B N 1
ATOM 2363 C CA . TYR B 1 28 ? 6.969 22.391 9.078 1 96.25 28 TYR B CA 1
ATOM 2364 C C . TYR B 1 28 ? 6.586 23.156 10.336 1 96.25 28 TYR B C 1
ATOM 2366 O O . TYR B 1 28 ? 5.805 24.109 10.273 1 96.25 28 TYR B O 1
ATOM 2374 N N . THR B 1 29 ? 7.168 22.766 11.445 1 97.25 29 THR B N 1
ATOM 2375 C CA . THR B 1 29 ? 6.887 23.422 12.711 1 97.25 29 THR B CA 1
ATOM 2376 C C . THR B 1 29 ? 7.242 24.906 12.641 1 97.25 29 THR B C 1
ATOM 2378 O O . THR B 1 29 ? 6.434 25.766 12.992 1 97.25 29 THR B O 1
ATOM 2381 N N . ARG B 1 30 ? 8.414 25.234 12.141 1 95.69 30 ARG B N 1
ATOM 2382 C CA . ARG B 1 30 ? 8.867 26.625 12.031 1 95.69 30 ARG B CA 1
ATOM 2383 C C . ARG B 1 30 ? 7.977 27.422 11.094 1 95.69 30 ARG B C 1
ATOM 2385 O O . ARG B 1 30 ? 7.625 28.562 11.383 1 95.69 30 ARG B O 1
ATOM 2392 N N . ALA B 1 31 ? 7.59 26.797 10.023 1 94.81 31 ALA B N 1
ATOM 2393 C CA . ALA B 1 31 ? 6.766 27.469 9.023 1 94.81 31 ALA B CA 1
ATOM 2394 C C . ALA B 1 31 ? 5.383 27.797 9.578 1 94.81 31 ALA B C 1
ATOM 2396 O O . ALA B 1 31 ? 4.898 28.922 9.445 1 94.81 31 ALA B O 1
ATOM 2397 N N . PHE B 1 32 ? 4.754 26.859 10.258 1 96.56 32 PHE B N 1
ATOM 2398 C CA . PHE B 1 32 ? 3.424 27.062 10.812 1 96.56 32 PHE B CA 1
ATOM 2399 C C . PHE B 1 32 ? 3.471 28.062 11.977 1 96.56 32 PHE B C 1
ATOM 2401 O O . PHE B 1 32 ? 2.561 28.875 12.141 1 96.56 32 PHE B O 1
ATOM 2408 N N . HIS B 1 33 ? 4.531 27.969 12.766 1 95.81 33 HIS B N 1
ATOM 2409 C CA . HIS B 1 33 ? 4.707 28.906 13.859 1 95.81 33 HIS B CA 1
ATOM 2410 C C . HIS B 1 33 ? 4.816 30.344 13.336 1 95.81 33 HIS B C 1
ATOM 2412 O O . HIS B 1 33 ? 4.16 31.25 13.852 1 95.81 33 HIS B O 1
ATOM 2418 N N . GLN B 1 34 ? 5.633 30.469 12.328 1 93.38 34 GLN B N 1
ATOM 2419 C CA . GLN B 1 34 ? 5.832 31.781 11.719 1 93.38 34 GLN B CA 1
ATOM 2420 C C . GLN B 1 34 ? 4.535 32.312 11.109 1 93.38 34 GLN B C 1
ATOM 2422 O O . GLN B 1 34 ? 4.293 33.531 11.102 1 93.38 34 GLN B O 1
ATOM 2427 N N . ALA B 1 35 ? 3.699 31.406 10.68 1 94.5 35 ALA B N 1
ATOM 2428 C CA . ALA B 1 35 ? 2.43 31.766 10.055 1 94.5 35 ALA B CA 1
ATOM 2429 C C . ALA B 1 35 ? 1.377 32.094 11.109 1 94.5 35 ALA B C 1
ATOM 2431 O O . ALA B 1 35 ? 0.25 32.469 10.773 1 94.5 35 ALA B O 1
ATOM 2432 N N . GLY B 1 36 ? 1.685 31.938 12.398 1 94.81 36 GLY B N 1
ATOM 2433 C CA . GLY B 1 36 ? 0.812 32.375 13.492 1 94.81 36 GLY B CA 1
ATOM 2434 C C . GLY B 1 36 ? -0.096 31.25 13.984 1 94.81 36 GLY B C 1
ATOM 2435 O O . GLY B 1 36 ? -1.052 31.5 14.719 1 94.81 36 GLY B O 1
ATOM 2436 N N . ALA B 1 37 ? 0.19 30.047 13.594 1 96.75 37 ALA B N 1
ATOM 2437 C CA . ALA B 1 37 ? -0.631 28.906 14.016 1 96.75 37 ALA B CA 1
ATOM 2438 C C . ALA B 1 37 ? -0.38 28.562 15.477 1 96.75 37 ALA B C 1
ATOM 2440 O O . ALA B 1 37 ? 0.679 28.891 16.031 1 96.75 37 ALA B O 1
ATOM 2441 N N . ARG B 1 38 ? -1.372 28 16.094 1 97.5 38 ARG B N 1
ATOM 2442 C CA . ARG B 1 38 ? -1.217 27.375 17.406 1 97.5 38 ARG B CA 1
ATOM 2443 C C . ARG B 1 38 ? -0.798 25.906 17.266 1 97.5 38 ARG B C 1
ATOM 2445 O O . ARG B 1 38 ? -1.525 25.109 16.672 1 97.5 38 ARG B O 1
ATOM 2452 N N . LEU B 1 39 ? 0.32 25.578 17.891 1 98.38 39 LEU B N 1
ATOM 2453 C CA . LEU B 1 39 ? 0.928 24.297 17.547 1 98.38 39 LEU B CA 1
ATOM 2454 C C . LEU B 1 39 ? 0.87 23.328 18.719 1 98.38 39 LEU B C 1
ATOM 2456 O O . LEU B 1 39 ? 0.933 23.75 19.875 1 98.38 39 LEU B O 1
ATOM 2460 N N . TYR B 1 40 ? 0.689 22.094 18.484 1 98.75 40 TYR B N 1
ATOM 2461 C CA . TYR B 1 40 ? 0.935 20.938 19.344 1 98.75 40 TYR B CA 1
ATOM 2462 C C . TYR B 1 40 ? 1.862 19.938 18.672 1 98.75 40 TYR B C 1
ATOM 2464 O O . TYR B 1 40 ? 1.564 19.453 17.578 1 98.75 40 TYR B O 1
ATOM 2472 N N . LEU B 1 41 ? 2.994 19.641 19.328 1 98.75 41 LEU B N 1
ATOM 2473 C CA . LEU B 1 41 ? 4.016 18.844 18.641 1 98.75 41 LEU B CA 1
ATOM 2474 C C . LEU B 1 41 ? 4.102 17.438 19.25 1 98.75 41 LEU B C 1
ATOM 2476 O O . LEU B 1 41 ? 4.078 17.281 20.469 1 98.75 41 LEU B O 1
ATOM 2480 N N . LEU B 1 42 ? 4.145 16.469 18.375 1 98.75 42 LEU B N 1
ATOM 2481 C CA . LEU B 1 42 ? 4.242 15.07 18.75 1 98.75 42 LEU B CA 1
ATOM 2482 C C . LEU B 1 42 ? 5.492 14.422 18.172 1 98.75 42 LEU B C 1
ATOM 2484 O O . LEU B 1 42 ? 5.938 14.805 17.078 1 98.75 42 LEU B O 1
ATOM 2488 N N . GLY B 1 43 ? 6.035 13.484 18.812 1 97.62 43 GLY B N 1
ATOM 2489 C CA . GLY B 1 43 ? 7.16 12.664 18.391 1 97.62 43 GLY B CA 1
ATOM 2490 C C . GLY B 1 43 ? 7.453 11.516 19.344 1 97.62 43 GLY B C 1
ATOM 2491 O O . GLY B 1 43 ? 6.953 11.5 20.469 1 97.62 43 GLY B O 1
ATOM 2492 N N . ARG B 1 44 ? 8.18 10.57 18.891 1 94.62 44 ARG B N 1
ATOM 2493 C CA . ARG B 1 44 ? 8.477 9.398 19.703 1 94.62 44 ARG B CA 1
ATOM 2494 C C . ARG B 1 44 ? 9.469 9.734 20.812 1 94.62 44 ARG B C 1
ATOM 2496 O O . ARG B 1 44 ? 9.367 9.211 21.922 1 94.62 44 ARG B O 1
ATOM 2503 N N . ASP B 1 45 ? 10.406 10.586 20.5 1 96.25 45 ASP B N 1
ATOM 2504 C CA . ASP B 1 45 ? 11.453 10.977 21.438 1 96.25 45 ASP B CA 1
ATOM 2505 C C . ASP B 1 45 ? 11.109 12.289 22.141 1 96.25 45 ASP B C 1
ATOM 2507 O O . ASP B 1 45 ? 11.336 13.367 21.578 1 96.25 45 ASP B O 1
ATOM 2511 N N . ILE B 1 46 ? 10.75 12.125 23.375 1 97.44 46 ILE B N 1
ATOM 2512 C CA . ILE B 1 46 ? 10.25 13.297 24.109 1 97.44 46 ILE B CA 1
ATOM 2513 C C . ILE B 1 46 ? 11.406 14.25 24.391 1 97.44 46 ILE B C 1
ATOM 2515 O O . ILE B 1 46 ? 11.219 15.469 24.406 1 97.44 46 ILE B O 1
ATOM 2519 N N . GLU B 1 47 ? 12.562 13.742 24.641 1 97.81 47 GLU B N 1
ATOM 2520 C CA . GLU B 1 47 ? 13.711 14.594 24.938 1 97.81 47 GLU B CA 1
ATOM 2521 C C . GLU B 1 47 ? 14.117 15.422 23.734 1 97.81 47 GLU B C 1
ATOM 2523 O O . GLU B 1 47 ? 14.469 16.594 23.875 1 97.81 47 GLU B O 1
ATOM 2528 N N . LYS B 1 48 ? 14.047 14.844 22.578 1 96.88 48 LYS B N 1
ATOM 2529 C CA . LYS B 1 48 ? 14.328 15.57 21.344 1 96.88 48 LYS B CA 1
ATOM 2530 C C . LYS B 1 48 ? 13.305 16.688 21.125 1 96.88 48 LYS B C 1
ATOM 2532 O O . LYS B 1 48 ? 13.664 17.781 20.672 1 96.88 48 LYS B O 1
ATOM 2537 N N . LEU B 1 49 ? 12.086 16.422 21.5 1 97.75 49 LEU B N 1
ATOM 2538 C CA . LEU B 1 49 ? 11.039 17.422 21.359 1 97.75 49 LEU B CA 1
ATOM 2539 C C . LEU B 1 49 ? 11.258 18.578 22.328 1 97.75 49 LEU B C 1
ATOM 2541 O O . LEU B 1 49 ? 11.109 19.75 21.953 1 97.75 49 LEU B O 1
ATOM 2545 N N . LYS B 1 50 ? 11.641 18.266 23.516 1 97.56 50 LYS B N 1
ATOM 2546 C CA . LYS B 1 50 ? 11.898 19.281 24.531 1 97.56 50 LYS B CA 1
ATOM 2547 C C . LYS B 1 50 ? 13.008 20.234 24.094 1 97.56 50 LYS B C 1
ATOM 2549 O O . LYS B 1 50 ? 12.898 21.453 24.25 1 97.56 50 LYS B O 1
ATOM 2554 N N . MET B 1 51 ? 14.016 19.656 23.562 1 97.12 51 MET B N 1
ATOM 2555 C CA . MET B 1 51 ? 15.133 20.453 23.078 1 97.12 51 MET B CA 1
ATOM 2556 C C . MET B 1 51 ? 14.703 21.344 21.906 1 97.12 51 MET B C 1
ATOM 2558 O O . MET B 1 51 ? 15.086 22.5 21.828 1 97.12 51 MET B O 1
ATOM 2562 N N . PHE B 1 52 ? 13.906 20.812 21.078 1 97 52 PHE B N 1
ATOM 2563 C CA . PHE B 1 52 ? 13.477 21.5 19.875 1 97 52 PHE B CA 1
ATOM 2564 C C . PHE B 1 52 ? 12.602 22.688 20.219 1 97 52 PHE B C 1
ATOM 2566 O O . PHE B 1 52 ? 12.766 23.781 19.656 1 97 52 PHE B O 1
ATOM 2573 N N . VAL B 1 53 ? 11.688 22.562 21.141 1 96.81 53 VAL B N 1
ATOM 2574 C CA . VAL B 1 53 ? 10.711 23.609 21.422 1 96.81 53 VAL B CA 1
ATOM 2575 C C . VAL B 1 53 ? 11.391 24.766 22.141 1 96.81 53 VAL B C 1
ATOM 2577 O O . VAL B 1 53 ? 10.836 25.875 22.219 1 96.81 53 VAL B O 1
ATOM 2580 N N . GLN B 1 54 ? 12.586 24.562 22.672 1 96.38 54 GLN B N 1
ATOM 2581 C CA . GLN B 1 54 ? 13.328 25.625 23.328 1 96.38 54 GLN B CA 1
ATOM 2582 C C . GLN B 1 54 ? 13.719 26.719 22.328 1 96.38 54 GLN B C 1
ATOM 2584 O O . GLN B 1 54 ? 14.047 27.844 22.719 1 96.38 54 GLN B O 1
ATOM 2589 N N . GLU B 1 55 ? 13.664 26.344 21.109 1 94 55 GLU B N 1
ATOM 2590 C CA . GLU B 1 55 ? 14.016 27.297 20.047 1 94 55 GLU B CA 1
ATOM 2591 C C . GLU B 1 55 ? 12.945 28.375 19.891 1 94 55 GLU B C 1
ATOM 2593 O O . GLU B 1 55 ? 13.18 29.391 19.25 1 94 55 GLU B O 1
ATOM 2598 N N . PHE B 1 56 ? 11.852 28.125 20.469 1 95.31 56 PHE B N 1
ATOM 2599 C CA . PHE B 1 56 ? 10.727 29.031 20.281 1 95.31 56 PHE B CA 1
ATOM 2600 C C . PHE B 1 56 ? 10.477 29.844 21.531 1 95.31 56 PHE B C 1
ATOM 2602 O O . PHE B 1 56 ? 10.648 29.344 22.656 1 95.31 56 PHE B O 1
ATOM 2609 N N . SER B 1 57 ? 10.062 31.047 21.344 1 90.94 57 SER B N 1
ATOM 2610 C CA . SER B 1 57 ? 9.797 31.953 22.469 1 90.94 57 SER B CA 1
ATOM 2611 C C . SER B 1 57 ? 8.453 31.625 23.125 1 90.94 57 SER B C 1
ATOM 2613 O O . SER B 1 57 ? 8.273 31.859 24.312 1 90.94 57 SER B O 1
ATOM 2615 N N . SER B 1 58 ? 7.547 31.188 22.359 1 90.56 58 SER B N 1
ATOM 2616 C CA . SER B 1 58 ? 6.227 30.828 22.875 1 90.56 58 SER B CA 1
ATOM 2617 C C . SER B 1 58 ? 6.188 29.391 23.359 1 90.56 58 SER B C 1
ATOM 2619 O O . SER B 1 58 ? 6.949 28.547 22.875 1 90.56 58 SER B O 1
ATOM 2621 N N . PHE B 1 59 ? 5.348 29.203 24.266 1 94.62 59 PHE B N 1
ATOM 2622 C CA . PHE B 1 59 ? 5.145 27.844 24.75 1 94.62 59 PHE B CA 1
ATOM 2623 C C . PHE B 1 59 ? 4.438 27 23.703 1 94.62 59 PHE B C 1
ATOM 2625 O O . PHE B 1 59 ? 3.402 27.406 23.172 1 94.62 59 PHE B O 1
ATOM 2632 N N . ILE B 1 60 ? 4.969 25.906 23.391 1 97.94 60 ILE B N 1
ATOM 2633 C CA . ILE B 1 60 ? 4.371 24.922 22.5 1 97.94 60 ILE B CA 1
ATOM 2634 C C . ILE B 1 60 ? 4.246 23.578 23.203 1 97.94 60 ILE B C 1
ATOM 2636 O O . ILE B 1 60 ? 5.246 22.984 23.609 1 97.94 60 ILE B O 1
ATOM 2640 N N . PRO B 1 61 ? 3.021 23.156 23.406 1 98.38 61 PRO B N 1
ATOM 2641 C CA . PRO B 1 61 ? 2.857 21.844 24.062 1 98.38 61 PRO B CA 1
ATOM 2642 C C . PRO B 1 61 ? 3.398 20.703 23.219 1 98.38 61 PRO B C 1
ATOM 2644 O O . PRO B 1 61 ? 3.332 20.734 22 1 98.38 61 PRO B O 1
ATOM 2647 N N . ILE B 1 62 ? 3.969 19.656 23.922 1 98.5 62 ILE B N 1
ATOM 2648 C CA . ILE B 1 62 ? 4.562 18.484 23.281 1 98.5 62 ILE B CA 1
ATOM 2649 C C . ILE B 1 62 ? 4.125 17.219 24 1 98.5 62 ILE B C 1
ATOM 2651 O O . ILE B 1 62 ? 3.834 17.25 25.188 1 98.5 62 ILE B O 1
ATOM 2655 N N . SER B 1 63 ? 3.994 16.141 23.281 1 98.56 63 SER B N 1
ATOM 2656 C CA . SER B 1 63 ? 3.76 14.812 23.859 1 98.56 63 SER B CA 1
ATOM 2657 C C . SER B 1 63 ? 4.48 13.727 23.062 1 98.56 63 SER B C 1
ATOM 2659 O O . SER B 1 63 ? 4.746 13.906 21.875 1 98.56 63 SER B O 1
ATOM 2661 N N . SER B 1 64 ? 4.832 12.648 23.75 1 98.31 64 SER B N 1
ATOM 2662 C CA . SER B 1 64 ? 5.402 11.477 23.094 1 98.31 64 SER B CA 1
ATOM 2663 C C . SER B 1 64 ? 4.309 10.602 22.5 1 98.31 64 SER B C 1
ATOM 2665 O O . SER B 1 64 ? 3.25 10.414 23.094 1 98.31 64 SER B O 1
ATOM 2667 N N . VAL B 1 65 ? 4.59 10.102 21.328 1 98.25 65 VAL B N 1
ATOM 2668 C CA . VAL B 1 65 ? 3.611 9.203 20.719 1 98.25 65 VAL B CA 1
ATOM 2669 C C . VAL B 1 65 ? 4.328 8.172 19.844 1 98.25 65 VAL B C 1
ATOM 2671 O O . VAL B 1 65 ? 5.309 8.492 19.172 1 98.25 65 VAL B O 1
ATOM 2674 N N . ASP B 1 66 ? 3.936 6.969 19.969 1 97.62 66 ASP B N 1
ATOM 2675 C CA . ASP B 1 66 ? 4.262 5.906 19.031 1 97.62 66 ASP B CA 1
ATOM 2676 C C . ASP B 1 66 ? 3.098 5.645 18.078 1 97.62 66 ASP B C 1
ATOM 2678 O O . ASP B 1 66 ? 2.084 5.062 18.469 1 97.62 66 ASP B O 1
ATOM 2682 N N . ILE B 1 67 ? 3.297 5.992 16.828 1 97.06 67 ILE B N 1
ATOM 2683 C CA . ILE B 1 67 ? 2.186 6 15.883 1 97.06 67 ILE B CA 1
ATOM 2684 C C . ILE B 1 67 ? 1.816 4.57 15.5 1 97.06 67 ILE B C 1
ATOM 2686 O O . ILE B 1 67 ? 0.787 4.332 14.867 1 97.06 67 ILE B O 1
ATOM 2690 N N . THR B 1 68 ? 2.658 3.6 15.812 1 94.88 68 THR B N 1
ATOM 2691 C CA . THR B 1 68 ? 2.373 2.207 15.492 1 94.88 68 THR B CA 1
ATOM 2692 C C . THR B 1 68 ? 1.577 1.542 16.609 1 94.88 68 THR B C 1
ATOM 2694 O O . THR B 1 68 ? 1.249 0.357 16.531 1 94.88 68 THR B O 1
ATOM 2697 N N . SER B 1 69 ? 1.304 2.291 17.688 1 96.31 69 SER B N 1
ATOM 2698 C CA . SER B 1 69 ? 0.543 1.802 18.828 1 96.31 69 SER B CA 1
ATOM 2699 C C . SER B 1 69 ? -0.79 2.531 18.953 1 96.31 69 SER B C 1
ATOM 2701 O O . SER B 1 69 ? -0.823 3.734 19.219 1 96.31 69 SER B O 1
ATOM 2703 N N . GLU B 1 70 ? -1.847 1.725 18.797 1 95.88 70 GLU B N 1
ATOM 2704 C CA . GLU B 1 70 ? -3.178 2.305 18.938 1 95.88 70 GLU B CA 1
ATOM 2705 C C . GLU B 1 70 ? -3.35 2.951 20.312 1 95.88 70 GLU B C 1
ATOM 2707 O O . GLU B 1 70 ? -3.914 4.043 20.422 1 95.88 70 GLU B O 1
ATOM 2712 N N . GLU B 1 71 ? -2.885 2.279 21.312 1 96.81 71 GLU B N 1
ATOM 2713 C CA . GLU B 1 71 ? -2.994 2.793 22.672 1 96.81 71 GLU B CA 1
ATOM 2714 C C . GLU B 1 71 ? -2.232 4.105 22.828 1 96.81 71 GLU B C 1
ATOM 2716 O O . GLU B 1 71 ? -2.73 5.051 23.438 1 96.81 71 GLU B O 1
ATOM 2721 N N . SER B 1 72 ? -1.056 4.16 22.297 1 98.06 72 SER B N 1
ATOM 2722 C CA . SER B 1 72 ? -0.26 5.383 22.344 1 98.06 72 SER B CA 1
ATOM 2723 C C . SER B 1 72 ? -0.986 6.543 21.672 1 98.06 72 SER B C 1
ATOM 2725 O O . SER B 1 72 ? -1.014 7.652 22.203 1 98.06 72 SER B O 1
ATOM 2727 N N . LEU B 1 73 ? -1.631 6.273 20.594 1 97.94 73 LEU B N 1
ATOM 2728 C CA . LEU B 1 73 ? -2.35 7.297 19.844 1 97.94 73 LEU B CA 1
ATOM 2729 C C . LEU B 1 73 ? -3.592 7.754 20.594 1 97.94 73 LEU B C 1
ATOM 2731 O O . LEU B 1 73 ? -3.877 8.953 20.656 1 97.94 73 LEU B O 1
ATOM 2735 N N . LYS B 1 74 ? -4.281 6.855 21.172 1 97 74 LYS B N 1
ATOM 2736 C CA . LYS B 1 74 ? -5.469 7.211 21.938 1 97 74 LYS B CA 1
ATOM 2737 C C . LYS B 1 74 ? -5.105 8.062 23.141 1 97 74 LYS B C 1
ATOM 2739 O O . LYS B 1 74 ? -5.809 9.023 23.469 1 97 74 LYS B O 1
ATOM 2744 N N . ASN B 1 75 ? -4.039 7.715 23.797 1 97.56 75 ASN B N 1
ATOM 2745 C CA . ASN B 1 75 ? -3.588 8.477 24.953 1 97.56 75 ASN B CA 1
ATOM 2746 C C . ASN B 1 75 ? -3.244 9.914 24.578 1 97.56 75 ASN B C 1
ATOM 2748 O O . ASN B 1 75 ? -3.619 10.852 25.281 1 97.56 75 ASN B O 1
ATOM 2752 N N . VAL B 1 76 ? -2.57 10.078 23.5 1 97.75 76 VAL B N 1
ATOM 2753 C CA . VAL B 1 76 ? -2.139 11.422 23.125 1 97.75 76 VAL B CA 1
ATOM 2754 C C . VAL B 1 76 ? -3.348 12.25 22.688 1 97.75 76 VAL B C 1
ATOM 2756 O O . VAL B 1 76 ? -3.383 13.461 22.891 1 97.75 76 VAL B O 1
ATOM 2759 N N . VAL B 1 77 ? -4.328 11.617 22.078 1 97.19 77 VAL B N 1
ATOM 2760 C CA . VAL B 1 77 ? -5.559 12.305 21.688 1 97.19 77 VAL B CA 1
ATOM 2761 C C . VAL B 1 77 ? -6.223 12.906 22.922 1 97.19 77 VAL B C 1
ATOM 2763 O O . VAL B 1 77 ? -6.711 14.039 22.891 1 97.19 77 VAL B O 1
ATOM 2766 N N . SER B 1 78 ? -6.23 12.164 23.984 1 96.56 78 SER B N 1
ATOM 2767 C CA . SER B 1 78 ? -6.777 12.68 25.234 1 96.56 78 SER B CA 1
ATOM 2768 C C . SER B 1 78 ? -6.035 13.93 25.688 1 96.56 78 SER B C 1
ATOM 2770 O O . SER B 1 78 ? -6.652 14.891 26.141 1 96.56 78 SER B O 1
ATOM 2772 N N . GLU B 1 79 ? -4.777 13.922 25.562 1 97.5 79 GLU B N 1
ATOM 2773 C CA . GLU B 1 79 ? -3.963 15.07 25.938 1 97.5 79 GLU B CA 1
ATOM 2774 C C . GLU B 1 79 ? -4.246 16.266 25.031 1 97.5 79 GLU B C 1
ATOM 2776 O O . GLU B 1 79 ? -4.352 17.391 25.5 1 97.5 79 GLU B O 1
ATOM 2781 N N . ILE B 1 80 ? -4.375 16 23.75 1 97.94 80 ILE B N 1
ATOM 2782 C CA . ILE B 1 80 ? -4.637 17.062 22.781 1 97.94 80 ILE B CA 1
ATOM 2783 C C . ILE B 1 80 ? -6 17.688 23.062 1 97.94 80 ILE B C 1
ATOM 2785 O O . ILE B 1 80 ? -6.168 18.906 22.922 1 97.94 80 ILE B O 1
ATOM 2789 N N . GLN B 1 81 ? -6.93 16.844 23.469 1 96.81 81 GLN B N 1
ATOM 2790 C CA . GLN B 1 81 ? -8.281 17.328 23.734 1 96.81 81 GLN B CA 1
ATOM 2791 C C . GLN B 1 81 ? -8.297 18.281 24.922 1 96.81 81 GLN B C 1
ATOM 2793 O O . GLN B 1 81 ? -9.164 19.156 25.016 1 96.81 81 GLN B O 1
ATOM 2798 N N . GLU B 1 82 ? -7.383 18.125 25.797 1 97 82 GLU B N 1
ATOM 2799 C CA . GLU B 1 82 ? -7.238 19.078 26.906 1 97 82 GLU B CA 1
ATOM 2800 C C . GLU B 1 82 ? -6.742 20.438 26.391 1 97 82 GLU B C 1
ATOM 2802 O O . GLU B 1 82 ? -7.066 21.469 26.969 1 97 82 GLU B O 1
ATOM 2807 N N . TRP B 1 83 ? -6.008 20.359 25.328 1 97.06 83 TRP B N 1
ATOM 2808 C CA . TRP B 1 83 ? -5.453 21.562 24.703 1 97.06 83 TRP B CA 1
ATOM 2809 C C . TRP B 1 83 ? -6.496 22.266 23.844 1 97.06 83 TRP B C 1
ATOM 2811 O O . TRP B 1 83 ? -6.625 23.484 23.875 1 97.06 83 TRP B O 1
ATOM 2821 N N . SER B 1 84 ? -7.246 21.5 23.156 1 96.5 84 SER B N 1
ATOM 2822 C CA . SER B 1 84 ? -8.305 22.016 22.297 1 96.5 84 SER B CA 1
ATOM 2823 C C . SER B 1 84 ? -9.336 20.938 21.969 1 96.5 84 SER B C 1
ATOM 2825 O O . SER B 1 84 ? -8.977 19.781 21.688 1 96.5 84 SER B O 1
ATOM 2827 N N . GLU B 1 85 ? -10.562 21.391 21.906 1 93.19 85 GLU B N 1
ATOM 2828 C CA . GLU B 1 85 ? -11.648 20.469 21.609 1 93.19 85 GLU B CA 1
ATOM 2829 C C . GLU B 1 85 ? -11.594 20 20.156 1 93.19 85 GLU B C 1
ATOM 2831 O O . GLU B 1 85 ? -11.977 18.859 19.859 1 93.19 85 GLU B O 1
ATOM 2836 N N . CYS B 1 86 ? -11.219 20.938 19.328 1 95.44 86 CYS B N 1
ATOM 2837 C CA . CYS B 1 86 ? -11.133 20.578 17.922 1 95.44 86 CYS B CA 1
ATOM 2838 C C . CYS B 1 86 ? -9.812 21.062 17.312 1 95.44 86 CYS B C 1
ATOM 2840 O O . CYS B 1 86 ? -9.219 22.016 17.797 1 95.44 86 CYS B O 1
ATOM 2842 N N . ILE B 1 87 ? -9.398 20.328 16.297 1 97.62 87 ILE B N 1
ATOM 2843 C CA . ILE B 1 87 ? -8.164 20.609 15.578 1 97.62 87 ILE B CA 1
ATOM 2844 C C . ILE B 1 87 ? -8.469 20.984 14.125 1 97.62 87 ILE B C 1
ATOM 2846 O O . ILE B 1 87 ? -9.422 20.453 13.539 1 97.62 87 ILE B O 1
ATOM 2850 N N . ASP B 1 88 ? -7.656 21.891 13.609 1 98.31 88 ASP B N 1
ATOM 2851 C CA . ASP B 1 88 ? -7.879 22.281 12.219 1 98.31 88 ASP B CA 1
ATOM 2852 C C . ASP B 1 88 ? -7.047 21.438 11.266 1 98.31 88 ASP B C 1
ATOM 2854 O O . ASP B 1 88 ? -7.531 21.047 10.203 1 98.31 88 ASP B O 1
ATOM 2858 N N . ILE B 1 89 ? -5.801 21.234 11.641 1 98.62 89 ILE B N 1
ATOM 2859 C CA . ILE B 1 89 ? -4.867 20.594 10.727 1 98.62 89 ILE B CA 1
ATOM 2860 C C . ILE B 1 89 ? -3.986 19.609 11.492 1 98.62 89 ILE B C 1
ATOM 2862 O O . ILE B 1 89 ? -3.482 19.922 12.57 1 98.62 89 ILE B O 1
ATOM 2866 N N . VAL B 1 90 ? -3.859 18.406 10.977 1 98.75 90 VAL B N 1
ATOM 2867 C CA . VAL B 1 90 ? -2.887 17.422 11.453 1 98.75 90 VAL B CA 1
ATOM 2868 C C . VAL B 1 90 ? -1.861 17.141 10.352 1 98.75 90 VAL B C 1
ATOM 2870 O O . VAL B 1 90 ? -2.229 16.828 9.219 1 98.75 90 VAL B O 1
ATOM 2873 N N . ILE B 1 91 ? -0.59 17.297 10.703 1 98.62 91 ILE B N 1
ATOM 2874 C CA . ILE B 1 91 ? 0.498 17 9.781 1 98.62 91 ILE B CA 1
ATOM 2875 C C . ILE B 1 91 ? 1.228 15.734 10.242 1 98.62 91 ILE B C 1
ATOM 2877 O O . ILE B 1 91 ? 1.835 15.719 11.32 1 98.62 91 ILE B O 1
ATOM 2881 N N . ASN B 1 92 ? 1.092 14.719 9.5 1 98.31 92 ASN B N 1
ATOM 2882 C CA . ASN B 1 92 ? 1.92 13.539 9.711 1 98.31 92 ASN B CA 1
ATOM 2883 C C . ASN B 1 92 ? 3.232 13.625 8.938 1 98.31 92 ASN B C 1
ATOM 2885 O O . ASN B 1 92 ? 3.275 13.32 7.742 1 98.31 92 ASN B O 1
ATOM 2889 N N . ALA B 1 93 ? 4.285 13.992 9.656 1 95.88 93 ALA B N 1
ATOM 2890 C CA . ALA B 1 93 ? 5.59 14.188 9.023 1 95.88 93 ALA B CA 1
ATOM 2891 C C . ALA B 1 93 ? 6.516 13.008 9.305 1 95.88 93 ALA B C 1
ATOM 2893 O O . ALA B 1 93 ? 7.738 13.125 9.195 1 95.88 93 ALA B O 1
ATOM 2894 N N . THR B 1 94 ? 5.867 11.914 9.68 1 94 94 THR B N 1
ATOM 2895 C CA . THR B 1 94 ? 6.66 10.719 9.938 1 94 94 THR B CA 1
ATOM 2896 C C . THR B 1 94 ? 6.984 10 8.625 1 94 94 THR B C 1
ATOM 2898 O O . THR B 1 94 ? 6.352 10.25 7.602 1 94 94 THR B O 1
ATOM 2901 N N . GLY B 1 95 ? 8.016 9.125 8.672 1 90.12 95 GLY B N 1
ATOM 2902 C CA . GLY B 1 95 ? 8.414 8.32 7.527 1 90.12 95 GLY B CA 1
ATOM 2903 C C . GLY B 1 95 ? 9.633 7.461 7.801 1 90.12 95 GLY B C 1
ATOM 2904 O O . GLY B 1 95 ? 10.438 7.777 8.68 1 90.12 95 GLY B O 1
ATOM 2905 N N . PHE B 1 96 ? 9.703 6.438 7.152 1 89.88 96 PHE B N 1
ATOM 2906 C CA . PHE B 1 96 ? 10.82 5.5 7.191 1 89.88 96 PHE B CA 1
ATOM 2907 C C . PHE B 1 96 ? 11.195 5.043 5.785 1 89.88 96 PHE B C 1
ATOM 2909 O O . PHE B 1 96 ? 10.359 4.492 5.066 1 89.88 96 PHE B O 1
ATOM 2916 N N . ASP B 1 97 ? 12.383 5.355 5.328 1 86.19 97 ASP B N 1
ATOM 2917 C CA . ASP B 1 97 ? 12.797 5.066 3.959 1 86.19 97 ASP B CA 1
ATOM 2918 C C . ASP B 1 97 ? 13.953 4.066 3.932 1 86.19 97 ASP B C 1
ATOM 2920 O O . ASP B 1 97 ? 14.938 4.223 4.656 1 86.19 97 ASP B O 1
ATOM 2924 N N . VAL B 1 98 ? 13.812 3.061 3.176 1 87.75 98 VAL B N 1
ATOM 2925 C CA . VAL B 1 98 ? 14.867 2.088 2.9 1 87.75 98 VAL B CA 1
ATOM 2926 C C . VAL B 1 98 ? 15.023 1.916 1.393 1 87.75 98 VAL B C 1
ATOM 2928 O O . VAL B 1 98 ? 14.055 1.634 0.685 1 87.75 98 VAL B O 1
ATOM 2931 N N . ARG B 1 99 ? 16.266 2.119 0.915 1 88.81 99 ARG B N 1
ATOM 2932 C CA . ARG B 1 99 ? 16.562 2.014 -0.509 1 88.81 99 ARG B CA 1
ATOM 2933 C C . ARG B 1 99 ? 17.625 0.947 -0.767 1 88.81 99 ARG B C 1
ATOM 2935 O O . ARG B 1 99 ? 18.812 1.211 -0.641 1 88.81 99 ARG B O 1
ATOM 2942 N N . LYS B 1 100 ? 17.234 -0.133 -1.191 1 93.38 100 LYS B N 1
ATOM 2943 C CA . LYS B 1 100 ? 18.109 -1.259 -1.54 1 93.38 100 LYS B CA 1
ATOM 2944 C C . LYS B 1 100 ? 17.312 -2.381 -2.195 1 93.38 100 LYS B C 1
ATOM 2946 O O . LYS B 1 100 ? 16.078 -2.33 -2.242 1 93.38 100 LYS B O 1
ATOM 2951 N N . SER B 1 101 ? 17.969 -3.395 -2.695 1 95 101 SER B N 1
ATOM 2952 C CA . SER B 1 101 ? 17.297 -4.531 -3.312 1 95 101 SER B CA 1
ATOM 2953 C C . SER B 1 101 ? 16.438 -5.277 -2.301 1 95 101 SER B C 1
ATOM 2955 O O . SER B 1 101 ? 16.688 -5.223 -1.096 1 95 101 SER B O 1
ATOM 2957 N N . LEU B 1 102 ? 15.359 -5.902 -2.771 1 95.81 102 LEU B N 1
ATOM 2958 C CA . LEU B 1 102 ? 14.516 -6.676 -1.863 1 95.81 102 LEU B CA 1
ATOM 2959 C C . LEU B 1 102 ? 15.328 -7.742 -1.142 1 95.81 102 LEU B C 1
ATOM 2961 O O . LEU B 1 102 ? 15.133 -7.984 0.052 1 95.81 102 LEU B O 1
ATOM 2965 N N . SER B 1 103 ? 16.234 -8.359 -1.851 1 94.62 103 SER B N 1
ATOM 2966 C CA . SER B 1 103 ? 17.062 -9.406 -1.267 1 94.62 103 SER B CA 1
ATOM 2967 C C . SER B 1 103 ? 17.891 -8.867 -0.097 1 94.62 103 SER B C 1
ATOM 2969 O O . SER B 1 103 ? 18.141 -9.586 0.871 1 94.62 103 SER B O 1
ATOM 2971 N N . ALA B 1 104 ? 18.203 -7.625 -0.13 1 95.12 104 ALA B N 1
ATOM 2972 C CA . ALA B 1 104 ? 19.062 -7.008 0.887 1 95.12 104 ALA B CA 1
ATOM 2973 C C . ALA B 1 104 ? 18.219 -6.453 2.037 1 95.12 104 ALA B C 1
ATOM 2975 O O . ALA B 1 104 ? 18.766 -6.043 3.064 1 95.12 104 ALA B O 1
ATOM 2976 N N . HIS B 1 105 ? 16.922 -6.457 1.874 1 95.88 105 HIS B N 1
ATOM 2977 C CA . HIS B 1 105 ? 16.047 -6.012 2.953 1 95.88 105 HIS B CA 1
ATOM 2978 C C . HIS B 1 105 ? 16.047 -7.008 4.105 1 95.88 105 HIS B C 1
ATOM 2980 O O . HIS B 1 105 ? 15.93 -8.219 3.885 1 95.88 105 HIS B O 1
ATOM 2986 N N . SER B 1 106 ? 16.234 -6.488 5.32 1 95.38 106 SER B N 1
ATOM 2987 C CA . SER B 1 106 ? 15.938 -7.305 6.492 1 95.38 106 SER B CA 1
ATOM 2988 C C . SER B 1 106 ? 14.438 -7.352 6.758 1 95.38 106 SER B C 1
ATOM 2990 O O . SER B 1 106 ? 13.672 -6.566 6.191 1 95.38 106 SER B O 1
ATOM 2992 N N . LEU B 1 107 ? 14.031 -8.281 7.598 1 94.62 107 LEU B N 1
ATOM 2993 C CA . LEU B 1 107 ? 12.633 -8.312 8.016 1 94.62 107 LEU B CA 1
ATOM 2994 C C . LEU B 1 107 ? 12.25 -6.996 8.695 1 94.62 107 LEU B C 1
ATOM 2996 O O . LEU B 1 107 ? 11.148 -6.484 8.477 1 94.62 107 LEU B O 1
ATOM 3000 N N . GLU B 1 108 ? 13.133 -6.547 9.445 1 95.75 108 GLU B N 1
ATOM 3001 C CA . GLU B 1 108 ? 12.891 -5.297 10.156 1 95.75 108 GLU B CA 1
ATOM 3002 C C . GLU B 1 108 ? 12.703 -4.133 9.188 1 95.75 108 GLU B C 1
ATOM 3004 O O . GLU B 1 108 ? 11.875 -3.252 9.422 1 95.75 108 GLU B O 1
ATOM 3009 N N . ASP B 1 109 ? 13.477 -4.113 8.102 1 96.19 109 ASP B N 1
ATOM 3010 C CA . ASP B 1 109 ? 13.32 -3.088 7.074 1 96.19 109 ASP B CA 1
ATOM 3011 C C . ASP B 1 109 ? 11.898 -3.08 6.512 1 96.19 109 ASP B C 1
ATOM 3013 O O . ASP B 1 109 ? 11.273 -2.023 6.402 1 96.19 109 ASP B O 1
ATOM 3017 N N . ILE B 1 110 ? 11.469 -4.242 6.223 1 97.25 110 ILE B N 1
ATOM 3018 C CA . ILE B 1 110 ? 10.156 -4.395 5.605 1 97.25 110 ILE B CA 1
ATOM 3019 C C . ILE B 1 110 ? 9.07 -4.004 6.605 1 97.25 110 ILE B C 1
ATOM 3021 O O . ILE B 1 110 ? 8.203 -3.176 6.301 1 97.25 110 ILE B O 1
ATOM 3025 N N . GLU B 1 111 ? 9.203 -4.523 7.781 1 96.25 111 GLU B N 1
ATOM 3026 C CA . GLU B 1 111 ? 8.195 -4.301 8.82 1 96.25 111 GLU B CA 1
ATOM 3027 C C . GLU B 1 111 ? 8.117 -2.826 9.203 1 96.25 111 GLU B C 1
ATOM 3029 O O . GLU B 1 111 ? 7.031 -2.25 9.266 1 96.25 111 GLU B O 1
ATOM 3034 N N . GLN B 1 112 ? 9.211 -2.234 9.445 1 96.38 112 GLN B N 1
ATOM 3035 C CA . GLN B 1 112 ? 9.234 -0.842 9.883 1 96.38 112 GLN B CA 1
ATOM 3036 C C . GLN B 1 112 ? 8.727 0.089 8.781 1 96.38 112 GLN B C 1
ATOM 3038 O O . GLN B 1 112 ? 8.008 1.051 9.062 1 96.38 112 GLN B O 1
ATOM 3043 N N . THR B 1 113 ? 9.078 -0.213 7.562 1 96.31 113 THR B N 1
ATOM 3044 C CA . THR B 1 113 ? 8.609 0.601 6.445 1 96.31 113 THR B CA 1
ATOM 3045 C C . THR B 1 113 ? 7.086 0.583 6.363 1 96.31 113 THR B C 1
ATOM 3047 O O . THR B 1 113 ? 6.449 1.637 6.312 1 96.31 113 THR B O 1
ATOM 3050 N N . LEU B 1 114 ? 6.516 -0.575 6.438 1 97.44 114 LEU B N 1
ATOM 3051 C CA . LEU B 1 114 ? 5.07 -0.711 6.297 1 97.44 114 LEU B CA 1
ATOM 3052 C C . LEU B 1 114 ? 4.352 -0.208 7.543 1 97.44 114 LEU B C 1
ATOM 3054 O O . LEU B 1 114 ? 3.305 0.434 7.445 1 97.44 114 LEU B O 1
ATOM 3058 N N . LEU B 1 115 ? 4.922 -0.454 8.688 1 96.81 115 LEU B N 1
ATOM 3059 C CA . LEU B 1 115 ? 4.305 -0.062 9.945 1 96.81 115 LEU B CA 1
ATOM 3060 C C . LEU B 1 115 ? 4.266 1.456 10.086 1 96.81 115 LEU B C 1
ATOM 3062 O O . LEU B 1 115 ? 3.242 2.023 10.469 1 96.81 115 LEU B O 1
ATOM 3066 N N . ILE B 1 116 ? 5.309 2.076 9.758 1 96.19 116 ILE B N 1
ATOM 3067 C CA . ILE B 1 116 ? 5.414 3.516 9.969 1 96.19 116 ILE B CA 1
ATOM 3068 C C . ILE B 1 116 ? 4.715 4.254 8.828 1 96.19 116 ILE B C 1
ATOM 3070 O O . ILE B 1 116 ? 3.854 5.105 9.07 1 96.19 116 ILE B O 1
ATOM 3074 N N . ASN B 1 117 ? 4.984 3.879 7.605 1 95.56 117 ASN B N 1
ATOM 3075 C CA . ASN B 1 117 ? 4.551 4.656 6.449 1 95.56 117 ASN B CA 1
ATOM 3076 C C . ASN B 1 117 ? 3.088 4.391 6.113 1 95.56 117 ASN B C 1
ATOM 3078 O O . ASN B 1 117 ? 2.416 5.242 5.527 1 95.56 117 ASN B O 1
ATOM 3082 N N . LEU B 1 118 ? 2.635 3.223 6.465 1 97.06 118 LEU B N 1
ATOM 3083 C CA . LEU B 1 118 ? 1.287 2.873 6.027 1 97.06 118 LEU B CA 1
ATOM 3084 C C . LEU B 1 118 ? 0.374 2.631 7.223 1 97.06 118 LEU B C 1
ATOM 3086 O O . LEU B 1 118 ? -0.558 3.4 7.465 1 97.06 118 LEU B O 1
ATOM 3090 N N . SER B 1 119 ? 0.688 1.634 8.031 1 97.69 119 SER B N 1
ATOM 3091 C CA . SER B 1 119 ? -0.159 1.325 9.18 1 97.69 119 SER B CA 1
ATOM 3092 C C . SER B 1 119 ? -0.297 2.529 10.109 1 97.69 119 SER B C 1
ATOM 3094 O O . SE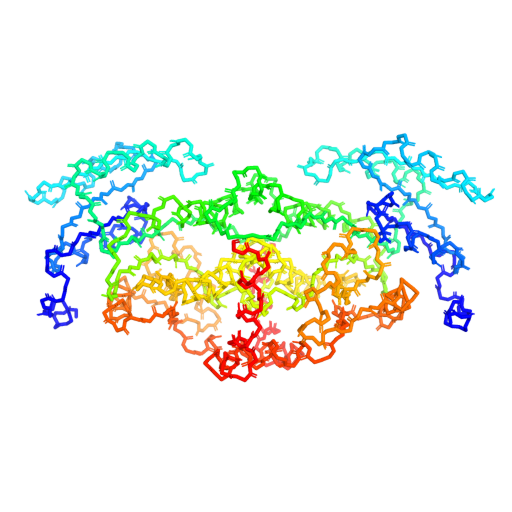R B 1 119 ? -1.397 2.846 10.562 1 97.69 119 SER B O 1
ATOM 3096 N N . GLY B 1 120 ? 0.816 3.1 10.391 1 97.69 120 GLY B N 1
ATOM 3097 C CA . GLY B 1 120 ? 0.792 4.285 11.234 1 97.69 120 GLY B CA 1
ATOM 3098 C C . GLY B 1 120 ? -0.084 5.391 10.68 1 97.69 120 GLY B C 1
ATOM 3099 O O . GLY B 1 120 ? -0.86 6.004 11.422 1 97.69 120 GLY B O 1
ATOM 3100 N N . ALA B 1 121 ? 0.001 5.66 9.414 1 97.62 121 ALA B N 1
ATOM 3101 C CA . ALA B 1 121 ? -0.798 6.695 8.766 1 97.62 121 ALA B CA 1
ATOM 3102 C C . ALA B 1 121 ? -2.287 6.367 8.836 1 97.62 121 ALA B C 1
ATOM 3104 O O . ALA B 1 121 ? -3.113 7.258 9.055 1 97.62 121 ALA B O 1
ATOM 3105 N N . ILE B 1 122 ? -2.615 5.133 8.641 1 98.38 122 ILE B N 1
ATOM 3106 C CA . ILE B 1 122 ? -4.004 4.688 8.703 1 98.38 122 ILE B CA 1
ATOM 3107 C C . ILE B 1 122 ? -4.535 4.855 10.125 1 98.38 122 ILE B C 1
ATOM 3109 O O . ILE B 1 122 ? -5.641 5.367 10.32 1 98.38 122 ILE B O 1
ATOM 3113 N N . LEU B 1 123 ? -3.742 4.504 11.086 1 98.25 123 LEU B N 1
ATOM 3114 C CA . LEU B 1 123 ? -4.148 4.617 12.484 1 98.25 123 LEU B CA 1
ATOM 3115 C C . LEU B 1 123 ? -4.312 6.082 12.883 1 98.25 123 LEU B C 1
ATOM 3117 O O . LEU B 1 123 ? -5.273 6.438 13.57 1 98.25 123 LEU B O 1
ATOM 3121 N N . ILE B 1 124 ? -3.369 6.875 12.445 1 98.44 124 ILE B N 1
ATOM 3122 C CA . ILE B 1 124 ? -3.482 8.312 12.695 1 98.44 124 ILE B CA 1
ATOM 3123 C C . ILE B 1 124 ? -4.812 8.828 12.148 1 98.44 124 ILE B C 1
ATOM 3125 O O . ILE B 1 124 ? -5.527 9.562 12.836 1 98.44 124 ILE B O 1
ATOM 3129 N N . SER B 1 125 ? -5.113 8.438 10.922 1 98.5 125 SER B N 1
ATOM 3130 C CA . SER B 1 125 ? -6.359 8.875 10.305 1 98.5 125 SER B CA 1
ATOM 3131 C C . SER B 1 125 ? -7.566 8.422 11.117 1 98.5 125 SER B C 1
ATOM 3133 O O . SER B 1 125 ? -8.453 9.227 11.414 1 98.5 125 SER B O 1
ATOM 3135 N N . LYS B 1 126 ? -7.559 7.195 11.508 1 97.88 126 LYS B N 1
ATOM 3136 C CA . LYS B 1 126 ? -8.688 6.633 12.25 1 97.88 126 LYS B CA 1
ATOM 3137 C C . LYS B 1 126 ? -8.898 7.367 13.57 1 97.88 126 LYS B C 1
ATOM 3139 O O . LYS B 1 126 ? -10.031 7.656 13.953 1 97.88 126 LYS B O 1
ATOM 3144 N N . ILE B 1 127 ? -7.859 7.652 14.211 1 97.62 127 ILE B N 1
ATOM 3145 C CA . ILE B 1 127 ? -7.938 8.094 15.594 1 97.62 127 ILE B CA 1
ATOM 3146 C C . ILE B 1 127 ? -8.055 9.609 15.656 1 97.62 127 ILE B C 1
ATOM 3148 O O . ILE B 1 127 ? -8.711 10.156 16.547 1 97.62 127 ILE B O 1
ATOM 3152 N N . PHE B 1 128 ? -7.5 10.359 14.68 1 98 128 PHE B N 1
ATOM 3153 C CA . PHE B 1 128 ? -7.457 11.812 14.75 1 98 128 PHE B CA 1
ATOM 3154 C C . PHE B 1 128 ? -8.625 12.43 13.984 1 98 128 PHE B C 1
ATOM 3156 O O . PHE B 1 128 ? -8.984 13.586 14.211 1 98 128 PHE B O 1
ATOM 3163 N N . LEU B 1 129 ? -9.203 11.688 13.047 1 97.19 129 LEU B N 1
ATOM 3164 C CA . LEU B 1 129 ? -10.266 12.242 12.219 1 97.19 129 LEU B CA 1
ATOM 3165 C C . LEU B 1 129 ? -11.391 12.797 13.078 1 97.19 129 LEU B C 1
ATOM 3167 O O . LEU B 1 129 ? -11.844 13.922 12.859 1 97.19 129 LEU B O 1
ATOM 3171 N N . PRO B 1 130 ? -11.781 12.047 14.148 1 95.38 130 PRO B N 1
ATOM 3172 C CA . PRO B 1 130 ? -12.875 12.562 14.984 1 95.38 130 PRO B CA 1
ATOM 3173 C C . PRO B 1 130 ? -12.508 13.844 15.719 1 95.38 130 PRO B C 1
ATOM 3175 O O . PRO B 1 130 ? -13.383 14.539 16.234 1 95.38 130 PRO B O 1
ATOM 3178 N N . LEU B 1 131 ? -11.219 14.188 15.773 1 96.56 131 LEU B N 1
ATOM 3179 C CA . LEU B 1 131 ? -10.758 15.367 16.5 1 96.56 131 LEU B CA 1
ATOM 3180 C C . LEU B 1 131 ? -10.789 16.594 15.602 1 96.56 131 LEU B C 1
ATOM 3182 O O . LEU B 1 131 ? -10.68 17.734 16.094 1 96.56 131 LEU B O 1
ATOM 3186 N N . LEU B 1 132 ? -10.898 16.375 14.289 1 97.19 132 LEU B N 1
ATOM 3187 C CA . LEU B 1 132 ? -10.883 17.516 13.383 1 97.19 132 LEU B CA 1
ATOM 3188 C C . LEU B 1 132 ? -12.18 18.312 13.484 1 97.19 132 LEU B C 1
ATOM 3190 O O . LEU B 1 132 ? -13.258 17.75 13.625 1 97.19 132 LEU B O 1
ATOM 3194 N N . ALA B 1 133 ? -11.984 19.562 13.43 1 94.12 133 ALA B N 1
ATOM 3195 C CA . ALA B 1 133 ? -13.172 20.406 13.297 1 94.12 133 ALA B CA 1
ATOM 3196 C C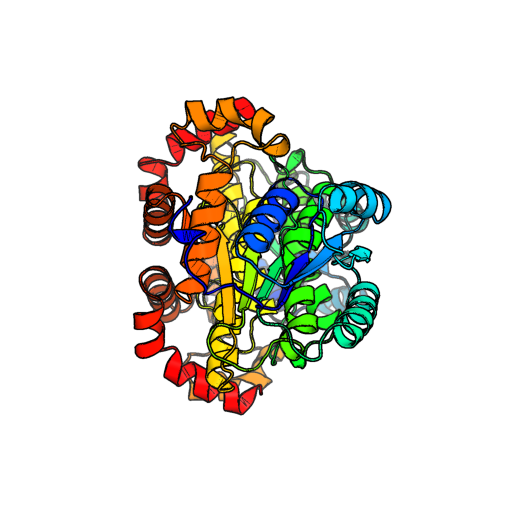 . ALA B 1 133 ? -13.938 20.062 12.016 1 94.12 133 ALA B C 1
ATOM 3198 O O . ALA B 1 133 ? -13.336 19.859 10.961 1 94.12 133 ALA B O 1
ATOM 3199 N N . ASN B 1 134 ? -15.18 19.844 12.156 1 92.75 134 ASN B N 1
ATOM 3200 C CA . ASN B 1 134 ? -15.969 19.547 10.969 1 92.75 134 ASN B CA 1
ATOM 3201 C C . ASN B 1 134 ? -16.297 20.812 10.18 1 92.75 134 ASN B C 1
ATOM 3203 O O . ASN B 1 134 ? -17.453 21.203 10.07 1 92.75 134 ASN B O 1
ATOM 3207 N N . GLU B 1 135 ? -15.258 21.406 9.617 1 94.25 135 GLU B N 1
ATOM 3208 C CA . GLU B 1 135 ? -15.336 22.625 8.828 1 94.25 135 GLU B CA 1
ATOM 3209 C C . GLU B 1 135 ? -14.477 22.531 7.57 1 94.25 135 GLU B C 1
ATOM 3211 O O . GLU B 1 135 ? -13.523 21.75 7.527 1 94.25 135 GLU B O 1
ATOM 3216 N N . LYS B 1 136 ? -14.828 23.391 6.672 1 91.81 136 LYS B N 1
ATOM 3217 C CA . LYS B 1 136 ? -14.078 23.375 5.418 1 91.81 136 LYS B CA 1
ATOM 3218 C C . LYS B 1 136 ? -12.617 23.734 5.652 1 91.81 136 LYS B C 1
ATOM 3220 O O . LYS B 1 136 ? -12.312 24.719 6.34 1 91.81 136 LYS B O 1
ATOM 3225 N N . GLY B 1 137 ? -11.797 22.828 5.164 1 92 137 GLY B N 1
ATOM 3226 C CA . GLY B 1 137 ? -10.367 23.109 5.281 1 92 137 GLY B CA 1
ATOM 3227 C C . GLY B 1 137 ? -9.688 22.266 6.344 1 92 137 GLY B C 1
ATOM 3228 O O . GLY B 1 137 ? -8.461 22.141 6.359 1 92 137 GLY B O 1
ATOM 3229 N N . ALA B 1 138 ? -10.469 21.719 7.316 1 97.69 138 ALA B N 1
ATOM 3230 C CA . ALA B 1 138 ? -9.875 20.797 8.281 1 97.69 138 ALA B CA 1
ATOM 3231 C C . ALA B 1 138 ? -9.336 19.547 7.582 1 97.69 138 ALA B C 1
ATOM 3233 O O . ALA B 1 138 ? -10.016 18.969 6.738 1 97.69 138 ALA B O 1
ATOM 3234 N N . THR B 1 139 ? -8.016 19.234 7.891 1 98.31 139 THR B N 1
ATOM 3235 C CA . THR B 1 139 ? -7.406 18.188 7.074 1 98.31 139 THR B CA 1
ATOM 3236 C C . THR B 1 139 ? -6.32 17.469 7.852 1 98.31 139 THR B C 1
ATOM 3238 O O . THR B 1 139 ? -5.742 18.016 8.797 1 98.31 139 THR B O 1
ATOM 3241 N N . ILE B 1 140 ? -6.18 16.234 7.586 1 98.69 140 ILE B N 1
ATOM 3242 C CA . ILE B 1 140 ? -4.984 15.469 7.938 1 98.69 140 ILE B CA 1
ATOM 3243 C C . ILE B 1 140 ? -4.09 15.32 6.707 1 98.69 140 ILE B C 1
ATOM 3245 O O . ILE B 1 140 ? -4.539 14.859 5.656 1 98.69 140 ILE B O 1
ATOM 3249 N N . VAL B 1 141 ? -2.838 15.734 6.859 1 98.56 141 VAL B N 1
ATOM 3250 C CA . VAL B 1 141 ? -1.877 15.633 5.766 1 98.56 141 VAL B CA 1
ATOM 3251 C C . VAL B 1 141 ? -0.911 14.477 6.031 1 98.56 141 VAL B C 1
ATOM 3253 O O . VAL B 1 141 ? -0.281 14.422 7.09 1 98.56 141 VAL B O 1
ATOM 3256 N N . HIS B 1 142 ? -0.895 13.555 5.133 1 97.44 142 HIS B N 1
ATOM 3257 C CA . HIS B 1 142 ? 0.128 12.516 5.16 1 97.44 142 HIS B CA 1
ATOM 3258 C C . HIS B 1 142 ? 1.189 12.766 4.09 1 97.44 142 HIS B C 1
ATOM 3260 O O . HIS B 1 142 ? 0.869 13.18 2.975 1 97.44 142 HIS B O 1
ATOM 3266 N N . SER B 1 143 ? 2.395 12.508 4.512 1 89.69 143 SER B N 1
ATOM 3267 C CA . SER B 1 143 ? 3.5 12.703 3.58 1 89.69 143 SER B CA 1
ATOM 3268 C C . SER B 1 143 ? 3.771 11.445 2.768 1 89.69 143 SER B C 1
ATOM 3270 O O . SER B 1 143 ? 3.824 10.344 3.322 1 89.69 143 SER B O 1
ATOM 3272 N N . GLY B 1 144 ? 3.826 11.617 1.557 1 85.31 144 GLY B N 1
ATOM 3273 C CA . GLY B 1 144 ? 4.254 10.562 0.657 1 85.31 144 GLY B CA 1
ATOM 3274 C C . GLY B 1 144 ? 5.699 10.703 0.213 1 85.31 144 GLY B C 1
ATOM 3275 O O . GLY B 1 144 ? 6.551 11.148 0.984 1 85.31 144 GLY B O 1
ATOM 3276 N N . GLY B 1 145 ? 6.145 10.164 -0.812 1 74.88 145 GLY B N 1
ATOM 3277 C CA . GLY B 1 145 ? 7.465 10.258 -1.413 1 74.88 145 GLY B CA 1
ATOM 3278 C C . GLY B 1 145 ? 7.426 10.594 -2.891 1 74.88 145 GLY B C 1
ATOM 3279 O O . GLY B 1 145 ? 6.352 10.648 -3.492 1 74.88 145 GLY B O 1
ATOM 3280 N N . PHE B 1 146 ? 8.758 10.727 -3.266 1 62.91 146 PHE B N 1
ATOM 3281 C CA . PHE B 1 146 ? 8.93 11.055 -4.676 1 62.91 146 PHE B CA 1
ATOM 3282 C C . PHE B 1 146 ? 8.18 10.062 -5.559 1 62.91 146 PHE B C 1
ATOM 3284 O O . PHE B 1 146 ? 8.109 8.875 -5.242 1 62.91 146 PHE B O 1
ATOM 3291 N N . ALA B 1 147 ? 7.086 10.531 -6.328 1 64.31 147 ALA B N 1
ATOM 3292 C CA . ALA B 1 147 ? 6.359 9.852 -7.398 1 64.31 147 ALA B CA 1
ATOM 3293 C C . ALA B 1 147 ? 5.086 9.195 -6.867 1 64.31 147 ALA B C 1
ATOM 3295 O O . ALA B 1 147 ? 4.449 8.406 -7.57 1 64.31 147 ALA B O 1
ATOM 3296 N N . ASP B 1 148 ? 4.574 9.43 -5.68 1 65.38 148 ASP B N 1
ATOM 3297 C CA . ASP B 1 148 ? 3.275 9.062 -5.125 1 65.38 148 ASP B CA 1
ATOM 3298 C C . ASP B 1 148 ? 3.123 7.543 -5.035 1 65.38 148 ASP B C 1
ATOM 3300 O O . ASP B 1 148 ? 2.014 7.031 -4.871 1 65.38 148 ASP B O 1
ATOM 3304 N N . GLY B 1 149 ? 4.191 6.805 -5.172 1 75.25 149 GLY B N 1
ATOM 3305 C CA . GLY B 1 149 ? 4.176 5.352 -5.121 1 75.25 149 GLY B CA 1
ATOM 3306 C C . GLY B 1 149 ? 3.73 4.715 -6.422 1 75.25 149 GLY B C 1
ATOM 3307 O O . GLY B 1 149 ? 3.848 3.498 -6.594 1 75.25 149 GLY B O 1
ATOM 3308 N N . ARG B 1 150 ? 3.322 5.559 -7.383 1 79 150 ARG B N 1
ATOM 3309 C CA . ARG B 1 150 ? 2.773 4.988 -8.609 1 79 150 ARG B CA 1
ATOM 3310 C C . ARG B 1 150 ? 3.816 4.969 -9.719 1 79 150 ARG B C 1
ATOM 3312 O O . ARG B 1 150 ? 3.58 4.406 -10.789 1 79 150 ARG B O 1
ATOM 3319 N N . LEU B 1 151 ? 4.906 5.574 -9.5 1 83.25 151 LEU B N 1
ATOM 3320 C CA . LEU B 1 151 ? 6.121 5.348 -10.281 1 83.25 151 LEU B CA 1
ATOM 3321 C C . LEU B 1 151 ? 7.059 4.391 -9.555 1 83.25 151 LEU B C 1
ATOM 3323 O O . LEU B 1 151 ? 7.957 4.82 -8.828 1 83.25 151 LEU B O 1
ATOM 3327 N N . ALA B 1 152 ? 6.855 3.215 -9.773 1 87.88 152 ALA B N 1
ATOM 3328 C CA . ALA B 1 152 ? 7.523 2.172 -9 1 87.88 152 ALA B CA 1
ATOM 3329 C C . ALA B 1 152 ? 8.93 1.906 -9.531 1 87.88 152 ALA B C 1
ATOM 3331 O O . ALA B 1 152 ? 9.109 1.096 -10.445 1 87.88 152 ALA B O 1
ATOM 3332 N N . PHE B 1 153 ? 9.891 2.572 -8.945 1 88.69 153 PHE B N 1
ATOM 3333 C CA . PHE B 1 153 ? 11.289 2.398 -9.32 1 88.69 153 PHE B CA 1
ATOM 3334 C C . PHE B 1 153 ? 11.867 1.133 -8.695 1 88.69 153 PHE B C 1
ATOM 3336 O O . PHE B 1 153 ? 11.453 0.725 -7.609 1 88.69 153 PHE B O 1
ATOM 3343 N N . PRO B 1 154 ? 12.867 0.546 -9.445 1 92.62 154 PRO B N 1
ATOM 3344 C CA . PRO B 1 154 ? 13.586 -0.561 -8.805 1 92.62 154 PRO B CA 1
ATOM 3345 C C . PRO B 1 154 ? 14.359 -0.121 -7.566 1 92.62 154 PRO B C 1
ATOM 3347 O O . PRO B 1 154 ? 14.766 1.04 -7.469 1 92.62 154 PRO B O 1
ATOM 3350 N N . TYR B 1 155 ? 14.469 -1.034 -6.539 1 92.81 155 TYR B N 1
ATOM 3351 C CA . TYR B 1 155 ? 15.242 -0.85 -5.312 1 92.81 155 TYR B CA 1
ATOM 3352 C C . TYR B 1 155 ? 14.484 0.025 -4.32 1 92.81 155 TYR B C 1
ATOM 3354 O O . TYR B 1 155 ? 15.07 0.522 -3.354 1 92.81 155 TYR B O 1
ATOM 3362 N N . TYR B 1 156 ? 13.195 0.216 -4.656 1 92.38 156 TYR B N 1
ATOM 3363 C CA . TYR B 1 156 ? 12.281 0.938 -3.779 1 92.38 156 TYR B CA 1
ATOM 3364 C C . TYR B 1 156 ? 11.039 0.107 -3.486 1 92.38 156 TYR B C 1
ATOM 3366 O O . TYR B 1 156 ? 10.008 0.644 -3.062 1 92.38 156 TYR B O 1
ATOM 3374 N N . SER B 1 157 ? 11.133 -1.139 -3.686 1 95.06 157 SER B N 1
ATOM 3375 C CA . SER B 1 157 ? 9.938 -1.973 -3.799 1 95.06 157 SER B CA 1
ATOM 3376 C C . SER B 1 157 ? 9.055 -1.848 -2.562 1 95.06 157 SER B C 1
ATOM 3378 O O . SER B 1 157 ? 7.852 -1.602 -2.674 1 95.06 157 SER B O 1
ATOM 3380 N N . VAL B 1 158 ? 9.633 -1.96 -1.331 1 96.38 158 VAL B N 1
ATOM 3381 C CA . VAL B 1 158 ? 8.836 -1.899 -0.11 1 96.38 158 VAL B CA 1
ATOM 3382 C C . VAL B 1 158 ? 8.375 -0.464 0.139 1 96.38 158 VAL B C 1
ATOM 3384 O O . VAL B 1 158 ? 7.242 -0.232 0.554 1 96.38 158 VAL B O 1
ATOM 3387 N N . ASP B 1 159 ? 9.195 0.465 -0.169 1 93.81 159 ASP B N 1
ATOM 3388 C CA . ASP B 1 159 ? 8.859 1.876 -0.005 1 93.81 159 ASP B CA 1
ATOM 3389 C C . ASP B 1 159 ? 7.695 2.271 -0.911 1 93.81 159 ASP B C 1
ATOM 3391 O O . ASP B 1 159 ? 6.719 2.869 -0.452 1 93.81 159 ASP B O 1
ATOM 3395 N N . VAL B 1 160 ? 7.824 1.917 -2.184 1 93.19 160 VAL B N 1
ATOM 3396 C CA . VAL B 1 160 ? 6.789 2.277 -3.146 1 93.19 160 VAL B CA 1
ATOM 3397 C C . VAL B 1 160 ? 5.469 1.611 -2.76 1 93.19 160 VAL B C 1
ATOM 3399 O O . VAL B 1 160 ? 4.395 2.189 -2.947 1 93.19 160 VAL B O 1
ATOM 3402 N N . ALA B 1 161 ? 5.531 0.421 -2.24 1 95.25 161 ALA B N 1
ATOM 3403 C CA . ALA B 1 161 ? 4.324 -0.255 -1.769 1 95.25 161 ALA B CA 1
ATOM 3404 C C . ALA B 1 161 ? 3.621 0.567 -0.693 1 95.25 161 ALA B C 1
ATOM 3406 O O . ALA B 1 161 ? 2.406 0.772 -0.756 1 95.25 161 ALA B O 1
ATOM 3407 N N . SER B 1 162 ? 4.344 1.054 0.251 1 95.62 162 SER B N 1
ATOM 3408 C CA . SER B 1 162 ? 3.783 1.833 1.351 1 95.62 162 SER B CA 1
ATOM 3409 C C . SER B 1 162 ? 3.189 3.145 0.85 1 95.62 162 SER B C 1
ATOM 3411 O O . SER B 1 162 ? 2.096 3.535 1.266 1 95.62 162 SER B O 1
ATOM 3413 N N . ARG B 1 163 ? 3.875 3.793 -0.067 1 93.44 163 ARG B N 1
ATOM 3414 C CA . ARG B 1 163 ? 3.443 5.094 -0.567 1 93.44 163 ARG B CA 1
ATOM 3415 C C . ARG B 1 163 ? 2.221 4.957 -1.468 1 93.44 163 ARG B C 1
ATOM 3417 O O . ARG B 1 163 ? 1.308 5.781 -1.417 1 93.44 163 ARG B O 1
ATOM 3424 N N . ALA B 1 164 ? 2.238 3.936 -2.27 1 92.69 164 ALA B N 1
ATOM 3425 C CA . ALA B 1 164 ? 1.056 3.666 -3.082 1 92.69 164 ALA B CA 1
ATOM 3426 C C . ALA B 1 164 ? -0.15 3.338 -2.207 1 92.69 164 ALA B C 1
ATOM 3428 O O . ALA B 1 164 ? -1.271 3.758 -2.5 1 92.69 164 ALA B O 1
ATOM 3429 N N . GLY B 1 165 ? 0.142 2.576 -1.215 1 94.62 165 GLY B N 1
ATOM 3430 C CA . GLY B 1 165 ? -0.913 2.248 -0.268 1 94.62 165 GLY B CA 1
ATOM 3431 C C . GLY B 1 165 ? -1.541 3.471 0.373 1 94.62 165 GLY B C 1
ATOM 3432 O O . GLY B 1 165 ? -2.766 3.613 0.384 1 94.62 165 GLY B O 1
ATOM 3433 N N . ILE B 1 166 ? -0.755 4.355 0.861 1 95.06 166 ILE B N 1
ATOM 3434 C CA . ILE B 1 166 ? -1.277 5.531 1.549 1 95.06 166 ILE B CA 1
ATOM 3435 C C . ILE B 1 166 ? -2.023 6.418 0.557 1 95.06 166 ILE B C 1
ATOM 3437 O O . ILE B 1 166 ? -3.037 7.031 0.902 1 95.06 166 ILE B O 1
ATOM 3441 N N . PHE B 1 167 ? -1.541 6.543 -0.654 1 92.88 167 PHE B N 1
ATOM 3442 C CA . PHE B 1 167 ? -2.207 7.348 -1.67 1 92.88 167 PHE B CA 1
ATOM 3443 C C . PHE B 1 167 ? -3.625 6.848 -1.914 1 92.88 167 PHE B C 1
ATOM 3445 O O . PHE B 1 167 ? -4.578 7.629 -1.887 1 92.88 167 PHE B O 1
ATOM 3452 N N . SER B 1 168 ? -3.748 5.582 -2.15 1 92.81 168 SER B N 1
ATOM 3453 C CA . SER B 1 168 ? -5.055 5.008 -2.451 1 92.81 168 SER B CA 1
ATOM 3454 C C . SER B 1 168 ? -5.961 5.016 -1.224 1 92.81 168 SER B C 1
ATOM 3456 O O . SER B 1 168 ? -7.176 5.172 -1.344 1 92.81 168 SER B O 1
ATOM 3458 N N . PHE B 1 169 ? -5.344 4.832 -0.065 1 95.94 169 PHE B N 1
ATOM 3459 C CA . PHE B 1 169 ? -6.086 4.961 1.185 1 95.94 169 PHE B CA 1
ATOM 3460 C C . PHE B 1 169 ? -6.746 6.328 1.283 1 95.94 169 PHE B C 1
ATOM 3462 O O . PHE B 1 169 ? -7.938 6.43 1.572 1 95.94 169 PHE B O 1
ATOM 3469 N N . ILE B 1 170 ? -5.988 7.344 1.004 1 95.62 170 ILE B N 1
ATOM 3470 C CA . ILE B 1 170 ? -6.453 8.719 1.116 1 95.62 170 ILE B CA 1
ATOM 3471 C C . ILE B 1 170 ? -7.578 8.969 0.112 1 95.62 170 ILE B C 1
ATOM 3473 O O . ILE B 1 170 ? -8.594 9.578 0.447 1 95.62 170 ILE B O 1
ATOM 3477 N N . GLU B 1 171 ? -7.406 8.484 -1.041 1 92.88 171 GLU B N 1
ATOM 3478 C CA . GLU B 1 171 ? -8.445 8.633 -2.053 1 92.88 171 GLU B CA 1
ATOM 3479 C C . GLU B 1 171 ? -9.75 7.965 -1.607 1 92.88 171 GLU B C 1
ATOM 3481 O O . GLU B 1 171 ? -10.82 8.555 -1.709 1 92.88 171 GLU B O 1
ATOM 3486 N N . SER B 1 172 ? -9.641 6.746 -1.137 1 94 172 SER B N 1
ATOM 3487 C CA . SER B 1 172 ? -10.805 6.016 -0.656 1 94 172 SER B CA 1
ATOM 3488 C C . SER B 1 172 ? -11.469 6.734 0.515 1 94 172 SER B C 1
ATOM 3490 O O . SER B 1 172 ? -12.688 6.883 0.55 1 94 172 SER B O 1
ATOM 3492 N N . MET B 1 173 ? -10.672 7.184 1.388 1 96 173 MET B N 1
ATOM 3493 C CA . MET B 1 173 ? -11.18 7.836 2.592 1 96 173 MET B CA 1
ATOM 3494 C C . MET B 1 173 ? -11.906 9.133 2.242 1 96 173 MET B C 1
ATOM 3496 O O . MET B 1 173 ? -12.953 9.43 2.82 1 96 173 MET B O 1
ATOM 3500 N N . ASN B 1 174 ? -11.367 9.93 1.355 1 96 174 ASN B N 1
ATOM 3501 C CA . ASN B 1 174 ? -12.023 11.172 0.964 1 96 174 ASN B CA 1
ATOM 3502 C C . ASN B 1 174 ? -13.383 10.914 0.321 1 96 174 ASN B C 1
ATOM 3504 O O . ASN B 1 174 ? -14.32 11.68 0.518 1 96 174 ASN B O 1
ATOM 3508 N N . ARG B 1 175 ? -13.453 9.852 -0.451 1 94.19 175 ARG B N 1
ATOM 3509 C CA . ARG B 1 175 ? -14.742 9.477 -1.018 1 94.19 175 ARG B CA 1
ATOM 3510 C C . ARG B 1 175 ? -15.719 9.055 0.076 1 94.19 175 ARG B C 1
ATOM 3512 O O . ARG B 1 175 ? -16.906 9.367 0.005 1 94.19 175 ARG B O 1
ATOM 3519 N N . GLU B 1 176 ? -15.203 8.32 1.029 1 95.19 176 GLU B N 1
ATOM 3520 C CA . GLU B 1 176 ? -16.031 7.902 2.16 1 95.19 176 GLU B CA 1
ATOM 3521 C C . GLU B 1 176 ? -16.531 9.109 2.953 1 95.19 176 GLU B C 1
ATOM 3523 O O . GLU B 1 176 ? -17.719 9.203 3.264 1 95.19 176 GLU B O 1
ATOM 3528 N N . LEU B 1 177 ? -15.656 10.016 3.225 1 96 177 LEU B N 1
ATOM 3529 C CA . LEU B 1 177 ? -16 11.219 3.971 1 96 177 LEU B CA 1
ATOM 3530 C C . LEU B 1 177 ? -17.031 12.055 3.211 1 96 177 LEU B C 1
ATOM 3532 O O . LEU B 1 177 ? -17.953 12.609 3.811 1 96 177 LEU B O 1
ATOM 3536 N N . LYS B 1 178 ? -16.828 12.141 1.938 1 93.94 178 LYS B N 1
ATOM 3537 C CA . LYS B 1 178 ? -17.797 12.844 1.103 1 93.94 178 LYS B CA 1
ATOM 3538 C C . LYS B 1 178 ? -19.188 12.219 1.223 1 93.94 178 LYS B C 1
ATOM 3540 O O . LYS B 1 178 ? -20.188 12.93 1.364 1 93.94 178 LYS B O 1
ATOM 3545 N N . GLN B 1 179 ? -19.219 10.938 1.165 1 92.56 179 GLN B N 1
ATOM 3546 C CA . GLN B 1 179 ? -20.484 10.227 1.268 1 92.56 179 GLN B CA 1
ATOM 3547 C C . GLN B 1 179 ? -21.125 10.445 2.637 1 92.56 179 GLN B C 1
ATOM 3549 O O . GLN B 1 179 ? -22.359 10.469 2.758 1 92.56 179 GLN B O 1
ATOM 3554 N N . GLU B 1 180 ? -20.312 10.633 3.592 1 93.25 180 GLU B N 1
ATOM 3555 C CA . GLU B 1 180 ? -20.797 10.852 4.949 1 93.25 180 GLU B CA 1
ATOM 3556 C C . GLU B 1 180 ? -21.078 12.328 5.203 1 93.25 180 GLU B C 1
ATOM 3558 O O . GLU B 1 180 ? -21.406 12.719 6.324 1 93.25 180 GLU B O 1
ATOM 3563 N N . GLN B 1 181 ? -20.828 13.164 4.195 1 92.75 181 GLN B N 1
ATOM 3564 C CA . GLN B 1 181 ? -21.109 14.594 4.215 1 92.75 181 GLN B CA 1
ATOM 3565 C C . GLN B 1 181 ? -20.25 15.312 5.25 1 92.75 181 GLN B C 1
ATOM 3567 O O . GLN B 1 181 ? -20.719 16.234 5.922 1 92.75 181 GLN B O 1
ATOM 3572 N N . GLU B 1 182 ? -19.109 14.742 5.445 1 92.88 182 GLU B N 1
ATOM 3573 C CA . GLU B 1 182 ? -18.109 15.414 6.285 1 92.88 182 GLU B CA 1
ATOM 3574 C C . GLU B 1 182 ? -17.438 16.562 5.539 1 92.88 182 GLU B C 1
ATOM 3576 O O . GLU B 1 182 ? -17.219 16.469 4.328 1 92.88 182 GLU B O 1
ATOM 3581 N N . LYS B 1 183 ? -17.062 17.578 6.332 1 95.56 183 LYS B N 1
ATOM 3582 C CA . LYS B 1 183 ? -16.422 18.734 5.715 1 95.56 183 LYS B CA 1
ATOM 3583 C C . LYS B 1 183 ? -14.906 18.672 5.887 1 95.56 183 LYS B C 1
ATOM 3585 O O . LYS B 1 183 ? -14.211 19.656 5.605 1 95.56 183 LYS B O 1
ATOM 3590 N N . VAL B 1 184 ? -14.422 17.531 6.379 1 97 184 VAL B N 1
ATOM 3591 C CA . VAL B 1 184 ? -12.992 17.297 6.555 1 97 184 VAL B CA 1
ATOM 3592 C C . VAL B 1 184 ? -12.477 16.391 5.438 1 97 184 VAL B C 1
ATOM 3594 O O . VAL B 1 184 ? -13.258 15.742 4.738 1 97 184 VAL B O 1
ATOM 3597 N N . TYR B 1 185 ? -11.164 16.438 5.211 1 96.94 185 TYR B N 1
ATOM 3598 C CA . TYR B 1 185 ? -10.57 15.578 4.184 1 96.94 185 TYR B CA 1
ATOM 3599 C C . TYR B 1 185 ? -9.148 15.188 4.555 1 96.94 185 TYR B C 1
ATOM 3601 O O . TYR B 1 185 ? -8.633 15.602 5.594 1 96.94 185 TYR B O 1
ATOM 3609 N N . LEU B 1 186 ? -8.641 14.25 3.869 1 98.06 186 LEU B N 1
ATOM 3610 C CA . LEU B 1 186 ? -7.234 13.875 3.949 1 98.06 186 LEU B CA 1
ATOM 3611 C C . LEU B 1 186 ? -6.461 14.391 2.738 1 98.06 186 LEU B C 1
ATOM 3613 O O . LEU B 1 186 ? -7.004 14.461 1.634 1 98.06 186 LEU B O 1
ATOM 3617 N N . THR B 1 187 ? -5.219 14.742 2.992 1 97.31 187 THR B N 1
ATOM 3618 C CA . THR B 1 187 ? -4.355 15.266 1.937 1 97.31 187 THR B CA 1
ATOM 3619 C C . THR B 1 187 ? -3.096 14.422 1.797 1 97.31 187 THR B C 1
ATOM 3621 O O . THR B 1 187 ? -2.48 14.047 2.797 1 97.31 187 THR B O 1
ATOM 3624 N N . TYR B 1 188 ? -2.83 14.055 0.555 1 95.12 188 TYR B N 1
ATOM 3625 C CA . TYR B 1 188 ? -1.552 13.438 0.221 1 95.12 188 TYR B CA 1
ATOM 3626 C C . TYR B 1 188 ? -0.538 14.484 -0.224 1 95.12 188 TYR B C 1
ATOM 3628 O O . TYR B 1 188 ? -0.773 15.219 -1.19 1 95.12 188 TYR B O 1
ATOM 3636 N N . PHE B 1 189 ? 0.585 14.586 0.505 1 95.25 189 PHE B N 1
ATOM 3637 C CA . PHE B 1 189 ? 1.637 15.531 0.146 1 95.25 189 PHE B CA 1
ATOM 3638 C C . PHE B 1 189 ? 2.887 14.797 -0.324 1 95.25 189 PHE B C 1
ATOM 3640 O O . PHE B 1 189 ? 3.482 14.023 0.431 1 95.25 189 PHE B O 1
ATOM 3647 N N . CYS B 1 190 ? 3.275 15.008 -1.521 1 91 190 CYS B N 1
ATOM 3648 C CA . CYS B 1 190 ? 4.473 14.422 -2.111 1 91 190 CYS B CA 1
ATOM 3649 C C . CYS B 1 190 ? 5.5 15.492 -2.443 1 91 190 CYS B C 1
ATOM 3651 O O . CYS B 1 190 ? 5.527 16.016 -3.561 1 91 190 CYS B O 1
ATOM 3653 N N . PRO B 1 191 ? 6.406 15.68 -1.527 1 89.75 191 PRO B N 1
ATOM 3654 C CA . PRO B 1 191 ? 7.453 16.656 -1.806 1 89.75 191 PRO B CA 1
ATOM 3655 C C . PRO B 1 191 ? 8.539 16.109 -2.729 1 89.75 191 PRO B C 1
ATOM 3657 O O . PRO B 1 191 ? 8.703 14.898 -2.846 1 89.75 191 PRO B O 1
ATOM 3660 N N . ASN B 1 192 ? 9.211 17.062 -3.369 1 86.25 192 ASN B N 1
ATOM 3661 C CA . ASN B 1 192 ? 10.484 16.703 -3.984 1 86.25 192 ASN B CA 1
ATOM 3662 C C . ASN B 1 192 ? 11.531 16.344 -2.936 1 86.25 192 ASN B C 1
ATOM 3664 O O . ASN B 1 192 ? 11.336 16.594 -1.745 1 86.25 192 ASN B O 1
ATOM 3668 N N . ALA B 1 193 ? 12.562 15.68 -3.52 1 86 193 ALA B N 1
ATOM 3669 C CA . ALA B 1 193 ? 13.703 15.539 -2.627 1 86 193 ALA B CA 1
ATOM 3670 C C . ALA B 1 193 ? 14.102 16.891 -2.023 1 86 193 ALA B C 1
ATOM 3672 O O . ALA B 1 193 ? 14.312 17.859 -2.748 1 86 193 ALA B O 1
ATOM 3673 N N . ALA B 1 194 ? 14 16.891 -0.719 1 87.44 194 ALA B N 1
ATOM 3674 C CA . ALA B 1 194 ? 14.336 18.125 -0.024 1 87.44 194 ALA B CA 1
ATOM 3675 C C . ALA B 1 194 ? 15.781 18.125 0.449 1 87.44 194 ALA B C 1
ATOM 3677 O O . ALA B 1 194 ? 16.328 17.078 0.812 1 87.44 194 ALA B O 1
ATOM 3678 N N . ASP B 1 195 ? 16.344 19.266 0.442 1 90.75 195 ASP B N 1
ATOM 3679 C CA . ASP B 1 195 ? 17.703 19.406 0.954 1 90.75 195 ASP B CA 1
ATOM 3680 C C . ASP B 1 195 ? 17.734 19.312 2.479 1 90.75 195 ASP B C 1
ATOM 3682 O O . ASP B 1 195 ? 17.75 20.328 3.166 1 90.75 195 ASP B O 1
ATOM 3686 N N . THR B 1 196 ? 17.656 18.094 2.977 1 87 196 THR B N 1
ATOM 3687 C CA . THR B 1 196 ? 17.703 17.781 4.398 1 87 196 THR B CA 1
ATOM 3688 C C . THR B 1 196 ? 18.875 16.844 4.711 1 87 196 THR B C 1
ATOM 3690 O O . THR B 1 196 ? 19.422 16.203 3.809 1 87 196 THR B O 1
ATOM 3693 N N . PRO B 1 197 ? 19.266 16.828 5.965 1 82.62 197 PRO B N 1
ATOM 3694 C CA . PRO B 1 197 ? 20.359 15.914 6.328 1 82.62 197 PRO B CA 1
ATOM 3695 C C . PRO B 1 197 ? 20.062 14.461 5.957 1 82.62 197 PRO B C 1
ATOM 3697 O O . PRO B 1 197 ? 20.969 13.742 5.52 1 82.62 197 PRO B O 1
ATOM 3700 N N . SER B 1 198 ? 18.844 14.078 6.043 1 81.38 198 SER B N 1
ATOM 3701 C CA . SER B 1 198 ? 18.469 12.695 5.77 1 81.38 198 SER B CA 1
ATOM 3702 C C . SER B 1 198 ? 18.547 12.391 4.273 1 81.38 198 SER B C 1
ATOM 3704 O O . SER B 1 198 ? 18.734 11.242 3.879 1 81.38 198 SER B O 1
ATOM 3706 N N . GLU B 1 199 ? 18.438 13.391 3.406 1 85.81 199 GLU B N 1
ATOM 3707 C CA . GLU B 1 199 ? 18.406 13.195 1.961 1 85.81 199 GLU B CA 1
ATOM 3708 C C . GLU B 1 199 ? 19.797 13.398 1.346 1 85.81 199 GLU B C 1
ATOM 3710 O O . GLU B 1 199 ? 20.047 12.977 0.214 1 85.81 199 GLU B O 1
ATOM 3715 N N . LYS B 1 200 ? 20.672 13.984 2.043 1 88.31 200 LYS B N 1
ATOM 3716 C CA . LYS B 1 200 ? 21.984 14.375 1.531 1 88.31 200 LYS B CA 1
ATOM 3717 C C . LYS B 1 200 ? 22.734 13.18 0.953 1 88.31 200 LYS B C 1
ATOM 3719 O O . LYS B 1 200 ? 23.359 13.281 -0.099 1 88.31 200 LYS B O 1
ATOM 3724 N N . PRO B 1 201 ? 22.641 12.047 1.597 1 87.31 201 PRO B N 1
ATOM 3725 C CA . PRO B 1 201 ? 23.359 10.891 1.043 1 87.31 201 PRO B CA 1
ATOM 3726 C C . PRO B 1 201 ? 22.844 10.492 -0.34 1 87.31 201 PRO B C 1
ATOM 3728 O O . PRO B 1 201 ? 23.547 9.812 -1.089 1 87.31 201 PRO B O 1
ATOM 3731 N N . TYR B 1 202 ? 21.75 10.953 -0.747 1 88.06 202 TYR B N 1
ATOM 3732 C CA . TYR B 1 202 ? 21.141 10.531 -2.006 1 88.06 202 TYR B CA 1
ATOM 3733 C C . TYR B 1 202 ? 21.234 11.633 -3.055 1 88.06 202 TYR B C 1
ATOM 3735 O O . TYR B 1 202 ? 20.828 11.438 -4.199 1 88.06 202 TYR B O 1
ATOM 3743 N N . HIS B 1 203 ? 21.812 12.742 -2.701 1 90.44 203 HIS B N 1
ATOM 3744 C CA . HIS B 1 203 ? 21.922 13.859 -3.629 1 90.44 203 HIS B CA 1
ATOM 3745 C C . HIS B 1 203 ? 22.625 13.43 -4.918 1 90.44 203 HIS B C 1
ATOM 3747 O O . HIS B 1 203 ? 22.188 13.797 -6.012 1 90.44 203 HIS B O 1
ATOM 3753 N N . PRO B 1 204 ? 23.656 12.656 -4.82 1 90.12 204 PRO B N 1
ATOM 3754 C CA . PRO B 1 204 ? 24.312 12.242 -6.059 1 90.12 204 PRO B CA 1
ATOM 3755 C C . PRO B 1 204 ? 23.406 11.453 -6.988 1 90.12 204 PRO B C 1
ATOM 3757 O O . PRO B 1 204 ? 23.469 11.609 -8.211 1 90.12 204 PRO B O 1
ATOM 3760 N N . VAL B 1 205 ? 22.562 10.633 -6.469 1 90 205 VAL B N 1
ATOM 3761 C CA . VAL B 1 205 ? 21.625 9.844 -7.266 1 90 205 VAL B CA 1
ATOM 3762 C C . VAL B 1 205 ? 20.641 10.766 -7.961 1 90 205 VAL B C 1
ATOM 3764 O O . VAL B 1 205 ? 20.391 10.633 -9.164 1 90 205 VAL B O 1
ATOM 3767 N N . TRP B 1 206 ? 20.109 11.695 -7.207 1 88.81 206 TRP B N 1
ATOM 3768 C CA . TRP B 1 206 ? 19.125 12.633 -7.762 1 88.81 206 TRP B CA 1
ATOM 3769 C C . TRP B 1 206 ? 19.75 13.477 -8.867 1 88.81 206 TRP B C 1
ATOM 3771 O O . TRP B 1 206 ? 19.141 13.68 -9.914 1 88.81 206 TRP B O 1
ATOM 3781 N N . ASN B 1 207 ? 20.922 13.898 -8.594 1 90.88 207 ASN B N 1
ATOM 3782 C CA . ASN B 1 207 ? 21.625 14.703 -9.586 1 90.88 207 ASN B CA 1
ATOM 3783 C C . ASN B 1 207 ? 21.891 13.922 -10.867 1 90.88 207 ASN B C 1
ATOM 3785 O O . ASN B 1 207 ? 21.703 14.445 -11.969 1 90.88 207 ASN B O 1
ATOM 3789 N N . GLU B 1 208 ? 22.312 12.703 -10.688 1 91.69 208 GLU B N 1
ATOM 3790 C CA . GLU B 1 208 ? 22.562 11.859 -11.859 1 91.69 208 GLU B CA 1
ATOM 3791 C C . GLU B 1 208 ? 21.281 11.609 -12.648 1 91.69 208 GLU B C 1
ATOM 3793 O O . GLU B 1 208 ? 21.312 11.5 -13.875 1 91.69 208 GLU B O 1
ATOM 3798 N N . MET B 1 209 ? 20.188 11.57 -11.953 1 88.25 209 MET B N 1
ATOM 3799 C CA . MET B 1 209 ? 18.891 11.32 -12.602 1 88.25 209 MET B CA 1
ATOM 3800 C C . MET B 1 209 ? 18.312 12.617 -13.164 1 88.25 209 MET B C 1
ATOM 3802 O O . MET B 1 209 ? 17.312 12.594 -13.883 1 88.25 209 MET B O 1
ATOM 3806 N N . GLY B 1 210 ? 18.906 13.695 -12.805 1 86.44 210 GLY B N 1
ATOM 3807 C CA . GLY B 1 210 ? 18.406 14.984 -13.258 1 86.44 210 GLY B CA 1
ATOM 3808 C C . GLY B 1 210 ? 17.188 15.469 -12.492 1 86.44 210 GLY B C 1
ATOM 3809 O O . GLY B 1 210 ? 16.375 16.219 -13.023 1 86.44 210 GLY B O 1
ATOM 3810 N N . ILE B 1 211 ? 17.078 14.961 -11.281 1 84.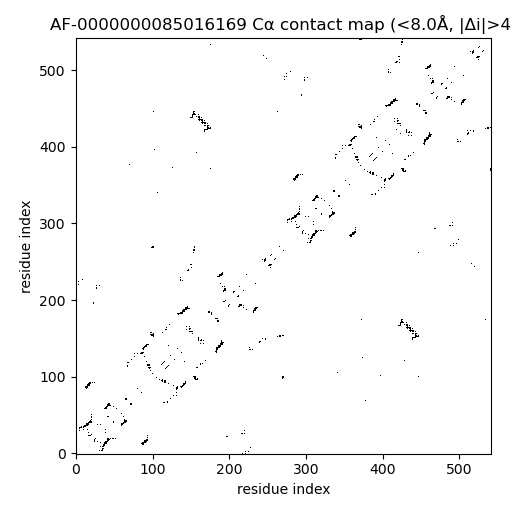81 211 ILE B N 1
ATOM 3811 C CA . ILE B 1 211 ? 15.953 15.336 -10.438 1 84.81 211 ILE B CA 1
ATOM 3812 C C . ILE B 1 211 ? 16.344 16.516 -9.547 1 84.81 211 ILE B C 1
ATOM 3814 O O . ILE B 1 211 ? 17.375 16.469 -8.867 1 84.81 211 ILE B O 1
ATOM 3818 N N . LYS B 1 212 ? 15.469 17.5 -9.555 1 87 212 LYS B N 1
ATOM 3819 C CA . LYS B 1 212 ? 15.727 18.703 -8.773 1 87 212 LYS B CA 1
ATOM 3820 C C . LYS B 1 212 ? 15.609 18.422 -7.277 1 87 212 LYS B C 1
ATOM 3822 O O . LYS B 1 212 ? 14.695 17.703 -6.848 1 87 212 LYS B O 1
ATOM 3827 N N . ILE B 1 213 ? 16.531 18.969 -6.52 1 91.38 213 ILE B N 1
ATOM 3828 C CA . ILE B 1 213 ? 16.484 18.969 -5.062 1 91.38 213 ILE B CA 1
ATOM 3829 C C . ILE B 1 213 ? 15.922 20.297 -4.57 1 91.38 213 ILE B C 1
ATOM 3831 O O . ILE B 1 213 ? 16.484 21.359 -4.855 1 91.38 213 ILE B O 1
ATOM 3835 N N . SER B 1 214 ? 14.805 20.266 -3.85 1 92.44 214 SER B N 1
ATOM 3836 C CA . SER B 1 214 ? 14.148 21.484 -3.375 1 92.44 214 SER B CA 1
ATOM 3837 C C . SER B 1 214 ? 14.727 21.938 -2.037 1 92.44 214 SER B C 1
ATOM 3839 O O . SER B 1 214 ? 15.164 21.109 -1.231 1 92.44 214 SER B O 1
ATOM 3841 N N . THR B 1 215 ? 14.695 23.266 -1.868 1 93.69 215 THR B N 1
ATOM 3842 C CA . THR B 1 215 ? 15 23.781 -0.535 1 93.69 215 THR B CA 1
ATOM 3843 C C . THR B 1 215 ? 13.867 23.453 0.438 1 93.69 215 THR B C 1
ATOM 3845 O O . THR B 1 215 ? 12.734 23.188 0.02 1 93.69 215 THR B O 1
ATOM 3848 N N . THR B 1 216 ? 14.203 23.438 1.707 1 93.44 216 THR B N 1
ATOM 3849 C CA . THR B 1 216 ? 13.172 23.188 2.713 1 93.44 216 THR B CA 1
ATOM 3850 C C . THR B 1 216 ? 12.094 24.266 2.656 1 93.44 216 THR B C 1
ATOM 3852 O O . THR B 1 216 ? 10.922 23.984 2.898 1 93.44 216 THR B O 1
ATOM 3855 N N . ASP B 1 217 ? 12.445 25.453 2.256 1 92.81 217 ASP B N 1
ATOM 3856 C CA . ASP B 1 217 ? 11.484 26.531 2.115 1 92.81 217 ASP B CA 1
ATOM 3857 C C . ASP B 1 217 ? 10.5 26.266 0.981 1 92.81 217 ASP B C 1
ATOM 3859 O O . ASP B 1 217 ? 9.297 26.516 1.112 1 92.81 217 ASP B O 1
ATOM 3863 N N . GLU B 1 218 ? 11.047 25.766 -0.073 1 93 218 GLU B N 1
ATOM 3864 C CA . GLU B 1 218 ? 10.195 25.422 -1.206 1 93 218 GLU B CA 1
ATOM 3865 C C . GLU B 1 218 ? 9.18 24.344 -0.83 1 93 218 GLU B C 1
ATOM 3867 O O . GLU B 1 218 ? 8.016 24.422 -1.215 1 93 218 GLU B O 1
ATOM 3872 N N . VAL B 1 219 ? 9.641 23.406 -0.09 1 93.12 219 VAL B N 1
ATOM 3873 C CA . VAL B 1 219 ? 8.781 22.312 0.332 1 93.12 219 VAL B CA 1
ATOM 3874 C C . VAL B 1 219 ? 7.691 22.828 1.26 1 93.12 219 VAL B C 1
ATOM 3876 O O . VAL B 1 219 ? 6.516 22.484 1.097 1 93.12 219 VAL B O 1
ATOM 3879 N N . CYS B 1 220 ? 8.031 23.703 2.145 1 93.56 220 CYS B N 1
ATOM 3880 C CA . CYS B 1 220 ? 7.066 24.266 3.088 1 93.56 220 CYS B CA 1
ATOM 3881 C C . CYS B 1 220 ? 6.027 25.109 2.365 1 93.56 220 CYS B C 1
ATOM 3883 O O . CYS B 1 220 ? 4.836 25.047 2.678 1 93.56 220 CYS B O 1
ATOM 3885 N N . LEU B 1 221 ? 6.512 25.844 1.475 1 93.19 221 LEU B N 1
ATOM 3886 C CA . LEU B 1 221 ? 5.602 26.703 0.724 1 93.19 221 LEU B CA 1
ATOM 3887 C C . LEU B 1 221 ? 4.582 25.875 -0.048 1 93.19 221 LEU B C 1
ATOM 3889 O O . LEU B 1 221 ? 3.402 26.219 -0.102 1 93.19 221 LEU B O 1
ATOM 3893 N N . ALA B 1 222 ? 5.078 24.828 -0.632 1 93.31 222 ALA B N 1
ATOM 3894 C CA . ALA B 1 222 ? 4.172 23.953 -1.368 1 93.31 222 ALA B CA 1
ATOM 3895 C C . ALA B 1 222 ? 3.107 23.359 -0.445 1 93.31 222 ALA B C 1
ATOM 3897 O O . ALA B 1 222 ? 1.928 23.312 -0.801 1 93.31 222 ALA B O 1
ATOM 3898 N N . LEU B 1 223 ? 3.535 22.969 0.702 1 95.56 223 LEU B N 1
ATOM 3899 C CA . LEU B 1 223 ? 2.615 22.375 1.672 1 95.56 223 LEU B CA 1
ATOM 3900 C C . LEU B 1 223 ? 1.575 23.406 2.119 1 95.56 223 LEU B C 1
ATOM 3902 O O . LEU B 1 223 ? 0.373 23.141 2.064 1 95.56 223 LEU B O 1
ATOM 3906 N N . LEU B 1 224 ? 1.993 24.594 2.537 1 96.19 224 LEU B N 1
ATOM 3907 C CA . LEU B 1 224 ? 1.099 25.625 3.053 1 96.19 224 LEU B CA 1
ATOM 3908 C C . LEU B 1 224 ? 0.117 26.078 1.979 1 96.19 224 LEU B C 1
ATOM 3910 O O . LEU B 1 224 ? -1.081 26.203 2.24 1 96.19 224 LEU B O 1
ATOM 3914 N N . LYS B 1 225 ? 0.642 26.266 0.799 1 95.19 225 LYS B N 1
ATOM 3915 C CA . LYS B 1 225 ? -0.225 26.688 -0.299 1 95.19 225 LYS B CA 1
ATOM 3916 C C . LYS B 1 225 ? -1.264 25.609 -0.62 1 95.19 225 LYS B C 1
ATOM 3918 O O . LYS B 1 225 ? -2.426 25.922 -0.885 1 95.19 225 LYS B O 1
ATOM 3923 N N . GLY B 1 226 ? -0.78 24.391 -0.612 1 95.69 226 GLY B N 1
ATOM 3924 C CA . GLY B 1 226 ? -1.69 23.297 -0.888 1 95.69 226 GLY B CA 1
ATOM 3925 C C . GLY B 1 226 ? -2.801 23.172 0.138 1 95.69 226 GLY B C 1
ATOM 3926 O O . GLY B 1 226 ? -3.957 22.922 -0.217 1 95.69 226 GLY B O 1
ATOM 3927 N N . ILE B 1 227 ? -2.449 23.328 1.368 1 96.69 227 ILE B N 1
ATOM 3928 C CA . ILE B 1 227 ? -3.434 23.234 2.441 1 96.69 227 ILE B CA 1
ATOM 3929 C C . ILE B 1 227 ? -4.438 24.375 2.322 1 96.69 227 ILE B C 1
ATOM 3931 O O . ILE B 1 227 ? -5.648 24.172 2.424 1 96.69 227 ILE B O 1
ATOM 3935 N N . LYS B 1 228 ? -3.932 25.547 2.117 1 95.5 228 LYS B N 1
ATOM 3936 C CA . LYS B 1 228 ? -4.785 26.734 1.994 1 95.5 228 LYS B CA 1
ATOM 3937 C C . LYS B 1 228 ? -5.777 26.578 0.846 1 95.5 228 LYS B C 1
ATOM 3939 O O . LYS B 1 228 ? -6.934 26.984 0.958 1 95.5 228 LYS B O 1
ATOM 3944 N N . SER B 1 229 ? -5.367 25.969 -0.185 1 95.25 229 SER B N 1
ATOM 3945 C CA . SER B 1 229 ? -6.207 25.797 -1.367 1 95.25 229 SER B CA 1
ATOM 3946 C C . SER B 1 229 ? -7.074 24.547 -1.257 1 95.25 229 SER B C 1
ATOM 3948 O O . SER B 1 229 ? -7.766 24.172 -2.207 1 95.25 229 SER B O 1
ATOM 3950 N N . HIS B 1 230 ? -6.969 23.859 -0.181 1 95.31 230 HIS B N 1
ATOM 3951 C CA . HIS B 1 230 ? -7.777 22.688 0.125 1 95.31 230 HIS B CA 1
ATOM 3952 C C . HIS B 1 230 ? -7.551 21.578 -0.901 1 95.31 230 HIS B C 1
ATOM 3954 O O . HIS B 1 230 ? -8.508 20.953 -1.364 1 95.31 230 HIS B O 1
ATOM 3960 N N . ARG B 1 231 ? -6.262 21.375 -1.237 1 93.88 231 ARG B N 1
ATOM 3961 C CA . ARG B 1 231 ? -5.914 20.328 -2.18 1 93.88 231 ARG B CA 1
ATOM 3962 C C . ARG B 1 231 ? -5.852 18.969 -1.481 1 93.88 231 ARG B C 1
ATOM 3964 O O . ARG B 1 231 ? -5.289 18.844 -0.391 1 93.88 231 ARG B O 1
ATOM 3971 N N . ARG B 1 232 ? -6.398 17.969 -2.156 1 93.62 232 ARG B N 1
ATOM 3972 C CA . ARG B 1 232 ? -6.336 16.609 -1.612 1 93.62 232 ARG B CA 1
ATOM 3973 C C . ARG B 1 232 ? -5.012 15.945 -1.957 1 93.62 232 ARG B C 1
ATOM 3975 O O . ARG B 1 232 ? -4.594 15 -1.285 1 93.62 232 ARG B O 1
ATOM 3982 N N . VAL B 1 233 ? -4.418 16.391 -3.061 1 92.06 233 VAL B N 1
ATOM 3983 C CA . VAL B 1 233 ? -3.117 15.898 -3.498 1 92.06 233 VAL B CA 1
ATOM 3984 C C . VAL B 1 233 ? -2.193 17.078 -3.816 1 92.06 233 VAL B C 1
ATOM 3986 O O . VAL B 1 233 ? -2.523 17.922 -4.652 1 92.06 233 VAL B O 1
ATOM 3989 N N . ILE B 1 234 ? -1.11 17.156 -3.088 1 93.12 234 ILE B N 1
ATOM 3990 C CA . ILE B 1 234 ? -0.07 18.141 -3.326 1 93.12 234 ILE B CA 1
ATOM 3991 C C . ILE B 1 234 ? 1.193 17.453 -3.84 1 93.12 234 ILE B C 1
ATOM 3993 O O . ILE B 1 234 ? 1.917 16.812 -3.07 1 93.12 234 ILE B O 1
ATOM 3997 N N . LEU B 1 235 ? 1.461 17.562 -5.09 1 89.25 235 LEU B N 1
ATOM 3998 C CA . LEU B 1 235 ? 2.613 16.922 -5.711 1 89.25 235 LEU B CA 1
ATOM 3999 C C . LEU B 1 235 ? 3.643 17.953 -6.152 1 89.25 235 LEU B C 1
ATOM 4001 O O . LEU B 1 235 ? 3.318 18.875 -6.898 1 89.25 235 LEU B O 1
ATOM 4005 N N . MET B 1 236 ? 4.793 17.75 -5.609 1 88.12 236 MET B N 1
ATOM 4006 C CA . MET B 1 236 ? 5.906 18.531 -6.141 1 88.12 236 MET B CA 1
ATOM 4007 C C . MET B 1 236 ? 6.637 17.75 -7.238 1 88.12 236 MET B C 1
ATOM 4009 O O . MET B 1 236 ? 6.691 16.531 -7.211 1 88.12 236 MET B O 1
ATOM 4013 N N . GLY B 1 237 ? 7.109 18.344 -8.234 1 79.44 237 GLY B N 1
ATOM 4014 C CA . GLY B 1 237 ? 7.777 17.672 -9.336 1 79.44 237 GLY B CA 1
ATOM 4015 C C . GLY B 1 237 ? 6.832 17.25 -10.445 1 79.44 237 GLY B C 1
ATOM 4016 O O . GLY B 1 237 ? 6.754 16.078 -10.781 1 79.44 237 GLY B O 1
ATOM 4017 N N . ARG B 1 238 ? 6.289 18.078 -11.141 1 74.38 238 ARG B N 1
ATOM 4018 C CA . ARG B 1 238 ? 5.25 17.859 -12.141 1 74.38 238 ARG B CA 1
ATOM 4019 C C . ARG B 1 238 ? 5.715 16.859 -13.203 1 74.38 238 ARG B C 1
ATOM 4021 O O . ARG B 1 238 ? 4.91 16.094 -13.734 1 74.38 238 ARG B O 1
ATOM 4028 N N . GLY B 1 239 ? 7 16.875 -13.375 1 76 239 GLY B N 1
ATOM 4029 C CA . GLY B 1 239 ? 7.496 15.875 -14.312 1 76 239 GLY B CA 1
ATOM 4030 C C . GLY B 1 239 ? 7.277 14.453 -13.836 1 76 239 GLY B C 1
ATOM 4031 O O . GLY B 1 239 ? 6.793 13.609 -14.594 1 76 239 GLY B O 1
ATOM 4032 N N . ALA B 1 240 ? 7.52 14.328 -12.633 1 75.75 240 ALA B N 1
ATOM 4033 C CA . ALA B 1 240 ? 7.344 13 -12.047 1 75.75 240 ALA B CA 1
ATOM 4034 C C . ALA B 1 240 ? 5.879 12.578 -12.07 1 75.75 240 ALA B C 1
ATOM 4036 O O . ALA B 1 240 ? 5.566 11.414 -12.336 1 75.75 240 ALA B O 1
ATOM 4037 N N . SER B 1 241 ? 5 13.508 -11.875 1 78.38 241 SER B N 1
ATOM 4038 C CA . SER B 1 241 ? 3.57 13.211 -11.875 1 78.38 241 SER B CA 1
ATOM 4039 C C . SER B 1 241 ? 3.09 12.82 -13.273 1 78.38 241 SER B C 1
ATOM 4041 O O . SER B 1 241 ? 2.258 11.93 -13.422 1 78.38 241 SER B O 1
ATOM 4043 N N . LEU B 1 242 ? 3.637 13.453 -14.219 1 81.38 242 LEU B N 1
ATOM 4044 C CA . LEU B 1 242 ? 3.283 13.133 -15.602 1 81.38 242 LEU B CA 1
ATOM 4045 C C . LEU B 1 242 ? 3.77 11.742 -15.977 1 81.38 242 LEU B C 1
ATOM 4047 O O . LEU B 1 242 ? 3.068 11 -16.672 1 81.38 242 LEU B O 1
ATOM 4051 N N . PHE B 1 243 ? 4.867 11.453 -15.477 1 81.75 243 PHE B N 1
ATOM 4052 C CA . PHE B 1 243 ? 5.41 10.133 -15.797 1 81.75 243 PHE B CA 1
ATOM 4053 C C . PHE B 1 243 ? 4.645 9.047 -15.055 1 81.75 243 PHE B C 1
ATOM 4055 O O . PHE B 1 243 ? 4.48 7.938 -15.57 1 81.75 243 PHE B O 1
ATOM 4062 N N . ALA B 1 244 ? 4.18 9.383 -13.875 1 80.5 244 ALA B N 1
ATOM 4063 C CA . ALA B 1 244 ? 3.352 8.43 -13.148 1 80.5 244 ALA B CA 1
ATOM 4064 C C . ALA B 1 244 ? 2.068 8.117 -13.914 1 80.5 244 ALA B C 1
ATOM 4066 O O . ALA B 1 244 ? 1.64 6.961 -13.969 1 80.5 244 ALA B O 1
ATOM 4067 N N . LYS B 1 245 ? 1.531 9.125 -14.492 1 80.94 245 LYS B N 1
ATOM 4068 C CA . LYS B 1 245 ? 0.332 8.938 -15.305 1 80.94 245 LYS B CA 1
ATOM 4069 C C . LYS B 1 245 ? 0.643 8.133 -16.562 1 80.94 245 LYS B C 1
ATOM 4071 O O . LYS B 1 245 ? -0.119 7.242 -16.938 1 80.94 245 LYS B O 1
ATOM 4076 N N . LEU B 1 246 ? 1.769 8.422 -17.109 1 82.81 246 LEU B N 1
ATOM 4077 C CA . LEU B 1 246 ? 2.193 7.68 -18.297 1 82.81 246 LEU B CA 1
ATOM 4078 C C . LEU B 1 246 ? 2.418 6.211 -17.969 1 82.81 246 LEU B C 1
ATOM 4080 O O . LEU B 1 246 ? 2.051 5.328 -18.75 1 82.81 246 LEU B O 1
ATOM 4084 N N . ASN B 1 247 ? 3.027 5.988 -16.859 1 82.69 247 ASN B N 1
ATOM 4085 C CA . ASN B 1 247 ? 3.281 4.625 -16.406 1 82.69 247 ASN B CA 1
ATOM 4086 C C . ASN B 1 247 ? 1.984 3.834 -16.25 1 82.69 247 ASN B C 1
ATOM 4088 O O . ASN B 1 247 ? 1.943 2.637 -16.547 1 82.69 247 ASN B O 1
ATOM 4092 N N . LEU B 1 248 ? 1.018 4.492 -15.758 1 76.75 248 LEU B N 1
ATOM 4093 C CA . LEU B 1 248 ? -0.267 3.83 -15.57 1 76.75 248 LEU B CA 1
ATOM 4094 C C . LEU B 1 248 ? -0.911 3.494 -16.906 1 76.75 248 LEU B C 1
ATOM 4096 O O . LEU B 1 248 ? -1.56 2.453 -17.047 1 76.75 248 LEU B O 1
ATOM 4100 N N . LEU B 1 249 ? -0.696 4.383 -17.844 1 80.69 249 LEU B N 1
ATOM 4101 C CA . LEU B 1 249 ? -1.307 4.195 -19.156 1 80.69 249 LEU B CA 1
ATOM 4102 C C . LEU B 1 249 ? -0.56 3.133 -19.953 1 80.69 249 LEU B C 1
ATOM 4104 O O . LEU B 1 249 ? -1.179 2.314 -20.641 1 80.69 249 LEU B O 1
ATOM 4108 N N . SER B 1 250 ? 0.706 3.236 -19.844 1 84.19 250 SER B N 1
ATOM 4109 C CA . SER B 1 250 ? 1.554 2.264 -20.531 1 84.19 250 SER B CA 1
ATOM 4110 C C . SER B 1 250 ? 2.895 2.107 -19.828 1 84.19 250 SER B C 1
ATOM 4112 O O . SER B 1 250 ? 3.826 2.879 -20.062 1 84.19 250 SER B O 1
ATOM 4114 N N . SER B 1 251 ? 2.955 1.025 -19.141 1 82.56 251 SER B N 1
ATOM 4115 C CA . SER B 1 251 ? 4.199 0.785 -18.406 1 82.56 251 SER B CA 1
ATOM 4116 C C . SER B 1 251 ? 5.367 0.568 -19.359 1 82.56 251 SER B C 1
ATOM 4118 O O . SER B 1 251 ? 6.492 0.973 -19.078 1 82.56 251 SER B O 1
ATOM 4120 N N . ARG B 1 252 ? 5.152 -0.034 -20.469 1 84.62 252 ARG B N 1
ATOM 4121 C CA . ARG B 1 252 ? 6.199 -0.284 -21.453 1 84.62 252 ARG B CA 1
ATOM 4122 C C . ARG B 1 252 ? 6.762 1.024 -22 1 84.62 252 ARG B C 1
ATOM 4124 O O . ARG B 1 252 ? 7.977 1.177 -22.141 1 84.62 252 ARG B O 1
ATOM 4131 N N . LEU B 1 253 ? 5.805 1.937 -22.266 1 86.25 253 LEU B N 1
ATOM 4132 C CA . LEU B 1 253 ? 6.23 3.229 -22.797 1 86.25 253 LEU B CA 1
ATOM 4133 C C . LEU B 1 253 ? 7 4.02 -21.734 1 86.25 253 LEU B C 1
ATOM 4135 O O . LEU B 1 253 ? 8.008 4.66 -22.047 1 86.25 253 LEU B O 1
ATOM 4139 N N . ALA B 1 254 ? 6.469 3.934 -20.562 1 84.88 254 ALA B N 1
ATOM 4140 C CA . ALA B 1 254 ? 7.152 4.625 -19.469 1 84.88 254 ALA B CA 1
ATOM 4141 C C . ALA B 1 254 ? 8.547 4.055 -19.25 1 84.88 254 ALA B C 1
ATOM 4143 O O . ALA B 1 254 ? 9.5 4.805 -19.016 1 84.88 254 ALA B O 1
ATOM 4144 N N . ASP B 1 255 ? 8.656 2.76 -19.344 1 86.75 255 ASP B N 1
ATOM 4145 C CA . ASP B 1 255 ? 9.953 2.113 -19.188 1 86.75 255 ASP B CA 1
ATOM 4146 C C . ASP B 1 255 ? 10.938 2.582 -20.25 1 86.75 255 ASP B C 1
ATOM 4148 O O . ASP B 1 255 ? 12.055 2.988 -19.938 1 86.75 255 ASP B O 1
ATOM 4152 N N . PHE B 1 256 ? 10.469 2.576 -21.359 1 85.38 256 PHE B N 1
ATOM 4153 C CA . PHE B 1 256 ? 11.312 2.945 -22.484 1 85.38 256 PHE B CA 1
ATOM 4154 C C . PHE B 1 256 ? 11.75 4.402 -22.391 1 85.38 256 PHE B C 1
ATOM 4156 O O . PHE B 1 256 ? 12.906 4.73 -22.641 1 85.38 256 PHE B O 1
ATOM 4163 N N . LEU B 1 257 ? 10.852 5.277 -21.984 1 82.19 257 LEU B N 1
ATOM 4164 C CA . LEU B 1 257 ? 11.102 6.711 -22.031 1 82.19 257 LEU B CA 1
ATOM 4165 C C . LEU B 1 257 ? 11.945 7.16 -20.844 1 82.19 257 LEU B C 1
ATOM 4167 O O . LEU B 1 257 ? 12.742 8.086 -20.953 1 82.19 257 LEU B O 1
ATOM 4171 N N . LEU B 1 258 ? 11.773 6.504 -19.719 1 76.38 258 LEU B N 1
ATOM 4172 C CA . LEU B 1 258 ? 12.375 7.086 -18.516 1 76.38 258 LEU B CA 1
ATOM 4173 C C . LEU B 1 258 ? 12.898 5.996 -17.594 1 76.38 258 LEU B C 1
ATOM 4175 O O . LEU B 1 258 ? 14.055 6.039 -17.156 1 76.38 258 LEU B O 1
ATOM 4179 N N . LEU B 1 259 ? 12.25 5.066 -17.531 1 75.81 259 LEU B N 1
ATOM 4180 C CA . LEU B 1 259 ? 12.477 4.203 -16.391 1 75.81 259 LEU B CA 1
ATOM 4181 C C . LEU B 1 259 ? 13.641 3.25 -16.641 1 75.81 259 LEU B C 1
ATOM 4183 O O . LEU B 1 259 ? 14.32 2.832 -15.695 1 75.81 259 LEU B O 1
ATOM 4187 N N . ASP B 1 260 ? 13.875 2.984 -17.891 1 84.75 260 ASP B N 1
ATOM 4188 C CA . ASP B 1 260 ? 15.031 2.139 -18.172 1 84.75 260 ASP B CA 1
ATOM 4189 C C . ASP B 1 260 ? 16.328 2.85 -17.797 1 84.75 260 ASP B C 1
ATOM 4191 O O . ASP B 1 260 ? 17.203 2.262 -17.156 1 84.75 260 ASP B O 1
ATOM 4195 N N . LYS B 1 261 ? 16.375 4.098 -18.188 1 85.62 261 LYS B N 1
ATOM 4196 C CA . LYS B 1 261 ? 17.562 4.883 -17.859 1 85.62 261 LYS B CA 1
ATOM 4197 C C . LYS B 1 261 ? 17.703 5.051 -16.344 1 85.62 261 LYS B C 1
ATOM 4199 O O . LYS B 1 261 ? 18.781 4.844 -15.781 1 85.62 261 LYS B O 1
ATOM 4204 N N . TYR B 1 262 ? 16.641 5.414 -15.68 1 85.38 262 TYR B N 1
ATOM 4205 C CA . TYR B 1 262 ? 16.656 5.617 -14.234 1 85.38 262 TYR B CA 1
ATOM 4206 C C . TYR B 1 262 ? 16.984 4.32 -13.5 1 85.38 262 TYR B C 1
ATOM 4208 O O . TYR B 1 262 ? 17.703 4.324 -12.5 1 85.38 262 TYR B O 1
ATOM 4216 N N . SER B 1 263 ? 16.516 3.295 -14.094 1 88.62 263 SER B N 1
ATOM 4217 C CA . SER B 1 263 ? 16.734 1.999 -13.461 1 88.62 263 SER B CA 1
ATOM 4218 C C . SER B 1 263 ? 18.219 1.636 -13.477 1 88.62 263 SER B C 1
ATOM 4220 O O . SER B 1 263 ? 18.734 1.069 -12.508 1 88.62 263 SER B O 1
ATOM 4222 N N . ARG B 1 264 ? 18.891 1.985 -14.5 1 89.69 264 ARG B N 1
ATOM 4223 C CA . ARG B 1 264 ? 20.328 1.728 -14.602 1 89.69 264 ARG B CA 1
ATOM 4224 C C . ARG B 1 264 ? 21.094 2.562 -13.586 1 89.69 264 ARG B C 1
ATOM 4226 O O . ARG B 1 264 ? 22.031 2.07 -12.961 1 89.69 264 ARG B O 1
ATOM 4233 N N . ILE B 1 265 ? 20.672 3.74 -13.445 1 89.62 265 ILE B N 1
ATOM 4234 C CA . ILE B 1 265 ? 21.328 4.629 -12.492 1 89.62 265 ILE B CA 1
ATOM 4235 C C . ILE B 1 265 ? 21.125 4.105 -11.07 1 89.62 265 ILE B C 1
ATOM 4237 O O . ILE B 1 265 ? 22.078 4.047 -10.281 1 89.62 265 ILE B O 1
ATOM 4241 N N . LEU B 1 266 ? 19.938 3.689 -10.805 1 89.88 266 LEU B N 1
ATOM 4242 C CA . LEU B 1 266 ? 19.594 3.221 -9.461 1 89.88 266 LEU B CA 1
ATOM 4243 C C . LEU B 1 266 ? 20.328 1.925 -9.141 1 89.88 266 LEU B C 1
ATOM 4245 O O . LEU B 1 266 ? 20.734 1.706 -7.996 1 89.88 266 LEU B O 1
ATOM 4249 N N . LYS B 1 267 ? 20.531 1.144 -10.141 1 89.5 267 LYS B N 1
ATOM 4250 C CA . LYS B 1 267 ? 21.281 -0.087 -9.938 1 89.5 267 LYS B CA 1
ATOM 4251 C C . LYS B 1 267 ? 22.719 0.216 -9.492 1 89.5 267 LYS B C 1
ATOM 4253 O O . LYS B 1 267 ? 23.25 -0.438 -8.594 1 89.5 267 LYS B O 1
ATOM 4258 N N . LYS B 1 268 ? 23.25 1.259 -10.047 1 89 268 LYS B N 1
ATOM 4259 C CA . LYS B 1 268 ? 24.625 1.649 -9.734 1 89 268 LYS B CA 1
ATOM 4260 C C . LYS B 1 268 ? 24.766 2.059 -8.266 1 89 268 LYS B C 1
ATOM 4262 O O . LYS B 1 268 ? 25.797 1.844 -7.648 1 89 268 LYS B O 1
ATOM 4267 N N . HIS B 1 269 ? 23.688 2.514 -7.738 1 87.62 269 HIS B N 1
ATOM 4268 C CA . HIS B 1 269 ? 23.797 3.127 -6.418 1 87.62 269 HIS B CA 1
ATOM 4269 C C . HIS B 1 269 ? 23.219 2.211 -5.34 1 87.62 269 HIS B C 1
ATOM 4271 O O . HIS B 1 269 ? 23.625 2.297 -4.176 1 87.62 269 HIS B O 1
ATOM 4277 N N . PHE B 1 270 ? 22.312 1.331 -5.664 1 85.69 270 PHE B N 1
ATOM 4278 C CA . PHE B 1 270 ? 21.562 0.674 -4.602 1 85.69 270 PHE B CA 1
ATOM 4279 C C . PHE B 1 270 ? 21.688 -0.842 -4.711 1 85.69 270 PHE B C 1
ATOM 4281 O O . PHE B 1 270 ? 21.219 -1.571 -3.834 1 85.69 270 PHE B O 1
ATOM 4288 N N . ALA B 1 271 ? 22.203 -1.363 -5.762 1 80.06 271 ALA B N 1
ATOM 4289 C CA . ALA B 1 271 ? 22.375 -2.809 -5.879 1 80.06 271 ALA B CA 1
ATOM 4290 C C . ALA B 1 271 ? 23.484 -3.307 -4.957 1 80.06 271 ALA B C 1
ATOM 4292 O O . ALA B 1 271 ? 24.438 -2.58 -4.68 1 80.06 271 ALA B O 1
#

pLDDT: mean 91.38, std 9.06, range [41.22, 98.81]

Radius of gyration: 23.62 Å; Cα contacts (8 Å, |Δi|>4): 1044; chains: 2; bounding box: 51×77×51 Å

Nearest PDB structures (foldseek):
  6ihi-assembly1_C  TM=8.789E-01  e=1.170E-16  Ralstonia sp.
  4npc-assembly1_A  TM=8.573E-01  e=8.983E-15  Brucella suis ATCC 23445
  3wds-assembly1_B  TM=8.345E-01  e=7.081E-15  Agrobacterium tumefaciens
  3enn-assembly1_A  TM=8.598E-01  e=3.585E-13  Brucella melitensis
  1nff-assembly1_A  TM=8.621E-01  e=3.236E-12  Mycobacterium tuberculosis

Sequence (542 aa):
MENYMFDNYFKNKKVVIIGASGSLGRVYTRAFHQAGARLYLLGRDIEKLKMFVQEFSSFIPISSVDITSEESLKNVVSEIQEWSECIDIVINATGFDVRKSLSAHSLEDIEQTLLINLSGAILISKIFLPLLANEKGATIVHSGGFADGRLAFPYYSVDVASRAGIFSFIESMNRELKQEQEKVYLTYFCPNAADTPSEKPYHPVWNEMGIKISTTDEVCLALLKGIKSHRRVILMGRGASLFAKLNLLSSRLADFLLLDKYSRILKKHFAMENYMFDNYFKNKKVVIIGASGSLGRVYTRAFHQAGARLYLLGRDIEKLKMFVQEFSSFIPISSVDITSEESLKNVVSEIQEWSECIDIVINATGFDVRKSLSAHSLEDIEQTLLINLSGAILISKIFLPLLANEKGATIVHSGGFADGRLAFPYYSVDVASRAGIFSFIESMNRELKQEQEKVYLTYFCPNAADTPSEKPYHPVWNEMGIKISTTDEVCLALLKGIKSHRRVILMGRGASLFAKLNLLSSRLADFLLLDKYSRILKKHFA

Secondary structure (DSSP, 8-state):
-TTTTTSSSSTT-EEEEETTTSHHHHHHHHHHHHTT-EEEEEES-HHHHHHHHTT-SS---EEE--TT-HHHHHHHHHHHHHH-S-BSEEEE-------S-GGG--HHHHHHHHIIIIIHHHHHHHHHGGGB-SSTT-EEEEE--GGGGTS--TT-HHHHHHHHHHHHHHHHHHHHHHHTT-S-EEEEEEPPPB--TTTGGGHHHHHHHTPPPBPHHHHHHHHHHHHHTT-SEEES-HHHHHHHHHHHH-HHHHIIIIIHHHHHHHHHHH-/-TTTTTSSSSTT-EEEEETTTSHHHHHHHHHHHHTT-EEEEEES-HHHHHHHHTT-SS---EEE--TT-HHHHHHHHHHHHHH-S-BSEEEE-------S-GGG--HHHHHHHHIIIIIHHHHHHHHHGGGB-SSTT-EEEEE--GGGGTS--TT-HHHHHHHHHHHHHHHHHHHHHHHTT-S-EEEEEEPPPB--TTTGGGHHHHHHHTPPPBPHHHHHHHHHHHHHTT-SEEES-HHHHHHHHHHHH-HHHHIIIIIHHHHHHHHHHH-

Organism: Streptococcus sanguinis (strain SK36) (NCBI:txid388919)